Protein AF-A0A9P1DKE8-F1 (afdb_monomer)

Structure (mmCIF, N/CA/C/O backbone):
data_AF-A0A9P1DKE8-F1
#
_entry.id   AF-A0A9P1DKE8-F1
#
loop_
_atom_site.group_PDB
_atom_site.id
_atom_site.type_symbol
_atom_site.label_atom_id
_atom_site.label_alt_id
_atom_site.label_comp_id
_atom_site.label_asym_id
_atom_site.label_entity_id
_atom_site.label_seq_id
_atom_site.pdbx_PDB_ins_code
_atom_site.Cartn_x
_atom_site.Cartn_y
_atom_site.Cartn_z
_atom_site.occupancy
_atom_site.B_iso_or_equiv
_atom_site.auth_seq_id
_atom_site.auth_comp_id
_atom_site.auth_asym_id
_atom_site.auth_atom_id
_atom_site.pdbx_PDB_model_num
ATOM 1 N N . MET A 1 1 ? -17.307 -28.804 27.314 1.00 43.31 1 MET A N 1
ATOM 2 C CA . MET A 1 1 ? -15.948 -28.536 27.831 1.00 43.31 1 MET A CA 1
ATOM 3 C C . MET A 1 1 ? -15.694 -27.057 27.609 1.00 43.31 1 MET A C 1
ATOM 5 O O . MET A 1 1 ? -15.789 -26.634 26.463 1.00 43.31 1 MET A O 1
ATOM 9 N N . ALA A 1 2 ? -15.519 -26.262 28.668 1.00 58.59 2 ALA A N 1
ATOM 10 C CA . ALA A 1 2 ? -15.190 -24.846 28.507 1.00 58.59 2 ALA A CA 1
ATOM 11 C C . ALA A 1 2 ? -13.890 -24.739 27.695 1.00 58.59 2 ALA A C 1
ATOM 13 O O . ALA A 1 2 ? -12.946 -25.483 27.962 1.00 58.59 2 ALA A O 1
ATOM 14 N N . LEU A 1 3 ? -13.876 -23.896 26.659 1.00 74.69 3 LEU A N 1
ATOM 15 C CA . LEU A 1 3 ? -12.659 -23.642 25.894 1.00 74.69 3 LEU A CA 1
ATOM 16 C C . LEU A 1 3 ? -11.620 -23.029 26.840 1.00 74.69 3 LEU A C 1
ATOM 18 O O . LEU A 1 3 ? -11.954 -22.084 27.553 1.00 74.69 3 LEU A O 1
ATOM 22 N N . ASP A 1 4 ? -10.397 -23.552 26.822 1.00 88.38 4 ASP A N 1
ATOM 23 C CA . ASP A 1 4 ? -9.282 -23.004 27.596 1.00 88.38 4 ASP A CA 1
ATOM 24 C C . ASP A 1 4 ? -9.020 -21.532 27.225 1.00 88.38 4 ASP A C 1
ATOM 26 O O . ASP A 1 4 ? -9.151 -21.137 26.060 1.00 88.38 4 ASP A O 1
ATOM 30 N N . ASP A 1 5 ? -8.631 -20.719 28.205 1.00 87.69 5 ASP A N 1
ATOM 31 C CA . ASP A 1 5 ? -8.409 -19.281 28.036 1.00 87.69 5 ASP A CA 1
ATOM 32 C C . ASP A 1 5 ? -7.282 -19.003 27.035 1.00 87.69 5 ASP A C 1
ATOM 34 O O . ASP A 1 5 ? -7.371 -18.060 26.242 1.00 87.69 5 ASP A O 1
ATOM 38 N N . ALA A 1 6 ? -6.258 -19.862 26.989 1.00 88.31 6 ALA A N 1
ATOM 39 C CA . ALA A 1 6 ? -5.206 -19.779 25.977 1.00 88.31 6 ALA A CA 1
ATOM 40 C C . ALA A 1 6 ? -5.772 -19.961 24.560 1.00 88.31 6 ALA A C 1
ATOM 42 O O . ALA A 1 6 ? -5.420 -19.224 23.635 1.00 88.31 6 ALA A O 1
ATOM 43 N N . ARG A 1 7 ? -6.719 -20.891 24.396 1.00 88.06 7 ARG A N 1
ATOM 44 C CA . ARG A 1 7 ? -7.363 -21.151 23.107 1.00 88.06 7 ARG A CA 1
ATOM 45 C C . ARG A 1 7 ? -8.296 -20.016 22.692 1.00 88.06 7 ARG A C 1
ATOM 47 O O . ARG A 1 7 ? -8.359 -19.695 21.506 1.00 88.06 7 ARG A O 1
ATOM 54 N N . LYS A 1 8 ? -8.990 -19.379 23.643 1.00 88.88 8 LYS A N 1
ATOM 55 C CA . LYS A 1 8 ? -9.798 -18.175 23.378 1.00 88.88 8 LYS A CA 1
ATOM 56 C C . LYS A 1 8 ? -8.925 -17.033 22.849 1.00 88.88 8 LYS A C 1
ATOM 58 O O . LYS A 1 8 ? -9.256 -16.463 21.811 1.00 88.88 8 LYS A O 1
ATOM 63 N N . ARG A 1 9 ? -7.778 -16.765 23.491 1.00 89.75 9 ARG A N 1
ATOM 64 C CA . ARG A 1 9 ? -6.812 -15.739 23.044 1.00 89.75 9 ARG A CA 1
ATOM 65 C C . ARG A 1 9 ? -6.297 -16.003 21.634 1.00 89.75 9 ARG A C 1
ATOM 67 O O . ARG A 1 9 ? -6.273 -15.091 20.818 1.00 89.75 9 ARG A O 1
ATOM 74 N N . GLU A 1 10 ? -5.942 -17.248 21.324 1.00 88.62 10 GLU A N 1
ATOM 75 C CA . GLU A 1 10 ? -5.461 -17.627 19.989 1.00 88.62 10 GLU A CA 1
ATOM 76 C C . GLU A 1 10 ? -6.518 -17.369 18.901 1.00 88.62 10 GLU A C 1
ATOM 78 O O . GLU A 1 10 ? -6.208 -16.861 17.821 1.00 88.62 10 GLU A O 1
ATOM 83 N N . ILE A 1 11 ? -7.786 -17.684 19.190 1.00 87.62 11 ILE A N 1
ATOM 84 C CA . ILE A 1 11 ? -8.896 -17.462 18.256 1.00 87.62 11 ILE A CA 1
ATOM 85 C C . ILE A 1 11 ? -9.128 -15.965 18.034 1.00 87.62 11 ILE A C 1
ATOM 87 O O . ILE A 1 11 ? -9.255 -15.547 16.881 1.00 87.62 11 ILE A O 1
ATOM 91 N N . ILE A 1 12 ? -9.136 -15.167 19.106 1.00 88.75 12 ILE A N 1
ATOM 92 C CA . ILE A 1 12 ? -9.270 -13.705 19.028 1.00 88.75 12 ILE A CA 1
ATOM 93 C C . ILE A 1 12 ? -8.125 -13.132 18.184 1.00 88.75 12 ILE A C 1
ATOM 95 O O . ILE A 1 12 ? -8.372 -12.481 17.171 1.00 88.75 12 ILE A O 1
ATOM 99 N N . GLN A 1 13 ? -6.877 -13.480 18.507 1.00 86.19 13 GLN A N 1
ATOM 100 C CA . GLN A 1 13 ? -5.688 -12.977 17.817 1.00 86.19 13 GLN A CA 1
ATOM 101 C C . GLN A 1 13 ? -5.663 -13.315 16.314 1.00 86.19 13 GLN A C 1
ATOM 103 O O . GLN A 1 13 ? -5.088 -12.581 15.503 1.00 86.19 13 GLN A O 1
ATOM 108 N N . ARG A 1 14 ? -6.241 -14.456 15.923 1.00 83.88 14 ARG A N 1
ATOM 109 C CA . ARG A 1 14 ? -6.257 -14.918 14.531 1.00 83.88 14 ARG A CA 1
ATOM 110 C C . ARG A 1 14 ? -7.406 -14.331 13.713 1.00 83.88 14 ARG A C 1
ATOM 112 O O . ARG A 1 14 ? -7.205 -14.075 12.527 1.00 83.88 14 ARG A O 1
ATOM 119 N N . ASN A 1 15 ? -8.585 -14.180 14.312 1.00 84.94 15 ASN A N 1
ATOM 120 C CA . ASN A 1 15 ? -9.814 -13.876 13.577 1.00 84.94 15 ASN A CA 1
ATOM 121 C C . ASN A 1 15 ? -10.253 -12.415 13.684 1.00 84.94 15 ASN A C 1
ATOM 123 O O . ASN A 1 15 ? -10.983 -11.960 12.805 1.00 84.94 15 ASN A O 1
ATOM 127 N N . VAL A 1 16 ? -9.831 -11.707 14.730 1.00 88.56 16 VAL A N 1
ATOM 128 C CA . VAL A 1 16 ? -10.240 -10.327 15.006 1.00 88.56 16 VAL A CA 1
ATOM 129 C C . VAL A 1 16 ? -9.175 -9.353 14.513 1.00 88.56 16 VAL A C 1
ATOM 131 O O . VAL A 1 16 ? -7.980 -9.634 14.619 1.00 88.56 16 VAL A O 1
ATOM 134 N N . THR A 1 17 ? -9.580 -8.208 13.966 1.00 86.44 17 THR A N 1
ATOM 135 C CA . THR A 1 17 ? -8.638 -7.166 13.530 1.00 86.44 17 THR A CA 1
ATOM 136 C C . THR A 1 17 ? -7.950 -6.492 14.727 1.00 86.44 17 THR A C 1
ATOM 138 O O . THR A 1 17 ? -8.507 -6.408 15.818 1.00 86.44 17 THR A O 1
ATOM 141 N N . SER A 1 18 ? -6.698 -6.047 14.564 1.00 86.06 18 SER A N 1
ATOM 142 C CA . SER A 1 18 ? -5.882 -5.559 15.693 1.00 86.06 18 SER A CA 1
ATOM 143 C C . SER A 1 18 ? -6.404 -4.265 16.327 1.00 86.06 18 SER A C 1
ATOM 145 O O . SER A 1 18 ? -6.173 -4.020 17.502 1.00 86.06 18 SER A O 1
ATOM 147 N N . ASP A 1 19 ? -7.086 -3.434 15.545 1.00 87.12 19 ASP A N 1
ATOM 148 C CA . ASP A 1 19 ? -7.797 -2.238 16.004 1.00 87.12 19 ASP A CA 1
ATOM 149 C C . ASP A 1 19 ? -8.973 -2.592 16.928 1.00 87.12 19 ASP A C 1
ATOM 151 O O . ASP A 1 19 ? -9.104 -2.005 17.997 1.00 87.12 19 ASP A O 1
ATOM 155 N N . LEU A 1 20 ? -9.772 -3.603 16.575 1.00 90.38 20 LEU A N 1
ATOM 156 C CA . LEU A 1 20 ? -10.866 -4.084 17.419 1.00 90.38 20 LEU A CA 1
ATOM 157 C C . LEU A 1 20 ? -10.335 -4.715 18.716 1.00 90.38 20 LEU A C 1
ATOM 159 O O . LEU A 1 20 ? -10.843 -4.403 19.793 1.00 90.38 20 LEU A O 1
ATOM 163 N N . GLN A 1 21 ? -9.266 -5.518 18.629 1.00 91.19 21 GLN A N 1
ATOM 164 C CA . GLN A 1 21 ? -8.573 -6.051 19.814 1.00 91.19 21 GLN A CA 1
ATOM 165 C C . GLN A 1 21 ? -8.123 -4.919 20.749 1.00 91.19 21 GLN A C 1
ATOM 167 O O . GLN A 1 21 ? -8.426 -4.957 21.936 1.00 91.19 21 GLN A O 1
ATOM 172 N N . TYR A 1 22 ? -7.497 -3.869 20.203 1.00 90.69 22 TYR A N 1
ATOM 173 C CA . TYR A 1 22 ? -7.085 -2.703 20.986 1.00 90.69 22 TYR A CA 1
ATOM 174 C C . TYR A 1 22 ? -8.270 -2.016 21.680 1.00 90.69 22 TYR A C 1
ATOM 176 O O . TYR A 1 22 ? -8.195 -1.753 22.875 1.00 90.69 22 TYR A O 1
ATOM 184 N N . THR A 1 23 ? -9.382 -1.775 20.974 1.00 91.81 23 THR A N 1
ATOM 185 C CA . THR A 1 23 ? -10.560 -1.129 21.587 1.00 91.81 23 THR A CA 1
ATOM 186 C C . THR A 1 23 ? -11.192 -1.957 22.706 1.00 91.81 23 THR A C 1
ATOM 188 O O . THR A 1 23 ? -11.704 -1.393 23.673 1.00 91.81 23 THR A O 1
ATOM 191 N N . TRP A 1 24 ? -11.158 -3.289 22.602 1.00 93.75 24 TRP A N 1
ATOM 192 C CA . TRP A 1 24 ? -11.655 -4.173 23.656 1.00 93.75 24 TRP A CA 1
ATOM 193 C C . TRP A 1 24 ? -10.724 -4.223 24.863 1.00 93.75 24 TRP A C 1
ATOM 195 O O . TRP A 1 24 ? -11.217 -4.207 25.991 1.00 93.75 24 TRP A O 1
ATOM 205 N N . ASP A 1 25 ? -9.413 -4.258 24.634 1.00 92.56 25 ASP A N 1
ATOM 206 C CA . ASP A 1 25 ? -8.412 -4.303 25.699 1.00 92.56 25 ASP A CA 1
ATOM 207 C C . ASP A 1 25 ? -8.343 -2.974 26.467 1.00 92.56 25 ASP A C 1
ATOM 209 O O . ASP A 1 25 ? -8.315 -2.988 27.695 1.00 92.56 25 ASP A O 1
ATOM 213 N N . ASP A 1 26 ? -8.406 -1.833 25.771 1.00 92.69 26 ASP A N 1
ATOM 214 C CA . ASP A 1 26 ? -8.405 -0.489 26.376 1.00 92.69 26 ASP A CA 1
ATOM 215 C C . ASP A 1 26 ? -9.642 -0.241 27.258 1.00 92.69 26 ASP A C 1
ATOM 217 O O . ASP A 1 26 ? -9.563 0.403 28.299 1.00 92.69 26 ASP A O 1
ATOM 221 N N . SER A 1 27 ? -10.790 -0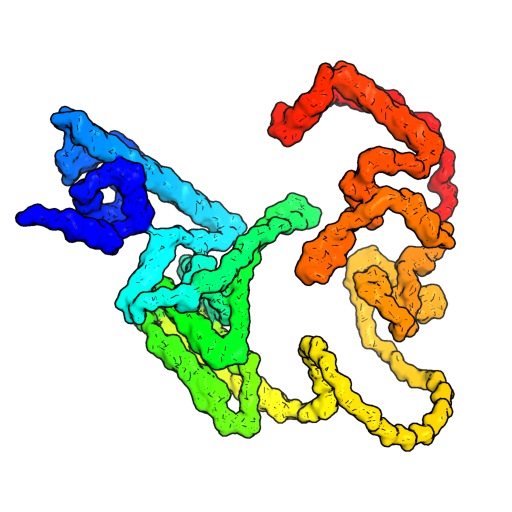.816 26.881 1.00 93.44 27 SER A N 1
ATOM 222 C CA . SER A 1 27 ? -12.026 -0.768 27.679 1.00 93.44 27 SER A CA 1
ATOM 223 C C . SER A 1 27 ? -12.182 -1.944 28.654 1.00 93.44 27 SER A C 1
ATOM 225 O O . SER A 1 27 ? -13.243 -2.091 29.262 1.00 93.44 27 SER A O 1
ATOM 227 N N . GLU A 1 28 ? -11.161 -2.794 28.797 1.00 92.94 28 GLU A N 1
ATOM 228 C CA . GLU A 1 28 ? -11.123 -3.944 29.712 1.00 92.94 28 GLU A CA 1
ATOM 229 C C . GLU A 1 28 ? -12.298 -4.934 29.559 1.00 92.94 28 GLU A C 1
ATOM 231 O O . GLU A 1 28 ? -12.795 -5.503 30.544 1.00 92.94 28 GLU A O 1
ATOM 236 N N . VAL A 1 29 ? -12.765 -5.148 28.324 1.00 92.25 29 VAL A N 1
ATOM 237 C CA . VAL A 1 29 ? -13.844 -6.102 28.020 1.00 92.25 29 VAL A CA 1
ATOM 238 C C . VAL A 1 29 ? -13.392 -7.518 28.376 1.00 92.25 29 VAL A C 1
ATOM 240 O O . VAL A 1 29 ? -12.309 -7.948 27.977 1.00 92.25 29 VAL A O 1
ATOM 243 N N . SER A 1 30 ? -14.227 -8.271 29.098 1.00 92.00 30 SER A N 1
ATOM 244 C CA . SER A 1 30 ? -13.878 -9.628 29.529 1.00 92.00 30 SER A CA 1
ATOM 245 C C . SER A 1 30 ? -13.562 -10.571 28.359 1.00 92.00 30 SER A C 1
ATOM 247 O O . SER A 1 30 ? -14.225 -10.568 27.321 1.00 92.00 30 SER A O 1
ATOM 249 N N . LEU A 1 31 ? -12.567 -11.445 28.554 1.00 91.31 31 LEU A N 1
ATOM 250 C CA . LEU A 1 31 ? -12.086 -12.402 27.546 1.00 91.31 31 LEU A CA 1
ATOM 251 C C . LEU A 1 31 ? -13.206 -13.286 26.971 1.00 91.31 31 LEU A C 1
ATOM 253 O O . LEU A 1 31 ? -13.202 -13.639 25.792 1.00 91.31 31 LEU A O 1
ATOM 257 N N . ASP A 1 32 ? -14.169 -13.661 27.812 1.00 89.06 32 ASP A N 1
ATOM 258 C CA . ASP A 1 32 ? -15.302 -14.478 27.392 1.00 89.06 32 ASP A CA 1
ATOM 259 C C . ASP A 1 32 ? -16.239 -13.725 26.437 1.00 89.06 32 ASP A C 1
ATOM 261 O O . ASP A 1 32 ? -16.684 -14.294 25.439 1.00 89.06 32 ASP A O 1
ATOM 265 N N . LEU A 1 33 ? -16.479 -12.434 26.693 1.00 88.81 33 LEU A N 1
ATOM 266 C CA . LEU A 1 33 ? -17.234 -11.577 25.783 1.00 88.81 33 LEU A CA 1
ATOM 267 C C . LEU A 1 33 ? -16.463 -11.312 24.494 1.00 88.81 33 LEU A C 1
ATOM 269 O O . LEU A 1 33 ? -17.038 -11.477 23.421 1.00 88.81 33 LEU A O 1
ATOM 273 N N . GLN A 1 34 ? -15.166 -10.995 24.575 1.00 91.06 34 GLN A N 1
ATOM 274 C CA . GLN A 1 34 ? -14.324 -10.833 23.385 1.00 91.06 34 GLN A CA 1
ATOM 275 C C . GLN A 1 34 ? -14.377 -12.081 22.489 1.00 91.06 34 GLN A C 1
ATOM 277 O O . GLN A 1 34 ? -14.519 -11.978 21.273 1.00 91.06 34 GLN A O 1
ATOM 282 N N . TYR A 1 35 ? -14.324 -13.280 23.080 1.00 90.94 35 TYR A N 1
ATOM 283 C CA . TYR A 1 35 ? -14.431 -14.537 22.340 1.00 90.94 35 TYR A CA 1
ATOM 284 C C . TYR A 1 35 ? -15.800 -14.722 21.673 1.00 90.94 35 TYR A C 1
ATOM 286 O O . TYR A 1 35 ? -15.865 -15.193 20.536 1.00 90.94 35 TYR A O 1
ATOM 294 N N . ARG A 1 36 ? -16.890 -14.359 22.361 1.00 88.25 36 ARG A N 1
ATOM 295 C CA . ARG A 1 36 ? -18.247 -14.431 21.801 1.00 88.25 36 ARG A CA 1
ATOM 296 C C . ARG A 1 36 ? -18.421 -13.460 20.635 1.00 88.25 36 ARG A C 1
ATOM 298 O O . ARG A 1 36 ? -18.893 -13.879 19.581 1.00 88.25 36 ARG A O 1
ATOM 305 N N . PHE A 1 37 ? -17.957 -12.218 20.778 1.00 88.44 37 PHE A N 1
ATOM 306 C CA . PHE A 1 37 ? -17.937 -11.248 19.682 1.00 88.44 37 PHE A CA 1
ATOM 307 C C . PHE A 1 37 ? -17.065 -11.726 18.515 1.00 88.44 37 PHE A C 1
ATOM 309 O O . PHE A 1 37 ? -17.495 -11.665 17.369 1.00 88.44 37 PHE A O 1
ATOM 316 N N . ALA A 1 38 ? -15.896 -12.318 18.778 1.00 88.31 38 ALA A N 1
ATOM 317 C CA . ALA A 1 38 ? -14.978 -12.808 17.743 1.00 88.31 38 ALA A CA 1
ATOM 318 C C . ALA A 1 38 ? -15.570 -13.874 16.792 1.00 88.31 38 ALA A C 1
ATOM 320 O O . ALA A 1 38 ? -15.003 -14.127 15.722 1.00 88.31 38 ALA A O 1
ATOM 321 N N . GLN A 1 39 ? -16.688 -14.518 17.154 1.00 85.56 39 GLN A N 1
ATOM 322 C CA . GLN A 1 39 ? -17.391 -15.457 16.271 1.00 85.56 39 GLN A CA 1
ATOM 323 C C . GLN A 1 39 ? -18.122 -14.751 15.123 1.00 85.56 39 GLN A C 1
ATOM 325 O O . GLN A 1 39 ? -18.169 -15.279 14.008 1.00 85.56 39 GLN A O 1
ATOM 330 N N . HIS A 1 40 ? -18.646 -13.553 15.382 1.00 82.56 40 HIS A N 1
ATOM 331 C CA . HIS A 1 40 ? -19.521 -12.815 14.471 1.00 82.56 40 HIS A CA 1
ATOM 332 C C . HIS A 1 40 ? -18.846 -11.536 13.959 1.00 82.56 40 HIS A C 1
ATOM 334 O O . HIS A 1 40 ? -18.738 -11.320 12.749 1.00 82.56 40 HIS A O 1
ATOM 340 N N . ASP A 1 41 ? -18.274 -10.758 14.871 1.00 78.19 41 ASP A N 1
ATOM 341 C CA . ASP A 1 41 ? -17.825 -9.388 14.653 1.00 78.19 41 ASP A CA 1
ATOM 342 C C . ASP A 1 41 ? -16.304 -9.341 14.537 1.00 78.19 41 ASP A C 1
ATOM 344 O O . ASP A 1 41 ? -15.570 -9.014 15.466 1.00 78.19 41 ASP A O 1
ATOM 348 N N . LYS A 1 42 ? -15.817 -9.754 13.365 1.00 83.00 42 LYS A N 1
ATOM 349 C CA . LYS A 1 42 ? -14.378 -9.915 13.105 1.00 83.00 42 LYS A CA 1
ATOM 350 C C . LYS A 1 42 ? -13.654 -8.583 12.849 1.00 83.00 42 LYS A C 1
ATOM 352 O O . LYS A 1 42 ? -12.620 -8.356 13.474 1.00 83.00 42 LYS A O 1
ATOM 357 N N . PRO A 1 43 ? -14.127 -7.710 11.937 1.00 86.75 43 PRO A N 1
ATOM 358 C CA . PRO A 1 43 ? -13.545 -6.382 11.758 1.00 86.75 43 PRO A CA 1
ATOM 359 C C . PRO A 1 43 ? -14.248 -5.316 12.611 1.00 86.75 43 PRO A C 1
ATOM 361 O O . PRO A 1 43 ? -15.468 -5.369 12.790 1.00 86.75 43 PRO A O 1
ATOM 364 N N . LEU A 1 44 ? -13.505 -4.276 13.013 1.00 88.50 44 LEU A N 1
ATOM 365 C CA . LEU A 1 44 ? -14.030 -3.113 13.749 1.00 88.50 44 LEU A CA 1
ATOM 366 C C . LEU A 1 44 ? -15.285 -2.514 13.093 1.00 88.50 44 LEU A C 1
ATOM 368 O O . LEU A 1 44 ? -16.266 -2.228 13.772 1.00 88.50 44 LEU A O 1
ATOM 372 N N . ARG A 1 45 ? -15.295 -2.409 11.757 1.00 88.88 45 ARG A N 1
ATOM 373 C CA . ARG A 1 45 ? -16.443 -1.914 10.978 1.00 88.88 45 ARG A CA 1
ATOM 374 C C . ARG A 1 45 ? -17.739 -2.692 11.235 1.00 88.88 45 ARG A C 1
ATOM 376 O O . ARG A 1 45 ? -18.810 -2.097 11.212 1.00 88.88 45 ARG A O 1
ATOM 383 N N . VAL A 1 46 ? -17.663 -4.013 11.400 1.00 89.94 46 VAL A N 1
ATOM 384 C CA . VAL A 1 46 ? -18.857 -4.834 11.653 1.00 89.94 46 VAL A CA 1
ATOM 385 C C . VAL A 1 46 ? -19.306 -4.636 13.096 1.00 89.94 46 VAL A C 1
ATOM 387 O O . VAL A 1 46 ? -20.485 -4.390 13.313 1.00 89.94 46 VAL A O 1
ATOM 390 N N . PHE A 1 47 ? -18.366 -4.606 14.047 1.00 91.25 47 PHE A N 1
ATOM 391 C CA . PHE A 1 47 ? -18.661 -4.362 15.460 1.00 91.25 47 PHE A CA 1
ATOM 392 C C . PHE A 1 47 ? -19.379 -3.027 15.708 1.00 91.25 47 PHE A C 1
ATOM 394 O O . PHE A 1 47 ? -20.378 -2.976 16.423 1.00 91.25 47 PHE A O 1
ATOM 401 N N . ILE A 1 48 ? -18.924 -1.940 15.080 1.00 92.12 48 ILE A N 1
ATOM 402 C CA . ILE A 1 48 ? -19.580 -0.633 15.238 1.00 92.12 48 ILE A CA 1
ATOM 403 C C . ILE A 1 48 ? -20.963 -0.579 14.574 1.00 92.12 48 ILE A C 1
ATOM 405 O O . ILE A 1 48 ? -21.800 0.209 14.999 1.00 92.12 48 ILE A O 1
ATOM 409 N N . ALA A 1 49 ? -21.214 -1.417 13.562 1.00 90.12 49 ALA A N 1
ATOM 410 C CA . ALA A 1 49 ? -22.461 -1.444 12.799 1.00 90.12 49 ALA A CA 1
ATOM 411 C C . ALA A 1 49 ? -23.573 -2.280 13.457 1.00 90.12 49 ALA A C 1
ATOM 413 O O . ALA A 1 49 ? -24.690 -2.294 12.949 1.00 90.12 49 ALA A O 1
ATOM 414 N N . ILE A 1 50 ? -23.289 -2.960 14.575 1.00 87.88 50 ILE A N 1
ATOM 415 C CA . ILE A 1 50 ? -24.278 -3.748 15.336 1.00 87.88 50 ILE A CA 1
ATOM 416 C C . ILE A 1 50 ? -25.419 -2.864 15.867 1.00 87.88 50 ILE A C 1
ATOM 418 O O . ILE A 1 50 ? -26.536 -3.335 16.062 1.00 87.88 50 ILE A O 1
ATOM 422 N N . ALA A 1 51 ? -25.139 -1.587 16.119 1.00 88.31 51 ALA A N 1
ATOM 423 C CA . ALA A 1 51 ? -26.032 -0.671 16.810 1.00 88.31 51 ALA A CA 1
ATOM 424 C C . ALA A 1 51 ? -25.889 0.752 16.265 1.00 88.31 51 ALA A C 1
ATOM 426 O O . ALA A 1 51 ? -24.827 1.129 15.772 1.00 88.31 51 ALA A O 1
ATOM 427 N N . GLU A 1 52 ? -26.928 1.577 16.409 1.00 87.69 52 GLU A N 1
ATOM 428 C CA . GLU A 1 52 ? -26.846 3.002 16.067 1.00 87.69 52 GLU A CA 1
ATOM 429 C C . GLU A 1 52 ? -26.441 3.846 17.279 1.00 87.69 52 GLU A C 1
ATOM 431 O O . GLU A 1 52 ? -25.679 4.815 17.147 1.00 87.69 52 GLU A O 1
ATOM 436 N N . ASN A 1 53 ? -26.921 3.457 18.466 1.00 90.38 53 ASN A N 1
ATOM 437 C CA . ASN A 1 53 ? -26.703 4.152 19.730 1.00 90.38 53 ASN A CA 1
ATOM 438 C C . ASN A 1 53 ? -26.347 3.190 20.893 1.00 90.38 53 ASN A C 1
ATOM 440 O O . ASN A 1 53 ? -26.449 1.968 20.797 1.00 90.38 53 ASN A O 1
ATOM 444 N N . THR A 1 54 ? -25.942 3.748 22.042 1.00 88.25 54 THR A N 1
ATOM 445 C CA . THR A 1 54 ? -25.541 2.945 23.217 1.00 88.25 54 THR A CA 1
ATOM 446 C C . THR A 1 54 ? -26.699 2.200 23.893 1.00 88.25 54 THR A C 1
ATOM 448 O O . THR A 1 54 ? -26.453 1.242 24.625 1.00 88.25 54 THR A O 1
ATOM 451 N N . ALA A 1 55 ? -27.956 2.606 23.688 1.00 88.75 55 ALA A N 1
ATOM 452 C CA . ALA A 1 55 ? -29.122 1.868 24.177 1.00 88.75 55 ALA A CA 1
ATOM 453 C C . ALA A 1 55 ? -29.361 0.593 23.353 1.00 88.75 55 ALA A C 1
ATOM 455 O O . ALA A 1 55 ? -29.662 -0.455 23.930 1.00 88.75 55 ALA A O 1
ATOM 456 N N . ASP A 1 56 ? -29.128 0.649 22.043 1.00 89.62 56 ASP A N 1
ATOM 457 C CA . ASP A 1 56 ? -29.208 -0.517 21.163 1.00 89.62 56 ASP A CA 1
ATOM 458 C C . ASP A 1 56 ? -28.115 -1.535 21.517 1.00 89.62 56 ASP A C 1
ATOM 460 O O . ASP A 1 56 ? -28.409 -2.721 21.624 1.00 89.62 56 ASP A O 1
ATOM 464 N N . ILE A 1 57 ? -26.890 -1.081 21.834 1.00 90.31 57 ILE A N 1
ATOM 465 C CA . ILE A 1 57 ? -25.810 -1.956 22.342 1.00 90.31 57 ILE A CA 1
ATOM 466 C C . ILE A 1 57 ? -26.242 -2.694 23.610 1.00 90.31 57 ILE A C 1
ATOM 468 O O . ILE A 1 57 ? -26.046 -3.901 23.726 1.00 90.31 57 ILE A O 1
ATOM 472 N N . ARG A 1 58 ? -26.846 -1.988 24.576 1.00 89.19 58 ARG A N 1
ATOM 473 C CA . ARG A 1 58 ? -27.340 -2.625 25.810 1.00 89.19 58 ARG A CA 1
ATOM 474 C C . ARG A 1 58 ? -28.437 -3.648 25.517 1.00 89.19 58 ARG A C 1
ATOM 476 O O . ARG A 1 58 ? -28.515 -4.661 26.206 1.00 89.19 58 ARG A O 1
ATOM 483 N N . THR A 1 59 ? -29.261 -3.391 24.504 1.00 89.44 59 THR A N 1
ATOM 484 C CA . THR A 1 59 ? -30.312 -4.315 24.067 1.00 89.44 59 THR A CA 1
ATOM 485 C C . THR A 1 59 ? -29.708 -5.557 23.415 1.00 89.44 59 THR A C 1
ATOM 487 O O . THR A 1 59 ? -30.022 -6.659 23.855 1.00 89.44 59 THR A O 1
ATOM 490 N N . ALA A 1 60 ? -28.775 -5.390 22.473 1.00 87.50 60 ALA A N 1
ATOM 491 C CA . ALA A 1 60 ? -28.061 -6.484 21.810 1.00 87.50 60 ALA A CA 1
ATOM 492 C C . ALA A 1 60 ? -27.275 -7.355 22.806 1.00 87.50 60 ALA A C 1
ATOM 494 O O . ALA A 1 60 ? -27.323 -8.582 22.761 1.00 87.50 60 ALA A O 1
ATOM 495 N N . LEU A 1 61 ? -26.606 -6.737 23.787 1.00 89.00 61 LEU A N 1
ATOM 496 C CA . LEU A 1 61 ? -25.912 -7.461 24.859 1.00 89.00 61 LEU A CA 1
ATOM 497 C C . LEU A 1 61 ? -26.855 -8.332 25.691 1.00 89.00 61 LEU A C 1
ATOM 499 O O . LEU A 1 61 ? -26.489 -9.442 26.085 1.00 89.00 61 LEU A O 1
ATOM 503 N N . ARG A 1 62 ? -28.074 -7.848 25.931 1.00 88.44 62 ARG A N 1
ATOM 504 C CA . ARG A 1 62 ? -29.087 -8.584 26.681 1.00 88.44 62 ARG A CA 1
ATOM 505 C C . ARG A 1 62 ? -29.671 -9.738 25.870 1.00 88.44 62 ARG A C 1
ATOM 507 O O . ARG A 1 62 ? -29.823 -10.826 26.419 1.00 88.44 62 ARG A O 1
ATOM 514 N N . THR A 1 63 ? -30.011 -9.510 24.602 1.00 87.44 63 THR A N 1
ATOM 515 C CA . THR A 1 63 ? -30.679 -10.509 23.753 1.00 87.44 63 THR A CA 1
ATOM 516 C C . THR A 1 63 ? -29.720 -11.581 23.256 1.00 87.44 63 THR A C 1
ATOM 518 O O . THR A 1 63 ? -30.037 -12.766 23.339 1.00 87.44 63 THR A O 1
ATOM 521 N N . ASP A 1 64 ? -28.536 -11.177 22.800 1.00 85.00 64 ASP A N 1
ATOM 522 C CA . ASP A 1 64 ? -27.662 -12.045 22.008 1.00 85.00 64 ASP A CA 1
ATOM 523 C C . ASP A 1 64 ? -26.537 -12.627 22.870 1.00 85.00 64 ASP A C 1
ATOM 525 O O . ASP A 1 64 ? -26.136 -13.780 22.705 1.00 85.00 64 ASP A O 1
ATOM 529 N N . PHE A 1 65 ? -26.062 -11.851 23.850 1.00 84.81 65 PHE A N 1
ATOM 530 C CA . PHE A 1 65 ? -24.933 -12.216 24.710 1.00 84.81 65 PHE A CA 1
ATOM 531 C C . PHE A 1 65 ? -25.339 -12.546 26.153 1.00 84.81 65 PHE A C 1
ATOM 533 O O . PHE A 1 65 ? -24.469 -12.875 26.961 1.00 84.81 65 PHE A O 1
ATOM 540 N N . GLN A 1 66 ? -26.636 -12.503 26.478 1.00 85.25 66 GLN A N 1
ATOM 541 C CA . GLN A 1 66 ? -27.183 -12.826 27.804 1.00 85.25 66 GLN A CA 1
ATOM 542 C C . GLN A 1 66 ? -26.539 -12.021 28.953 1.00 85.25 66 GLN A C 1
ATOM 544 O O . GLN A 1 66 ? -26.418 -12.513 30.075 1.00 85.25 66 GLN A O 1
ATOM 549 N N . VAL A 1 67 ? -26.115 -10.782 28.681 1.00 85.94 67 VAL A N 1
ATOM 550 C CA . VAL A 1 67 ? -25.613 -9.845 29.696 1.00 85.94 67 VAL A CA 1
ATOM 551 C C . VAL A 1 67 ? -26.715 -8.831 29.997 1.00 85.94 67 VAL A C 1
ATOM 553 O O . VAL A 1 67 ? -26.964 -7.924 29.205 1.00 85.94 67 VAL A O 1
ATOM 556 N N . ASP A 1 68 ? -27.401 -8.987 31.131 1.00 84.94 68 ASP A N 1
ATOM 557 C CA . ASP A 1 68 ? -28.487 -8.099 31.551 1.00 84.94 68 ASP A CA 1
ATOM 558 C C . ASP A 1 68 ? -27.962 -7.006 32.508 1.00 84.94 68 ASP A C 1
ATOM 560 O O . ASP A 1 68 ? -27.593 -7.296 33.651 1.00 84.94 68 ASP A O 1
ATOM 564 N N . PRO A 1 69 ? -27.979 -5.720 32.108 1.00 80.25 69 PRO A N 1
ATOM 565 C CA . PRO A 1 69 ? -27.535 -4.615 32.965 1.00 80.25 69 PRO A CA 1
ATOM 566 C C . PRO A 1 69 ? -28.370 -4.444 34.251 1.00 80.25 69 PRO A C 1
ATOM 568 O O . PRO A 1 69 ? -27.958 -3.725 35.173 1.00 80.25 69 PRO A O 1
ATOM 571 N N . ASN A 1 70 ? -29.543 -5.084 34.327 1.00 86.06 70 ASN A N 1
ATOM 572 C CA . ASN A 1 70 ? -30.419 -5.077 35.497 1.00 86.06 70 ASN A CA 1
ATOM 573 C C . ASN A 1 70 ? -30.187 -6.264 36.442 1.00 86.06 70 ASN A C 1
ATOM 575 O O . ASN A 1 70 ? -30.669 -6.219 37.572 1.00 86.06 70 ASN A O 1
ATOM 579 N N . ALA A 1 71 ? -29.449 -7.299 36.027 1.00 83.81 71 ALA A N 1
ATOM 580 C CA . ALA A 1 71 ? -29.244 -8.499 36.840 1.00 83.81 71 ALA A CA 1
ATOM 581 C C . ALA A 1 71 ? -28.242 -8.302 37.993 1.00 83.81 71 ALA A C 1
ATOM 583 O O . ALA A 1 71 ? -28.276 -9.054 38.965 1.00 83.81 71 ALA A O 1
ATOM 584 N N . GLY A 1 72 ? -27.364 -7.296 37.923 1.00 88.25 72 GLY A N 1
ATOM 585 C CA . GLY A 1 72 ? -26.405 -7.003 38.991 1.00 88.25 72 GLY A CA 1
ATOM 586 C C . GLY A 1 72 ? -25.397 -5.911 38.635 1.00 88.25 72 GLY A C 1
ATOM 587 O O . GLY A 1 72 ? -25.306 -5.485 37.483 1.00 88.25 72 GLY A O 1
ATOM 588 N N . ALA A 1 73 ? -24.631 -5.457 39.633 1.00 86.38 73 ALA A N 1
ATOM 589 C CA . ALA A 1 73 ? -23.590 -4.441 39.449 1.00 86.38 73 ALA A CA 1
ATOM 590 C C . ALA A 1 73 ? -22.478 -4.917 38.499 1.00 86.38 73 ALA A C 1
ATOM 592 O O . ALA A 1 73 ? -22.056 -4.151 37.636 1.00 86.38 73 ALA A O 1
ATOM 593 N N . ASP A 1 74 ? -22.083 -6.190 38.590 1.00 86.69 74 ASP A N 1
ATOM 594 C CA . ASP A 1 74 ? -21.033 -6.773 37.746 1.00 86.69 74 ASP A CA 1
ATOM 595 C C . ASP A 1 74 ? -21.453 -6.839 36.272 1.00 86.69 74 ASP A C 1
ATOM 597 O O . ASP A 1 74 ? -20.711 -6.411 35.389 1.00 86.69 74 ASP A O 1
ATOM 601 N N . GLN A 1 75 ? -22.683 -7.287 35.987 1.00 87.12 75 GL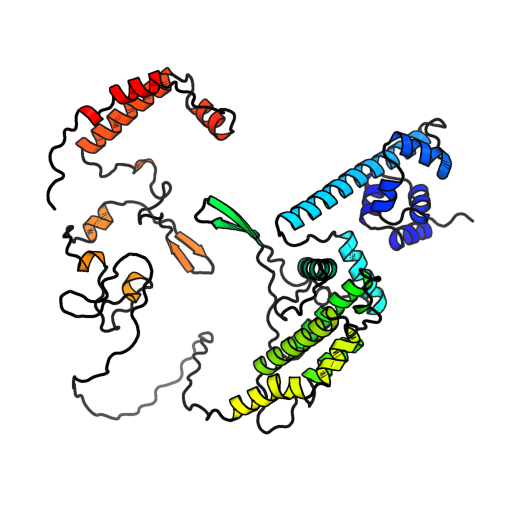N A N 1
ATOM 602 C CA . GLN A 1 75 ? -23.202 -7.292 34.614 1.00 87.12 75 GLN A CA 1
ATOM 603 C C . GLN A 1 75 ? -23.372 -5.870 34.072 1.00 87.12 75 GLN A C 1
ATOM 605 O O . GLN A 1 75 ? -23.085 -5.613 32.904 1.00 87.12 75 GLN A O 1
ATOM 610 N N . ARG A 1 76 ? -23.761 -4.914 34.923 1.00 89.00 76 ARG A N 1
ATOM 611 C CA . ARG A 1 76 ? -23.814 -3.500 34.542 1.00 89.00 76 ARG A CA 1
ATOM 612 C C . ARG A 1 76 ? -22.427 -2.950 34.202 1.00 89.00 76 ARG A C 1
ATOM 614 O O . ARG A 1 76 ? -22.301 -2.243 33.204 1.00 89.00 76 ARG A O 1
ATOM 621 N N . ALA A 1 77 ? -21.397 -3.301 34.970 1.00 89.44 77 ALA A N 1
ATOM 622 C CA . ALA A 1 77 ? -20.017 -2.926 34.677 1.00 89.44 77 ALA A CA 1
ATOM 623 C C . ALA A 1 77 ? -19.545 -3.514 33.336 1.00 89.44 77 ALA A C 1
ATOM 625 O O . ALA A 1 77 ? -19.020 -2.777 32.505 1.00 89.44 77 ALA A O 1
ATOM 626 N N . GLU A 1 78 ? -19.819 -4.793 33.062 1.00 88.06 78 GLU A N 1
ATOM 627 C CA . GLU A 1 78 ? -19.496 -5.418 31.769 1.00 88.06 78 GLU A CA 1
ATOM 628 C C . GLU A 1 78 ? -20.233 -4.752 30.595 1.00 88.06 78 GLU A C 1
ATOM 630 O O . GLU A 1 78 ? -19.614 -4.440 29.577 1.00 88.06 78 GLU A O 1
ATOM 635 N N . THR A 1 79 ? -21.525 -4.425 30.738 1.00 90.62 79 THR A N 1
ATOM 636 C CA . THR A 1 79 ? -22.233 -3.666 29.688 1.00 90.62 79 THR A CA 1
ATOM 637 C C . THR A 1 79 ? -21.649 -2.272 29.460 1.00 90.62 79 THR A C 1
ATOM 639 O O . THR A 1 79 ? -21.622 -1.800 28.324 1.00 90.62 79 THR A O 1
ATOM 642 N N . ALA A 1 80 ? -21.160 -1.606 30.512 1.00 91.19 80 ALA A N 1
ATOM 643 C CA . ALA A 1 80 ? -20.543 -0.289 30.401 1.00 91.19 80 ALA A CA 1
ATOM 644 C C . ALA A 1 80 ? -19.201 -0.350 29.658 1.00 91.19 80 ALA A C 1
ATOM 646 O O . ALA A 1 80 ? -18.957 0.486 28.790 1.00 91.19 80 ALA A O 1
ATOM 647 N N . LYS A 1 81 ? -18.377 -1.368 29.933 1.00 93.88 81 LYS A N 1
ATOM 648 C CA . LYS A 1 81 ? -17.112 -1.618 29.227 1.00 93.88 81 LYS A CA 1
ATOM 649 C C . LYS A 1 81 ? -17.323 -1.828 27.728 1.00 93.88 81 LYS A C 1
ATOM 651 O O . LYS A 1 81 ? -16.672 -1.176 26.918 1.00 93.88 81 LYS A O 1
ATOM 656 N N . VAL A 1 82 ? -18.288 -2.667 27.342 1.00 92.88 82 VAL A N 1
ATOM 657 C CA . VAL A 1 82 ? -18.600 -2.894 25.918 1.00 92.88 82 VAL A CA 1
ATOM 658 C C . VAL A 1 82 ? -19.156 -1.631 25.256 1.00 92.88 82 VAL A C 1
ATOM 660 O O . VAL A 1 82 ? -18.760 -1.301 24.140 1.00 92.88 82 VAL A O 1
ATOM 663 N N . ALA A 1 83 ? -20.035 -0.887 25.936 1.00 92.81 83 ALA A N 1
ATOM 664 C CA . ALA A 1 83 ? -20.545 0.380 25.413 1.00 92.81 83 ALA A CA 1
ATOM 665 C C . ALA A 1 83 ? -19.429 1.428 25.232 1.00 92.81 83 ALA A C 1
ATOM 667 O O . ALA A 1 83 ? -19.459 2.189 24.260 1.00 92.81 83 ALA A O 1
ATOM 668 N N . SER A 1 84 ? -18.435 1.446 26.127 1.00 93.56 84 SER A N 1
ATOM 669 C CA . SER A 1 84 ? -17.226 2.269 26.004 1.00 93.56 84 SER A CA 1
ATOM 670 C C . SER A 1 84 ? -16.403 1.863 24.781 1.00 93.56 84 SER A C 1
ATOM 672 O O . SER A 1 84 ? -16.147 2.705 23.920 1.00 93.56 84 SER A O 1
ATOM 674 N N . ALA A 1 85 ? -16.099 0.568 24.637 1.00 94.56 85 ALA A N 1
ATOM 675 C CA . ALA A 1 85 ? -15.345 0.034 23.501 1.00 94.56 85 ALA A CA 1
ATOM 676 C C . ALA A 1 85 ? -16.024 0.345 22.159 1.00 94.56 85 ALA A C 1
ATOM 678 O O . ALA A 1 85 ? -15.372 0.765 21.206 1.00 94.56 85 ALA A O 1
ATOM 679 N N . TRP A 1 86 ? -17.349 0.184 22.088 1.00 94.81 86 TRP A N 1
ATOM 680 C CA . TRP A 1 86 ? -18.136 0.502 20.896 1.00 94.81 86 TRP A CA 1
ATOM 681 C C . TRP A 1 86 ? -18.112 1.996 20.566 1.00 94.81 86 TRP A C 1
ATOM 683 O O . TRP A 1 86 ? -17.911 2.365 19.411 1.00 94.81 86 TRP A O 1
ATOM 693 N N . THR A 1 87 ? -18.254 2.865 21.571 1.00 93.81 87 THR A N 1
ATOM 694 C CA . THR A 1 87 ? -18.221 4.321 21.365 1.00 93.81 87 THR A CA 1
ATOM 695 C C . THR A 1 87 ? -16.842 4.778 20.886 1.00 93.81 87 THR A C 1
ATOM 697 O O . THR A 1 87 ? -16.753 5.533 19.917 1.00 93.81 87 THR A O 1
ATOM 700 N N . ALA A 1 88 ? -15.769 4.281 21.510 1.00 92.75 88 ALA A N 1
ATOM 701 C CA . ALA A 1 88 ? -14.395 4.558 21.099 1.00 92.75 88 ALA A CA 1
ATOM 702 C C . ALA A 1 88 ? -14.121 4.045 19.676 1.00 92.75 88 ALA A C 1
ATOM 704 O O . ALA A 1 88 ? -13.617 4.784 18.832 1.00 92.75 88 ALA A O 1
ATOM 705 N N . GLY A 1 89 ? -14.533 2.810 19.375 1.00 92.00 89 GLY A N 1
ATOM 706 C CA . GLY A 1 89 ? -14.413 2.217 18.046 1.00 92.00 89 GLY A CA 1
ATOM 707 C C . GLY A 1 89 ? -15.158 3.001 16.964 1.00 92.00 89 GLY A C 1
ATOM 708 O O . GLY A 1 89 ? -14.612 3.224 15.884 1.00 92.00 89 GLY A O 1
ATOM 709 N N . LYS A 1 90 ? -16.377 3.473 17.257 1.00 92.56 90 LYS A N 1
ATOM 710 C CA . LYS A 1 90 ? -17.174 4.300 16.340 1.00 92.56 90 LYS A CA 1
ATOM 711 C C . LYS A 1 90 ? -16.479 5.629 16.039 1.00 92.56 90 LYS A C 1
ATOM 713 O O . LYS A 1 90 ? -16.335 5.976 14.872 1.00 92.56 90 LYS A O 1
ATOM 718 N N . GLN A 1 91 ? -15.984 6.323 17.067 1.00 91.62 91 GLN A N 1
ATOM 719 C CA . GLN A 1 91 ? -15.245 7.580 16.899 1.00 91.62 91 GLN A CA 1
ATOM 720 C C . GLN A 1 91 ? -13.959 7.394 16.087 1.00 91.62 91 GLN A C 1
ATOM 722 O O . GLN A 1 91 ? -13.674 8.200 15.201 1.00 91.62 91 GLN A O 1
ATOM 727 N N . LEU A 1 92 ? -13.198 6.329 16.364 1.00 88.06 92 LEU A N 1
ATOM 728 C CA . LEU A 1 92 ? -11.989 5.998 15.611 1.00 88.06 92 LEU A CA 1
ATOM 729 C C . LEU A 1 92 ? -12.311 5.748 14.137 1.00 88.06 92 LEU A C 1
ATOM 731 O O . LEU A 1 92 ? -11.701 6.366 13.270 1.00 88.06 92 LEU A O 1
ATOM 735 N N . TYR A 1 93 ? -13.307 4.907 13.854 1.00 88.38 93 TYR A N 1
ATOM 736 C CA . TYR A 1 93 ? -13.691 4.586 12.483 1.00 88.38 93 TYR A CA 1
ATOM 737 C C . TYR A 1 93 ? -14.202 5.812 11.715 1.00 88.38 93 TYR A C 1
ATOM 739 O O . TYR A 1 93 ? -13.784 6.044 10.583 1.00 88.38 93 TYR A O 1
ATOM 747 N N . GLU A 1 94 ? -15.067 6.630 12.322 1.00 89.62 94 GLU A N 1
ATOM 748 C CA . GLU A 1 94 ? -15.573 7.860 11.698 1.00 89.62 94 GLU A CA 1
ATOM 749 C C . GLU A 1 94 ? -14.422 8.814 11.353 1.00 89.62 94 GLU A C 1
ATOM 751 O O . GLU A 1 94 ? -14.308 9.248 10.203 1.00 89.62 94 GLU A O 1
ATOM 756 N N . LYS A 1 95 ? -13.507 9.062 12.299 1.00 88.81 95 LYS A N 1
ATOM 757 C CA . LYS A 1 95 ? -12.339 9.924 12.070 1.00 88.81 95 LYS A CA 1
ATOM 758 C C . LYS A 1 95 ? -11.390 9.364 11.016 1.00 88.81 95 LYS A C 1
ATOM 760 O O . LYS A 1 95 ? -10.868 10.122 10.206 1.00 88.81 95 LYS A O 1
ATOM 765 N N . GLU A 1 96 ? -11.186 8.052 10.975 1.00 83.69 96 GLU A N 1
ATOM 766 C CA . GLU A 1 96 ? -10.377 7.412 9.935 1.00 83.69 96 GLU A CA 1
ATOM 767 C C . GLU A 1 96 ? -11.007 7.555 8.545 1.00 83.69 96 GLU A C 1
ATOM 769 O O . GLU A 1 96 ? -10.305 7.863 7.579 1.00 83.69 96 GLU A O 1
ATOM 774 N N . THR A 1 97 ? -12.326 7.374 8.432 1.00 84.50 97 THR A N 1
ATOM 775 C CA . THR A 1 97 ? -13.033 7.553 7.156 1.00 84.50 97 THR A CA 1
ATOM 776 C C . THR A 1 97 ? -13.025 9.004 6.683 1.00 84.50 97 THR A C 1
ATOM 778 O O . THR A 1 97 ? -12.843 9.249 5.490 1.00 84.50 97 THR A O 1
ATOM 781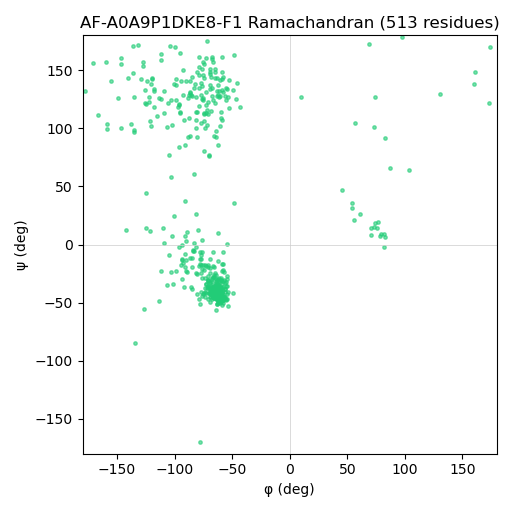 N N . GLU A 1 98 ? -13.150 9.960 7.604 1.00 86.69 98 GLU A N 1
ATOM 782 C CA . GLU A 1 98 ? -13.036 11.393 7.325 1.00 86.69 98 GLU A CA 1
ATOM 783 C C . GLU A 1 98 ? -11.628 11.732 6.820 1.00 86.69 98 GLU A C 1
ATOM 785 O O . GLU A 1 98 ? -11.488 12.258 5.719 1.00 86.69 98 GLU A O 1
ATOM 790 N N . LEU A 1 99 ? -10.578 11.315 7.537 1.00 81.31 99 LEU A N 1
ATOM 791 C CA . LEU A 1 99 ? -9.184 11.531 7.131 1.00 81.31 99 LEU A CA 1
ATOM 792 C C . LEU A 1 99 ? -8.858 10.902 5.771 1.00 81.31 99 LEU A C 1
ATOM 794 O O . LEU A 1 99 ? -8.087 11.465 4.986 1.00 81.31 99 LEU A O 1
ATOM 798 N N . HIS A 1 100 ? -9.417 9.727 5.476 1.00 79.69 100 HIS A N 1
ATOM 799 C CA . HIS A 1 100 ? -9.262 9.079 4.173 1.00 79.69 100 HIS A CA 1
ATOM 800 C C . HIS A 1 100 ? -9.934 9.886 3.057 1.00 79.69 100 HIS A C 1
ATOM 802 O O . HIS A 1 100 ? -9.311 10.132 2.019 1.00 79.69 100 HIS A O 1
ATOM 808 N N . ALA A 1 101 ? -11.166 10.34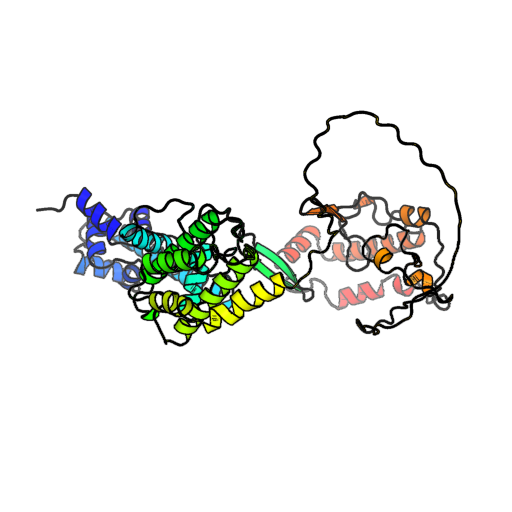6 3.286 1.00 80.44 101 ALA A N 1
ATOM 809 C CA . ALA A 1 101 ? -11.901 11.176 2.340 1.00 80.44 101 ALA A CA 1
ATOM 810 C C . ALA A 1 101 ? -11.199 12.523 2.105 1.00 80.44 101 ALA A C 1
ATOM 812 O O . ALA A 1 101 ? -10.987 12.909 0.955 1.00 80.44 101 ALA A O 1
ATOM 813 N N . GLU A 1 102 ? -10.761 13.195 3.170 1.00 78.56 102 GLU A N 1
ATOM 814 C CA . GLU A 1 102 ? -9.992 14.439 3.106 1.00 78.56 102 GLU A CA 1
ATOM 815 C C . GLU A 1 102 ? -8.687 14.256 2.332 1.00 78.56 102 GLU A C 1
ATOM 817 O O . GLU A 1 102 ? -8.382 15.046 1.438 1.00 78.56 102 GLU A O 1
ATOM 822 N N . SER A 1 103 ? -7.940 13.182 2.611 1.00 72.56 103 SER A N 1
ATOM 823 C CA . SER A 1 103 ? -6.692 12.885 1.900 1.00 72.56 103 SER A CA 1
ATOM 824 C C . SER A 1 103 ? -6.934 12.730 0.400 1.00 72.56 103 SER A C 1
ATOM 826 O O . SER A 1 103 ? -6.185 13.281 -0.406 1.00 72.56 103 SER A O 1
ATOM 828 N N . LYS A 1 104 ? -8.020 12.048 0.015 1.00 75.19 104 LYS A N 1
ATOM 829 C CA . LYS A 1 104 ? -8.397 11.866 -1.389 1.00 75.19 104 LYS A CA 1
ATOM 830 C C . LYS A 1 104 ? -8.783 13.185 -2.063 1.00 75.19 104 LYS A C 1
ATOM 832 O O . LYS A 1 104 ? -8.351 13.436 -3.184 1.00 75.19 104 LYS A O 1
ATOM 837 N N . VAL A 1 105 ? -9.560 14.034 -1.387 1.00 73.94 105 VAL A N 1
ATOM 838 C CA . VAL A 1 105 ? -9.978 15.351 -1.906 1.00 73.94 105 VAL A CA 1
ATOM 839 C C . VAL A 1 105 ? -8.780 16.288 -2.069 1.00 73.94 105 VAL A C 1
ATOM 841 O O . VAL A 1 105 ? -8.670 16.986 -3.074 1.00 73.94 105 VAL A O 1
ATOM 844 N N . MET A 1 106 ? -7.853 16.268 -1.113 1.00 70.88 106 MET A N 1
ATOM 845 C CA . MET A 1 106 ? -6.661 17.118 -1.107 1.00 70.88 106 MET A CA 1
ATOM 846 C C . MET A 1 106 ? -5.521 16.584 -1.988 1.00 70.88 106 MET A C 1
ATOM 848 O O . MET A 1 106 ? -4.470 17.220 -2.082 1.00 70.88 106 MET A O 1
ATOM 852 N N . GLY A 1 107 ? -5.692 15.413 -2.615 1.00 68.88 107 GLY A N 1
ATOM 853 C CA . GLY A 1 107 ? -4.635 14.741 -3.377 1.00 68.88 107 GLY A CA 1
ATOM 854 C C . GLY A 1 107 ? -3.417 14.378 -2.520 1.00 68.88 107 GLY A C 1
ATOM 855 O O . GLY A 1 107 ? -2.290 14.328 -3.020 1.00 68.88 107 GLY A O 1
ATOM 856 N N . LEU A 1 108 ? -3.623 14.185 -1.215 1.00 71.12 108 LEU A N 1
ATOM 857 C CA . LEU A 1 108 ? -2.586 13.747 -0.294 1.00 71.12 108 LEU A CA 1
ATOM 858 C C . LEU A 1 108 ? -2.377 12.235 -0.436 1.00 71.12 108 LEU A C 1
ATOM 860 O O . LEU A 1 108 ? -3.341 11.502 -0.666 1.00 71.12 108 LEU A O 1
ATOM 864 N N . PRO A 1 109 ? -1.135 11.744 -0.262 1.00 67.00 109 PRO A N 1
ATOM 865 C CA . PRO A 1 109 ? -0.859 10.318 -0.317 1.00 67.00 109 PRO A CA 1
ATOM 866 C C . PRO A 1 109 ? -1.744 9.558 0.660 1.00 67.00 109 PRO A C 1
ATOM 868 O O . PRO A 1 109 ? -1.847 9.941 1.830 1.00 67.00 109 PRO A O 1
ATOM 871 N N . ARG A 1 110 ? -2.327 8.456 0.185 1.00 77.19 110 ARG A N 1
ATOM 872 C CA . ARG A 1 110 ? -3.133 7.574 1.020 1.00 77.19 110 ARG A CA 1
ATOM 873 C C . ARG A 1 110 ? -2.382 7.223 2.308 1.00 77.19 110 ARG A C 1
ATOM 875 O O . ARG A 1 110 ? -1.220 6.818 2.273 1.00 77.19 110 ARG A O 1
ATOM 882 N N . ASN A 1 111 ? -3.061 7.324 3.446 1.00 77.00 111 ASN A N 1
ATOM 883 C CA . ASN A 1 111 ? -2.576 6.737 4.687 1.00 77.00 111 ASN A CA 1
ATOM 884 C C . ASN A 1 111 ? -3.154 5.325 4.844 1.00 77.00 111 ASN A C 1
ATOM 886 O O . ASN A 1 111 ? -4.362 5.129 4.720 1.00 77.00 111 ASN A O 1
ATOM 890 N N . LEU A 1 112 ? -2.291 4.342 5.095 1.00 81.31 112 LEU A N 1
ATOM 891 C CA . LEU A 1 112 ? -2.696 2.963 5.356 1.00 81.31 112 LEU A CA 1
ATOM 892 C C . LEU A 1 112 ? -2.704 2.688 6.857 1.00 81.31 112 LEU A C 1
ATOM 894 O O . LEU A 1 112 ? -1.669 2.811 7.526 1.00 81.31 112 LEU A O 1
ATOM 898 N N . GLN A 1 113 ? -3.847 2.228 7.364 1.00 81.44 113 GLN A N 1
ATOM 899 C CA . GLN A 1 113 ? -4.007 1.874 8.771 1.00 81.44 113 GLN A CA 1
ATOM 900 C C . GLN A 1 113 ? -3.011 0.778 9.179 1.00 81.44 113 GLN A C 1
ATOM 902 O O . GLN A 1 113 ? -2.609 -0.076 8.381 1.00 81.44 113 GLN A O 1
ATOM 907 N N . HIS A 1 114 ? -2.567 0.797 10.437 1.00 80.81 114 HIS A N 1
ATOM 908 C CA . HIS A 1 114 ? -1.602 -0.187 10.930 1.00 80.81 114 HIS A CA 1
ATOM 909 C C . HIS A 1 114 ? -2.143 -1.624 10.875 1.00 80.81 114 HIS A C 1
ATOM 911 O O . HIS A 1 114 ? -1.437 -2.517 10.405 1.00 80.81 114 HIS A O 1
ATOM 917 N N . SER A 1 115 ? -3.402 -1.823 11.276 1.00 81.69 115 SER A N 1
ATOM 918 C CA . SER A 1 115 ? -4.114 -3.108 11.234 1.00 81.69 115 SER A CA 1
ATOM 919 C C . SER A 1 115 ? -4.160 -3.691 9.819 1.00 81.69 115 SER A C 1
ATOM 921 O O . SER A 1 115 ? -3.820 -4.855 9.603 1.00 81.69 115 SER A O 1
ATOM 923 N N . GLU A 1 116 ? -4.496 -2.859 8.835 1.00 85.19 116 GLU A N 1
ATOM 924 C CA . GLU A 1 116 ? -4.558 -3.237 7.427 1.00 85.19 116 GLU A CA 1
ATOM 925 C C . GLU A 1 116 ? -3.186 -3.671 6.891 1.00 85.19 116 GLU A C 1
ATOM 927 O O . GLU A 1 116 ? -3.063 -4.709 6.236 1.00 85.19 116 GLU A O 1
ATOM 932 N N . ARG A 1 117 ? -2.128 -2.915 7.217 1.00 88.06 117 ARG A N 1
ATOM 933 C CA . ARG A 1 117 ? -0.750 -3.260 6.832 1.00 88.06 117 ARG A CA 1
ATOM 934 C C . ARG A 1 117 ? -0.310 -4.591 7.429 1.00 88.06 117 ARG A C 1
ATOM 936 O O . ARG A 1 117 ? 0.273 -5.408 6.719 1.00 88.06 117 ARG A O 1
ATOM 943 N N . LEU A 1 118 ? -0.592 -4.821 8.710 1.00 87.25 118 LEU A N 1
ATOM 944 C CA . LEU A 1 118 ? -0.272 -6.084 9.373 1.00 87.25 118 LEU A CA 1
ATOM 945 C C . LEU A 1 118 ? -1.021 -7.262 8.743 1.00 87.25 118 LEU A C 1
ATOM 947 O O . LEU A 1 118 ? -0.414 -8.306 8.520 1.00 87.25 118 LEU A O 1
ATOM 951 N N . ALA A 1 119 ? -2.303 -7.096 8.409 1.00 87.50 119 ALA A N 1
ATOM 952 C CA . ALA A 1 119 ? -3.095 -8.143 7.768 1.00 87.50 119 ALA A CA 1
ATOM 953 C C . ALA A 1 119 ? -2.522 -8.549 6.399 1.00 87.50 119 ALA A C 1
ATOM 955 O O . ALA A 1 119 ? -2.397 -9.742 6.118 1.00 87.50 119 ALA A O 1
ATOM 956 N N . MET A 1 120 ? -2.118 -7.571 5.578 1.00 91.06 120 MET A N 1
ATOM 957 C CA . MET A 1 120 ? -1.482 -7.824 4.280 1.00 91.06 120 MET A CA 1
ATOM 958 C C . MET A 1 120 ? -0.150 -8.570 4.425 1.00 91.06 120 MET A C 1
ATOM 960 O O . MET A 1 120 ? 0.078 -9.569 3.745 1.00 91.06 120 MET A O 1
ATOM 964 N N . LEU A 1 121 ? 0.713 -8.121 5.339 1.00 91.38 121 LEU A N 1
ATOM 965 C CA . LEU A 1 121 ? 2.017 -8.749 5.562 1.00 91.38 121 LEU A CA 1
ATOM 966 C C . LEU A 1 121 ? 1.876 -10.172 6.104 1.00 91.38 121 LEU A C 1
ATOM 968 O O . LEU A 1 121 ? 2.491 -11.087 5.567 1.00 91.38 121 LEU A O 1
ATOM 972 N N . LYS A 1 122 ? 0.999 -10.382 7.091 1.00 89.62 122 LYS A N 1
ATOM 973 C CA . LYS A 1 122 ? 0.734 -11.704 7.676 1.00 89.62 122 LYS A CA 1
ATOM 974 C C . LYS A 1 122 ? 0.202 -12.695 6.635 1.00 89.62 122 LYS A C 1
ATOM 976 O O . LYS A 1 122 ? 0.530 -13.883 6.675 1.00 89.62 122 LYS A O 1
ATOM 981 N N . ALA A 1 123 ? -0.601 -12.222 5.680 1.00 89.44 123 ALA A N 1
ATOM 982 C CA . ALA A 1 123 ? -1.075 -13.051 4.577 1.00 89.44 123 ALA A CA 1
ATOM 983 C C . ALA A 1 123 ? 0.076 -13.505 3.662 1.00 89.44 123 ALA A C 1
ATOM 985 O O . ALA A 1 123 ? 0.135 -14.679 3.299 1.00 89.44 123 ALA A O 1
ATOM 986 N N . VAL A 1 124 ? 1.022 -12.615 3.343 1.00 90.56 124 VAL A N 1
ATOM 987 C CA . VAL A 1 124 ? 2.216 -12.976 2.559 1.00 90.56 124 VAL A CA 1
ATOM 988 C C . VAL A 1 124 ? 3.139 -13.900 3.350 1.00 90.56 124 VAL A C 1
ATOM 990 O O . VAL A 1 124 ? 3.577 -14.917 2.811 1.00 90.56 124 VAL A O 1
ATOM 993 N N . GLU A 1 125 ? 3.358 -13.623 4.636 1.00 92.06 125 GLU A N 1
ATOM 994 C CA . GLU A 1 125 ? 4.178 -14.451 5.528 1.00 92.06 125 GLU A CA 1
ATOM 995 C C . GLU A 1 125 ? 3.649 -15.881 5.657 1.00 92.06 125 GLU A C 1
ATOM 997 O O . GLU A 1 125 ? 4.426 -16.823 5.776 1.00 92.06 125 GLU A O 1
ATOM 1002 N N . THR A 1 126 ? 2.332 -16.074 5.549 1.00 88.62 126 THR A N 1
ATOM 1003 C CA . THR A 1 126 ? 1.727 -17.416 5.528 1.00 88.62 126 THR A CA 1
ATOM 1004 C C . THR A 1 126 ? 2.163 -18.223 4.298 1.00 88.62 126 THR A C 1
ATOM 1006 O O . THR A 1 126 ? 2.267 -19.444 4.368 1.00 88.62 126 THR A O 1
ATOM 1009 N N . SER A 1 127 ? 2.422 -17.556 3.169 1.00 83.69 127 SER A N 1
ATOM 1010 C CA . SER A 1 127 ? 2.806 -18.205 1.907 1.00 83.69 127 SER A CA 1
ATOM 1011 C C . SER A 1 127 ? 4.319 -18.314 1.688 1.00 83.69 127 SER A C 1
ATOM 1013 O O . SER A 1 127 ? 4.769 -19.244 1.025 1.00 83.69 127 SER A O 1
ATOM 1015 N N . VAL A 1 128 ? 5.102 -17.379 2.232 1.00 83.88 128 VAL A N 1
ATOM 1016 C CA . VAL A 1 128 ? 6.549 -17.252 1.969 1.00 83.88 128 VAL A CA 1
ATOM 1017 C C . VAL A 1 128 ? 7.395 -17.585 3.204 1.00 83.88 128 VAL A C 1
ATOM 1019 O O . VAL A 1 128 ? 8.557 -17.965 3.072 1.00 83.88 128 VAL A O 1
ATOM 1022 N N . GLY A 1 129 ? 6.826 -17.478 4.403 1.00 86.81 129 GLY A N 1
ATOM 1023 C CA . GLY A 1 129 ? 7.560 -17.461 5.666 1.00 86.81 129 GLY A CA 1
ATOM 1024 C C . GLY A 1 129 ? 7.802 -16.038 6.178 1.00 86.81 129 GLY A C 1
ATOM 1025 O O . GLY A 1 129 ? 7.400 -15.055 5.558 1.00 86.81 129 GLY A O 1
ATOM 1026 N N . VAL A 1 130 ? 8.449 -15.934 7.340 1.00 87.31 130 VAL A N 1
ATOM 1027 C CA . VAL A 1 130 ? 8.675 -14.660 8.043 1.00 87.31 130 VAL A CA 1
ATOM 1028 C C . VAL A 1 130 ? 9.509 -13.704 7.185 1.00 87.31 130 VAL A C 1
ATOM 1030 O O . VAL A 1 130 ? 10.601 -14.057 6.737 1.00 87.31 130 VAL A O 1
ATOM 1033 N N . LEU A 1 131 ? 9.003 -12.485 6.980 1.00 87.44 131 LEU A N 1
ATOM 1034 C CA . LEU A 1 131 ? 9.676 -11.455 6.192 1.00 87.44 131 LEU A CA 1
ATOM 1035 C C . LEU A 1 131 ? 10.654 -10.662 7.066 1.00 87.44 131 LEU A C 1
ATOM 1037 O O . LEU A 1 131 ? 10.296 -10.148 8.125 1.00 87.44 131 LEU A O 1
ATOM 1041 N N . ALA A 1 132 ? 11.891 -10.509 6.597 1.00 88.62 132 ALA A N 1
ATOM 1042 C CA . ALA A 1 132 ? 12.850 -9.594 7.207 1.00 88.62 132 ALA A CA 1
ATOM 1043 C C . ALA A 1 132 ? 12.492 -8.126 6.897 1.00 88.62 132 ALA A C 1
ATOM 1045 O O . ALA A 1 132 ? 11.816 -7.835 5.913 1.00 88.62 132 ALA A O 1
ATOM 1046 N N . GLU A 1 133 ? 12.995 -7.167 7.679 1.00 85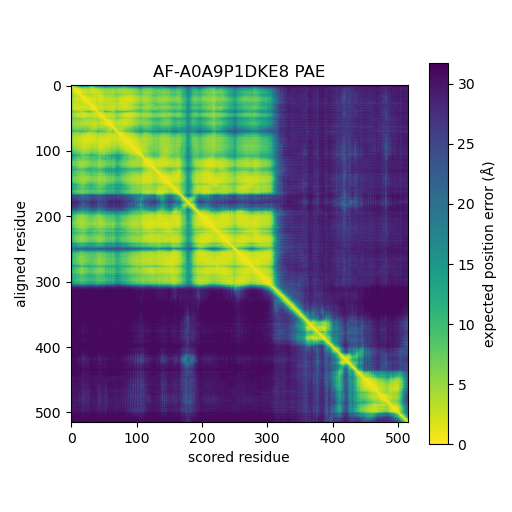.31 133 GLU A N 1
ATOM 1047 C CA . GLU A 1 133 ? 12.672 -5.738 7.488 1.00 85.31 133 GLU A CA 1
ATOM 1048 C C . GLU A 1 133 ? 13.057 -5.180 6.108 1.00 85.31 133 GLU A C 1
ATOM 1050 O O . GLU A 1 133 ? 12.395 -4.277 5.595 1.00 85.31 133 GLU A O 1
ATOM 1055 N N . HIS A 1 134 ? 14.118 -5.711 5.494 1.00 85.81 134 HIS A N 1
ATOM 1056 C CA . HIS A 1 134 ? 14.553 -5.315 4.153 1.00 85.81 134 HIS A CA 1
ATOM 1057 C C . HIS A 1 134 ? 13.689 -5.925 3.039 1.00 85.81 134 HIS A C 1
ATOM 1059 O O . HIS A 1 134 ? 13.607 -5.345 1.960 1.00 85.81 134 HIS A O 1
ATOM 1065 N N . ASP A 1 135 ? 13.035 -7.055 3.317 1.00 87.56 135 ASP A N 1
ATOM 1066 C CA . ASP A 1 135 ? 12.112 -7.756 2.421 1.00 87.56 135 ASP A CA 1
ATOM 1067 C C . ASP A 1 135 ? 10.657 -7.286 2.609 1.00 87.56 135 ASP A C 1
ATOM 1069 O O . ASP A 1 135 ? 9.812 -7.491 1.741 1.00 87.56 135 ASP A O 1
ATOM 1073 N N . ALA A 1 136 ? 10.338 -6.651 3.739 1.00 90.81 136 ALA A N 1
ATOM 1074 C CA . ALA A 1 136 ? 9.009 -6.126 4.007 1.00 90.81 136 ALA A CA 1
ATOM 1075 C C . ALA A 1 136 ? 8.816 -4.759 3.319 1.00 90.81 136 ALA A C 1
ATOM 1077 O O . ALA A 1 136 ? 9.614 -3.846 3.556 1.00 90.81 136 ALA A O 1
ATOM 1078 N N . PRO A 1 137 ? 7.754 -4.561 2.517 1.00 92.12 137 PRO A N 1
ATOM 1079 C CA . PRO A 1 137 ? 7.487 -3.280 1.866 1.00 92.12 137 PRO A CA 1
ATOM 1080 C C . PRO A 1 137 ? 7.181 -2.164 2.871 1.00 92.12 137 PRO A C 1
ATOM 1082 O O . PRO A 1 137 ? 6.622 -2.401 3.949 1.00 92.12 137 PRO A O 1
ATOM 1085 N N . SER A 1 138 ? 7.563 -0.935 2.515 1.00 89.94 138 SER A N 1
ATOM 1086 C CA . SER A 1 138 ? 7.303 0.259 3.324 1.00 89.94 138 SER A CA 1
ATOM 1087 C C . SER A 1 138 ? 5.804 0.577 3.391 1.00 89.94 138 SER A C 1
ATOM 1089 O O . SER A 1 138 ? 5.017 0.191 2.521 1.00 89.94 138 SER A O 1
ATOM 1091 N N . SER A 1 139 ? 5.390 1.304 4.434 1.00 87.50 139 SER A N 1
ATOM 1092 C CA . SER A 1 139 ? 4.006 1.782 4.583 1.00 87.50 139 SER A CA 1
ATOM 1093 C C . SER A 1 139 ? 3.556 2.626 3.400 1.00 87.50 139 SER A C 1
ATOM 1095 O O . SER A 1 139 ? 2.452 2.454 2.893 1.00 87.50 139 SER A O 1
ATOM 1097 N N . GLU A 1 140 ? 4.425 3.538 2.985 1.00 85.19 140 GLU A N 1
ATOM 1098 C CA . GLU A 1 140 ? 4.205 4.507 1.928 1.00 85.19 140 GLU A CA 1
ATOM 1099 C C . GLU A 1 140 ? 4.040 3.800 0.588 1.00 85.19 140 GLU A C 1
ATOM 1101 O O . GLU A 1 140 ? 3.118 4.115 -0.161 1.00 85.19 140 GLU A O 1
ATOM 1106 N N . TYR A 1 141 ? 4.894 2.814 0.301 1.00 89.56 141 TYR A N 1
ATOM 1107 C CA . TYR A 1 141 ? 4.838 2.096 -0.965 1.00 89.56 141 TYR A CA 1
ATOM 1108 C C . TYR A 1 141 ? 3.590 1.220 -1.074 1.00 89.56 141 TYR A C 1
ATOM 1110 O O . TYR A 1 141 ? 2.903 1.250 -2.096 1.00 89.56 141 TYR A O 1
ATOM 1118 N N . LEU A 1 142 ? 3.228 0.518 0.008 1.00 91.81 142 LEU A N 1
ATOM 1119 C CA . LEU A 1 142 ? 1.950 -0.193 0.074 1.00 91.81 142 LEU A CA 1
ATOM 1120 C C . LEU A 1 142 ? 0.776 0.759 -0.172 1.00 91.81 142 LEU A C 1
ATOM 1122 O O . LEU A 1 142 ? -0.155 0.396 -0.883 1.00 91.81 142 LEU A O 1
ATOM 1126 N N . ALA A 1 143 ? 0.813 1.974 0.379 1.00 89.06 143 ALA A N 1
ATOM 1127 C CA . ALA A 1 143 ? -0.300 2.909 0.267 1.00 89.06 143 ALA A CA 1
ATOM 1128 C C . ALA A 1 143 ? -0.499 3.403 -1.167 1.00 89.06 143 ALA A C 1
ATOM 1130 O O . ALA A 1 143 ? -1.635 3.437 -1.640 1.00 89.06 143 ALA A O 1
ATOM 1131 N N . VAL A 1 144 ? 0.602 3.681 -1.873 1.00 88.94 144 VAL A N 1
ATOM 1132 C CA . VAL A 1 144 ? 0.588 4.007 -3.305 1.00 88.94 144 VAL A CA 1
ATOM 1133 C C . VAL A 1 144 ? -0.020 2.860 -4.114 1.00 88.94 144 VAL A C 1
ATOM 1135 O O . VAL A 1 144 ? -0.915 3.086 -4.922 1.00 88.94 144 VAL A O 1
ATOM 1138 N N . LYS A 1 145 ? 0.399 1.611 -3.873 1.00 92.75 145 LYS A N 1
ATOM 1139 C CA . LYS A 1 145 ? -0.136 0.456 -4.617 1.00 92.75 145 LYS A CA 1
ATOM 1140 C C . LYS A 1 145 ? -1.591 0.143 -4.297 1.00 92.75 145 LYS A C 1
ATOM 1142 O O . LYS A 1 145 ? -2.330 -0.268 -5.191 1.00 92.75 145 LYS A O 1
ATOM 1147 N N . VAL A 1 146 ? -2.034 0.391 -3.067 1.00 91.94 146 VAL A N 1
ATOM 1148 C CA . VAL A 1 146 ? -3.453 0.301 -2.707 1.00 91.94 146 VAL A CA 1
ATOM 1149 C C . VAL A 1 146 ? -4.271 1.356 -3.449 1.00 91.94 146 VAL A C 1
ATOM 1151 O O . VAL A 1 146 ? -5.339 1.030 -3.960 1.00 91.94 146 VAL A O 1
ATOM 1154 N N . GLU A 1 147 ? -3.774 2.587 -3.551 1.00 89.00 147 GLU A N 1
ATOM 1155 C CA . GLU A 1 147 ? -4.430 3.663 -4.298 1.00 89.00 147 GLU A CA 1
ATOM 1156 C C . GLU A 1 147 ? -4.530 3.351 -5.801 1.00 89.00 147 GLU A C 1
ATOM 1158 O O . GLU A 1 147 ? -5.618 3.435 -6.367 1.00 89.00 147 GLU A O 1
ATOM 1163 N N . GLU A 1 148 ? -3.441 2.897 -6.429 1.00 91.19 148 GLU A N 1
ATOM 1164 C CA . GLU A 1 148 ? -3.440 2.428 -7.826 1.00 91.19 148 GLU A CA 1
ATOM 1165 C C . GLU A 1 148 ? -4.468 1.305 -8.044 1.00 91.19 148 GLU A C 1
ATOM 1167 O O . GLU A 1 148 ? -5.261 1.327 -8.990 1.00 91.19 148 GLU A O 1
ATOM 1172 N N . CYS A 1 149 ? -4.514 0.336 -7.123 1.00 91.81 149 CYS A N 1
ATOM 1173 C CA . CYS A 1 149 ? -5.503 -0.731 -7.170 1.00 91.81 149 CYS A CA 1
ATOM 1174 C C . CYS A 1 149 ? -6.931 -0.180 -7.062 1.00 91.81 149 CYS A C 1
ATOM 1176 O O . CYS A 1 149 ? -7.793 -0.610 -7.821 1.00 91.81 149 CYS A O 1
ATOM 1178 N N . GLU A 1 150 ? -7.226 0.745 -6.155 1.00 88.94 150 GLU A N 1
ATOM 1179 C CA . GLU A 1 150 ? -8.575 1.307 -6.009 1.00 88.94 150 GLU A CA 1
ATOM 1180 C C . GLU A 1 150 ? -9.019 2.138 -7.212 1.00 88.94 150 GLU A C 1
ATOM 1182 O O . GLU A 1 150 ? -10.168 2.017 -7.632 1.00 88.94 150 GLU A O 1
ATOM 1187 N N . ASN A 1 151 ? -8.108 2.917 -7.796 1.00 88.25 151 ASN A N 1
ATOM 1188 C CA . ASN A 1 151 ? -8.386 3.725 -8.983 1.00 88.25 151 ASN A CA 1
ATOM 1189 C C . ASN A 1 151 ? -8.559 2.867 -10.247 1.00 88.25 151 ASN A C 1
ATOM 1191 O O . ASN A 1 151 ? -9.167 3.314 -11.215 1.00 88.25 151 ASN A O 1
ATOM 1195 N N . GLY A 1 152 ? -8.067 1.624 -10.232 1.00 86.56 152 GLY A N 1
ATOM 1196 C CA . GLY A 1 152 ? -8.195 0.692 -11.352 1.00 86.56 152 GLY A CA 1
ATOM 1197 C C . GLY A 1 152 ? -7.159 0.900 -12.455 1.00 86.56 152 GLY A C 1
ATOM 1198 O O . GLY A 1 152 ? -7.260 0.256 -13.493 1.00 86.56 152 GLY A O 1
ATOM 1199 N N . GLU A 1 153 ? -6.157 1.742 -12.215 1.00 89.44 153 GLU A N 1
ATOM 1200 C CA . GLU A 1 153 ? -5.030 1.968 -13.112 1.00 89.44 153 GLU A CA 1
ATOM 1201 C C . GLU A 1 153 ? -3.737 1.645 -12.364 1.00 89.44 153 GLU A C 1
ATOM 1203 O O . GLU A 1 153 ? -3.305 2.387 -11.480 1.00 89.44 153 GLU A O 1
ATOM 1208 N N . ILE A 1 154 ? -3.124 0.511 -12.707 1.00 91.31 154 ILE A N 1
ATOM 1209 C CA . ILE A 1 154 ? -1.861 0.088 -12.101 1.00 91.31 154 ILE A CA 1
ATOM 1210 C C . ILE A 1 154 ? -0.672 0.526 -12.942 1.00 91.31 154 ILE A C 1
ATOM 1212 O O . ILE A 1 154 ? -0.694 0.465 -14.175 1.00 91.31 154 ILE A O 1
ATOM 1216 N N . LEU A 1 155 ? 0.392 0.946 -12.260 1.00 91.56 155 LEU A N 1
ATOM 1217 C CA . LEU A 1 155 ? 1.598 1.454 -12.895 1.00 91.56 155 LEU A CA 1
ATOM 1218 C C . LEU A 1 155 ? 2.822 0.664 -12.433 1.00 91.56 155 LEU A C 1
ATOM 1220 O O . LEU A 1 155 ? 2.982 0.323 -11.259 1.00 91.56 155 LEU A O 1
ATOM 1224 N N . ALA A 1 156 ? 3.735 0.412 -13.370 1.00 92.06 156 ALA A N 1
ATOM 1225 C CA . ALA A 1 156 ? 5.043 -0.130 -13.033 1.00 92.06 156 ALA A CA 1
ATOM 1226 C C . ALA A 1 156 ? 5.861 0.953 -12.322 1.00 92.06 156 ALA A C 1
ATOM 1228 O O . ALA A 1 156 ? 6.261 1.932 -12.956 1.00 92.06 156 ALA A O 1
ATOM 1229 N N . SER A 1 157 ? 6.147 0.773 -11.033 1.00 91.12 157 SER A N 1
ATOM 1230 C CA . SER A 1 157 ? 7.020 1.698 -10.306 1.00 91.12 157 SER A CA 1
ATOM 1231 C C . SER A 1 157 ? 8.460 1.587 -10.782 1.00 91.12 157 SER A C 1
ATOM 1233 O O . SER A 1 157 ? 8.938 0.512 -11.161 1.00 91.12 157 SER A O 1
ATOM 1235 N N . SER A 1 158 ? 9.183 2.699 -10.772 1.00 89.94 158 SER A N 1
ATOM 1236 C CA . SER A 1 158 ? 10.627 2.628 -10.982 1.00 89.94 158 SER A CA 1
ATOM 1237 C C . SER A 1 158 ? 11.291 1.960 -9.770 1.00 89.94 158 SER A C 1
ATOM 1239 O O . SER A 1 158 ? 10.768 2.016 -8.661 1.00 89.94 158 SER A O 1
ATOM 1241 N N . LEU A 1 159 ? 12.430 1.287 -9.964 1.00 88.06 159 LEU A N 1
ATOM 1242 C CA . LEU A 1 159 ? 13.080 0.523 -8.884 1.00 88.06 159 LEU A CA 1
ATOM 1243 C C . LEU A 1 159 ? 13.598 1.412 -7.741 1.00 88.06 159 LEU A C 1
ATOM 1245 O O . LEU A 1 159 ? 13.798 0.918 -6.641 1.00 88.06 159 LEU A O 1
ATOM 1249 N N . ASP A 1 160 ? 13.789 2.711 -7.984 1.00 85.62 160 ASP A N 1
ATOM 1250 C CA . ASP A 1 160 ? 14.076 3.711 -6.948 1.00 85.62 160 ASP A CA 1
ATOM 1251 C C . ASP A 1 160 ? 12.833 4.121 -6.141 1.00 85.62 160 ASP A C 1
ATOM 1253 O O . ASP A 1 160 ? 12.969 4.758 -5.107 1.00 85.62 160 ASP A O 1
ATOM 1257 N N . GLU A 1 161 ? 11.621 3.770 -6.565 1.00 87.06 161 GLU A N 1
ATOM 1258 C CA . GLU A 1 161 ? 10.388 4.026 -5.807 1.00 87.06 161 GLU A CA 1
ATOM 1259 C C . GLU A 1 161 ? 9.972 2.821 -4.948 1.00 87.06 161 GLU A C 1
ATOM 1261 O O . GLU A 1 161 ? 9.203 2.971 -3.997 1.00 87.06 161 GLU A O 1
ATOM 1266 N N . VAL A 1 162 ? 10.510 1.632 -5.246 1.00 90.00 162 VAL A N 1
ATOM 1267 C CA . VAL A 1 162 ? 10.267 0.406 -4.478 1.00 90.00 162 VAL A CA 1
ATOM 1268 C C . VAL A 1 162 ? 11.056 0.483 -3.171 1.00 90.00 162 VAL A C 1
ATOM 1270 O O . VAL A 1 162 ? 12.280 0.353 -3.154 1.00 90.00 162 VAL A O 1
ATOM 1273 N N . THR A 1 163 ? 10.359 0.717 -2.060 1.00 88.69 163 THR A N 1
ATOM 1274 C CA . THR A 1 163 ? 10.982 0.935 -0.745 1.00 88.69 163 THR A CA 1
ATOM 1275 C C . THR A 1 163 ? 10.539 -0.107 0.276 1.00 88.69 163 THR A C 1
ATOM 1277 O O . THR A 1 163 ? 9.384 -0.533 0.303 1.00 88.69 163 THR A O 1
ATOM 1280 N N . SER A 1 164 ? 11.476 -0.523 1.128 1.00 89.62 164 SER A N 1
ATOM 1281 C CA . SER A 1 164 ? 11.248 -1.465 2.231 1.00 89.62 164 SER A CA 1
ATOM 1282 C C . SER A 1 164 ? 11.096 -0.744 3.568 1.00 89.62 164 SER A C 1
ATOM 1284 O O . SER A 1 164 ? 11.409 0.441 3.672 1.00 89.62 164 SER A O 1
ATOM 1286 N N . LYS A 1 165 ? 10.674 -1.453 4.621 1.00 85.69 165 LYS A N 1
ATOM 1287 C CA . LYS A 1 165 ? 10.638 -0.911 5.991 1.00 85.69 165 LYS A CA 1
ATOM 1288 C C . LYS A 1 165 ? 12.015 -0.473 6.495 1.00 85.69 165 LYS A C 1
ATOM 1290 O O . LYS A 1 165 ? 12.096 0.448 7.298 1.00 85.69 165 LYS A O 1
ATOM 1295 N N . ALA A 1 166 ? 13.085 -1.109 6.012 1.00 82.44 166 ALA A N 1
ATOM 1296 C CA . ALA A 1 166 ? 14.459 -0.746 6.356 1.00 82.44 166 ALA A CA 1
ATOM 1297 C C . ALA A 1 166 ? 14.916 0.594 5.743 1.00 82.44 166 ALA A C 1
ATOM 1299 O O . ALA A 1 166 ? 15.913 1.169 6.186 1.00 82.44 166 ALA A O 1
ATOM 1300 N N . HIS A 1 167 ? 14.223 1.110 4.719 1.00 79.12 167 HIS A N 1
ATOM 1301 C CA . HIS A 1 167 ? 14.534 2.435 4.192 1.00 79.12 167 HIS A CA 1
ATOM 1302 C C . HIS A 1 167 ? 14.151 3.504 5.216 1.00 79.12 167 HIS A C 1
ATOM 1304 O O . HIS A 1 167 ? 13.057 3.488 5.774 1.00 79.12 167 HIS A O 1
ATOM 1310 N N . LYS A 1 168 ? 15.055 4.466 5.454 1.00 61.38 168 LYS A N 1
ATOM 1311 C CA . LYS A 1 168 ? 14.774 5.592 6.352 1.00 61.38 168 LYS A CA 1
ATOM 1312 C C . LYS A 1 168 ? 13.505 6.301 5.875 1.00 61.38 168 LYS A C 1
ATOM 1314 O O . LYS A 1 168 ? 13.463 6.760 4.735 1.00 61.38 168 LYS A O 1
ATOM 1319 N N . ASN A 1 169 ? 12.516 6.422 6.761 1.00 55.75 169 ASN A N 1
ATOM 1320 C CA . ASN A 1 169 ? 11.311 7.221 6.543 1.00 55.75 169 ASN A CA 1
ATOM 1321 C C . ASN A 1 169 ? 11.698 8.697 6.370 1.00 55.75 169 ASN A C 1
ATOM 1323 O O . ASN A 1 169 ? 11.718 9.472 7.320 1.00 55.75 169 ASN A O 1
ATOM 1327 N N . THR A 1 170 ? 12.035 9.098 5.146 1.00 47.72 170 THR A N 1
ATOM 1328 C CA . THR A 1 170 ? 12.262 10.495 4.757 1.00 47.72 170 THR A CA 1
ATOM 1329 C C . THR A 1 170 ? 10.970 11.134 4.263 1.00 47.72 170 THR A C 1
ATOM 1331 O O . THR A 1 170 ? 10.966 11.933 3.330 1.00 47.72 170 THR A O 1
ATOM 1334 N N . SER A 1 171 ? 9.845 10.796 4.892 1.00 52.91 171 SER A N 1
ATOM 1335 C CA . SER A 1 171 ? 8.586 11.501 4.701 1.00 52.91 171 SER A CA 1
ATOM 1336 C C . SER A 1 171 ? 8.679 12.888 5.341 1.00 52.91 171 SER A C 1
ATOM 1338 O O . SER A 1 171 ? 8.158 13.113 6.430 1.00 52.91 171 SER A O 1
ATOM 1340 N N . SER A 1 172 ? 9.372 13.821 4.689 1.00 46.06 172 SER A N 1
ATOM 1341 C CA . SER A 1 172 ? 9.306 15.236 5.035 1.00 46.06 172 SER A CA 1
ATOM 1342 C C . SER A 1 172 ? 8.155 15.883 4.267 1.00 46.06 172 SER A C 1
ATOM 1344 O O . SER A 1 172 ? 8.033 15.760 3.044 1.00 46.06 172 SER A O 1
ATOM 1346 N N . LEU A 1 173 ? 7.267 16.543 5.009 1.00 55.53 173 LEU A N 1
ATOM 1347 C CA . LEU A 1 173 ? 6.291 17.463 4.441 1.00 55.53 173 LEU A CA 1
ATOM 1348 C C . LEU A 1 173 ? 7.062 18.715 4.015 1.00 55.53 173 LEU A C 1
ATOM 1350 O O . LEU A 1 173 ? 7.616 19.415 4.859 1.00 55.53 173 LEU A O 1
ATOM 1354 N N . GLN A 1 174 ? 7.142 18.977 2.713 1.00 45.59 174 GLN A N 1
ATOM 1355 C CA . GLN A 1 174 ? 7.670 20.231 2.198 1.00 45.59 174 GLN A CA 1
ATOM 1356 C C . GLN A 1 174 ? 6.498 21.193 2.024 1.00 45.59 174 GLN A C 1
ATOM 1358 O O . GLN A 1 174 ? 5.674 21.035 1.128 1.00 45.59 174 GLN A O 1
ATOM 1363 N N . THR A 1 175 ? 6.401 22.192 2.890 1.00 52.19 175 THR A N 1
ATOM 1364 C CA . THR A 1 175 ? 5.495 23.322 2.694 1.00 52.19 175 THR A CA 1
ATOM 1365 C C . THR A 1 175 ? 6.168 24.313 1.745 1.00 52.19 175 THR A C 1
ATOM 1367 O O . THR A 1 175 ? 7.218 24.874 2.048 1.00 52.19 175 THR A O 1
ATOM 1370 N N . SER A 1 176 ? 5.606 24.502 0.554 1.00 47.62 176 SER A N 1
ATOM 1371 C CA . SER A 1 176 ? 6.031 25.542 -0.386 1.00 47.62 176 SER A CA 1
ATOM 1372 C C . SER A 1 176 ? 4.936 26.593 -0.511 1.00 47.62 176 SER A C 1
ATOM 1374 O O . SER A 1 176 ? 3.794 26.250 -0.814 1.00 47.62 176 SER A O 1
ATOM 1376 N N . LEU A 1 177 ? 5.281 27.860 -0.283 1.00 38.56 177 LEU A N 1
ATOM 1377 C CA . LEU A 1 177 ? 4.404 28.993 -0.568 1.00 38.56 177 LEU A CA 1
ATOM 1378 C C . LEU A 1 177 ? 4.465 29.284 -2.072 1.00 38.56 177 LEU A C 1
ATOM 1380 O O . LEU A 1 177 ? 5.538 29.573 -2.602 1.00 38.56 177 LEU A O 1
ATOM 1384 N N . GLU A 1 178 ? 3.338 29.183 -2.768 1.00 40.28 178 GLU A N 1
ATOM 1385 C CA . GLU A 1 178 ? 3.236 29.604 -4.163 1.00 40.28 178 GLU A CA 1
ATOM 1386 C C . GLU A 1 178 ? 3.165 31.137 -4.244 1.00 40.28 178 GLU A C 1
ATOM 1388 O O . GLU A 1 178 ? 2.665 31.795 -3.331 1.00 40.28 178 GLU A O 1
ATOM 1393 N N . THR A 1 179 ? 3.648 31.728 -5.340 1.00 41.59 179 THR A N 1
ATOM 1394 C CA . THR A 1 179 ? 3.701 33.190 -5.555 1.00 41.59 179 THR A CA 1
ATOM 1395 C C . THR A 1 179 ? 2.322 33.871 -5.465 1.00 41.59 179 THR A C 1
ATOM 1397 O O . THR A 1 179 ? 2.248 35.076 -5.257 1.00 41.59 179 THR A O 1
ATOM 1400 N N . ALA A 1 180 ? 1.231 33.101 -5.546 1.00 49.22 180 ALA A N 1
ATOM 1401 C CA . ALA A 1 180 ? -0.149 33.542 -5.334 1.00 49.22 180 ALA A CA 1
ATOM 1402 C C . ALA A 1 180 ? -0.642 33.439 -3.868 1.00 49.22 180 ALA A C 1
ATOM 1404 O O . ALA A 1 180 ? -1.842 33.522 -3.622 1.00 49.22 180 ALA A O 1
ATOM 1405 N N . GLY A 1 181 ? 0.236 33.187 -2.890 1.00 39.59 181 GLY A N 1
ATOM 1406 C CA . GLY A 1 181 ? -0.120 33.094 -1.464 1.00 39.59 181 GLY A CA 1
ATOM 1407 C C . GLY A 1 181 ? -0.752 31.766 -1.029 1.00 39.59 181 GLY A C 1
ATOM 1408 O O . GLY A 1 181 ? -1.210 31.649 0.104 1.00 39.59 181 GLY A O 1
ATOM 1409 N N . HIS A 1 182 ? -0.769 30.754 -1.899 1.00 42.28 182 HIS A N 1
ATOM 1410 C CA . HIS A 1 182 ? -1.315 29.435 -1.582 1.00 42.28 182 HIS A CA 1
ATOM 1411 C C . HIS A 1 182 ? -0.224 28.557 -0.952 1.00 42.28 182 HIS A C 1
ATOM 1413 O O . HIS A 1 182 ? 0.875 28.420 -1.493 1.00 42.28 182 HIS A O 1
ATOM 1419 N N . VAL A 1 183 ? -0.513 27.957 0.206 1.00 46.94 183 VAL A N 1
ATOM 1420 C CA . VAL A 1 183 ? 0.385 26.994 0.857 1.00 46.94 183 VAL A CA 1
ATOM 1421 C C . VAL A 1 183 ? 0.193 25.638 0.187 1.00 46.94 183 VAL A C 1
ATOM 1423 O O . VAL A 1 183 ? -0.814 24.968 0.404 1.00 46.94 183 VAL A O 1
ATOM 1426 N N . ARG A 1 184 ? 1.170 25.203 -0.609 1.00 47.66 184 ARG A N 1
ATOM 1427 C CA . ARG A 1 184 ? 1.186 23.852 -1.169 1.00 47.66 184 ARG A CA 1
ATOM 1428 C C . ARG A 1 184 ? 2.027 22.949 -0.277 1.00 47.66 184 ARG A C 1
ATOM 1430 O O . ARG A 1 184 ? 3.240 23.120 -0.178 1.00 47.66 184 ARG A O 1
ATOM 1437 N N . VAL A 1 185 ? 1.391 21.978 0.370 1.00 51.59 185 VAL A N 1
ATOM 1438 C CA . VAL A 1 185 ? 2.089 20.929 1.123 1.00 51.59 185 VAL A CA 1
ATOM 1439 C C . VAL A 1 185 ? 2.408 19.789 0.158 1.00 51.59 185 VAL A C 1
ATOM 1441 O O . VAL A 1 185 ? 1.513 19.083 -0.294 1.00 51.59 185 VAL A O 1
ATOM 1444 N N . VAL A 1 186 ? 3.680 19.616 -0.194 1.00 55.00 186 VAL A N 1
ATOM 1445 C CA . VAL A 1 186 ? 4.156 18.520 -1.046 1.00 55.00 186 VAL A CA 1
ATOM 1446 C C . VAL A 1 186 ? 4.963 17.558 -0.183 1.00 55.00 186 VAL A C 1
ATOM 1448 O O . VAL A 1 186 ? 6.031 17.894 0.319 1.00 55.00 186 VAL A O 1
ATOM 1451 N N . LYS A 1 187 ? 4.465 16.338 0.018 1.00 55.22 187 LYS A N 1
ATOM 1452 C CA . LYS A 1 187 ? 5.234 15.280 0.688 1.00 55.22 187 LYS A CA 1
ATOM 1453 C C . LYS A 1 187 ? 6.289 14.752 -0.287 1.00 55.22 187 LYS A C 1
ATOM 1455 O O . LYS A 1 187 ? 5.942 14.326 -1.390 1.00 55.22 187 LYS A O 1
ATOM 1460 N N . ASN A 1 188 ? 7.565 14.767 0.098 1.00 56.38 188 ASN A N 1
ATOM 1461 C CA . ASN A 1 188 ? 8.607 14.148 -0.722 1.00 56.38 188 ASN A CA 1
ATOM 1462 C C . ASN A 1 188 ? 8.416 12.626 -0.733 1.00 56.38 188 ASN A C 1
ATOM 1464 O O . ASN A 1 188 ? 8.303 12.000 0.323 1.00 56.38 188 ASN A O 1
ATOM 1468 N N . LYS A 1 189 ? 8.364 12.028 -1.931 1.00 59.34 189 LYS A N 1
ATOM 1469 C CA . LYS A 1 189 ? 8.352 10.568 -2.088 1.00 59.34 189 LYS A CA 1
ATOM 1470 C C . LYS A 1 189 ? 9.671 10.013 -1.554 1.00 59.34 189 LYS A C 1
ATOM 1472 O O . LYS A 1 189 ? 10.741 10.468 -1.965 1.00 59.34 189 LYS A O 1
ATOM 1477 N N . THR A 1 190 ? 9.595 9.032 -0.661 1.00 62.25 190 THR A N 1
ATOM 1478 C CA . THR A 1 190 ? 10.748 8.230 -0.251 1.00 62.25 190 THR A CA 1
ATOM 1479 C C . THR A 1 190 ? 11.303 7.540 -1.493 1.00 62.25 190 THR A C 1
ATOM 1481 O O . THR A 1 190 ? 10.626 6.729 -2.119 1.00 62.25 190 THR A O 1
ATOM 1484 N N . LYS A 1 191 ? 12.525 7.906 -1.888 1.00 64.44 191 LYS A N 1
ATOM 1485 C CA . LYS A 1 191 ? 13.242 7.239 -2.975 1.00 64.44 191 LYS A CA 1
ATOM 1486 C C . LYS A 1 191 ? 14.296 6.316 -2.381 1.00 64.44 191 LYS A C 1
ATOM 1488 O O . LYS A 1 191 ? 15.135 6.763 -1.598 1.00 64.44 191 LYS A O 1
ATOM 1493 N N . GLY A 1 192 ? 14.235 5.044 -2.744 1.00 67.56 192 GLY A N 1
ATOM 1494 C CA . GLY A 1 192 ? 15.336 4.105 -2.602 1.00 67.56 192 GLY A CA 1
ATOM 1495 C C . GLY A 1 192 ? 16.459 4.378 -3.602 1.00 67.56 192 GLY A C 1
ATOM 1496 O O . GLY A 1 192 ? 16.382 5.258 -4.464 1.00 67.56 192 GLY A O 1
ATOM 1497 N N . SER A 1 193 ? 17.548 3.625 -3.480 1.00 74.94 193 SER A N 1
ATOM 1498 C CA . SER A 1 193 ? 18.653 3.680 -4.437 1.00 74.94 193 SER A CA 1
ATOM 1499 C C . SER A 1 193 ? 18.355 2.807 -5.652 1.00 74.94 193 SER A C 1
ATOM 1501 O O . SER A 1 193 ? 17.971 1.649 -5.506 1.00 74.94 193 SER A O 1
ATOM 1503 N N . ARG A 1 194 ? 18.610 3.325 -6.860 1.00 83.50 194 ARG A N 1
ATOM 1504 C CA . ARG A 1 194 ? 18.561 2.508 -8.081 1.00 83.50 194 ARG A CA 1
ATOM 1505 C C . ARG A 1 194 ? 19.563 1.342 -7.972 1.00 83.50 194 ARG A C 1
ATOM 1507 O O . ARG A 1 194 ? 20.724 1.619 -7.660 1.00 83.50 194 ARG A O 1
ATOM 1514 N N . PRO A 1 195 ? 19.173 0.094 -8.297 1.00 89.50 195 PRO A N 1
ATOM 1515 C CA . PRO A 1 195 ? 20.071 -1.053 -8.206 1.00 89.50 195 PRO A CA 1
ATOM 1516 C C . PRO A 1 195 ? 21.348 -0.854 -9.019 1.00 89.50 195 PRO A C 1
ATOM 1518 O O . PRO A 1 195 ? 21.297 -0.538 -10.211 1.00 89.50 195 PRO A O 1
ATOM 1521 N N . SER A 1 196 ? 22.500 -1.041 -8.388 1.00 87.62 196 SER A N 1
ATOM 1522 C CA . SER A 1 196 ? 23.820 -0.890 -9.011 1.00 87.62 196 SER A CA 1
ATOM 1523 C C . SER A 1 196 ? 24.420 -2.225 -9.440 1.00 87.62 196 SER A C 1
ATOM 1525 O O . SER A 1 196 ? 25.271 -2.260 -10.328 1.00 87.62 196 SER A O 1
ATOM 1527 N N . ASN A 1 197 ? 23.972 -3.322 -8.834 1.00 89.50 197 ASN A N 1
ATOM 1528 C CA . ASN A 1 197 ? 24.415 -4.672 -9.147 1.00 89.50 197 ASN A CA 1
ATOM 1529 C C . ASN A 1 197 ? 23.221 -5.624 -9.336 1.00 89.50 197 ASN A C 1
ATOM 1531 O O . ASN A 1 197 ? 22.059 -5.283 -9.102 1.00 89.50 197 ASN A O 1
ATOM 1535 N N . THR A 1 198 ? 23.528 -6.834 -9.796 1.00 91.31 198 THR A N 1
ATOM 1536 C CA . THR A 1 198 ? 22.526 -7.866 -10.076 1.00 91.31 198 THR A CA 1
ATOM 1537 C C . THR A 1 198 ? 21.806 -8.346 -8.820 1.00 91.31 198 THR A C 1
ATOM 1539 O O . THR A 1 198 ? 20.649 -8.739 -8.921 1.00 91.31 198 THR A O 1
ATOM 1542 N N . GLU A 1 199 ? 22.445 -8.288 -7.651 1.00 91.06 199 GLU A N 1
ATOM 1543 C CA . GLU A 1 199 ? 21.864 -8.773 -6.398 1.00 91.06 199 GLU A CA 1
ATOM 1544 C C . GLU A 1 199 ? 20.892 -7.777 -5.766 1.00 91.06 199 GLU A C 1
ATOM 1546 O O . GLU A 1 199 ? 19.784 -8.153 -5.396 1.00 91.06 199 GLU A O 1
ATOM 1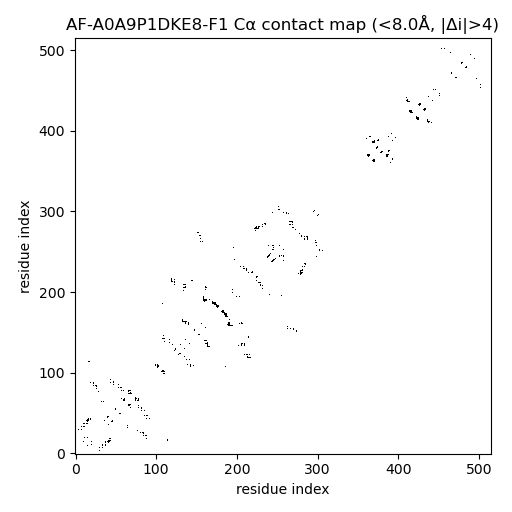551 N N . GLU A 1 200 ? 21.237 -6.492 -5.757 1.00 90.25 200 GLU A N 1
ATOM 1552 C CA . GLU A 1 200 ? 20.331 -5.395 -5.410 1.00 90.25 200 GLU A CA 1
ATOM 1553 C C . GLU A 1 200 ? 19.093 -5.416 -6.309 1.00 90.25 200 GLU A C 1
ATOM 1555 O O . GLU A 1 200 ? 17.983 -5.209 -5.834 1.00 90.25 200 GLU A O 1
ATOM 1560 N N . TYR A 1 201 ? 19.250 -5.740 -7.598 1.00 92.88 201 TYR A N 1
ATOM 1561 C CA . TYR A 1 201 ? 18.111 -5.892 -8.502 1.00 92.88 201 TYR A CA 1
ATOM 1562 C C . TYR A 1 201 ? 17.206 -7.071 -8.118 1.00 92.88 201 TYR A C 1
ATOM 1564 O O . TYR A 1 201 ? 15.983 -6.909 -8.093 1.00 92.88 201 TYR A O 1
ATOM 1572 N N . ARG A 1 202 ? 17.780 -8.236 -7.775 1.00 93.06 202 ARG A N 1
ATOM 1573 C CA . ARG A 1 202 ? 16.995 -9.376 -7.267 1.00 93.06 202 ARG A CA 1
ATOM 1574 C C . ARG A 1 202 ? 16.226 -8.990 -6.009 1.00 93.06 202 ARG A C 1
ATOM 1576 O O . ARG A 1 202 ? 15.043 -9.298 -5.916 1.00 93.06 202 ARG A O 1
ATOM 1583 N N . GLN A 1 203 ? 16.869 -8.286 -5.081 1.00 90.75 203 GLN A N 1
ATOM 1584 C CA . GLN A 1 203 ? 16.238 -7.816 -3.847 1.00 90.75 203 GLN A CA 1
ATOM 1585 C C . GLN A 1 203 ? 15.097 -6.830 -4.128 1.00 90.75 203 GLN A C 1
ATOM 1587 O O . GLN A 1 203 ? 13.997 -7.016 -3.609 1.00 90.75 203 GLN A O 1
ATOM 1592 N N . SER A 1 204 ? 15.303 -5.836 -4.999 1.00 92.12 204 SER A N 1
ATOM 1593 C CA . SER A 1 204 ? 14.254 -4.878 -5.371 1.00 92.12 204 SER A CA 1
ATOM 1594 C C . SER A 1 204 ? 13.048 -5.553 -6.027 1.00 92.12 204 SER A C 1
ATOM 1596 O O . SER A 1 204 ? 11.916 -5.221 -5.688 1.00 92.12 204 SER A O 1
ATOM 1598 N N . LEU A 1 205 ? 13.250 -6.518 -6.933 1.00 93.94 205 LEU A N 1
ATOM 1599 C CA . LEU A 1 205 ? 12.120 -7.228 -7.543 1.00 93.94 205 LEU A CA 1
ATOM 1600 C C . LEU A 1 205 ? 11.468 -8.261 -6.628 1.00 93.94 205 LEU A C 1
ATOM 1602 O O . LEU A 1 205 ? 10.267 -8.487 -6.741 1.00 93.94 205 LEU A O 1
ATOM 1606 N N . LYS A 1 206 ? 12.213 -8.857 -5.699 1.00 93.00 206 LYS A N 1
ATOM 1607 C CA . LYS A 1 206 ? 11.639 -9.698 -4.645 1.00 93.00 206 LYS A CA 1
ATOM 1608 C C . LYS A 1 206 ? 10.714 -8.875 -3.740 1.00 93.00 206 LYS A C 1
ATOM 1610 O O . LYS A 1 206 ? 9.601 -9.302 -3.447 1.00 93.00 206 LYS A O 1
ATOM 1615 N N . LEU A 1 207 ? 11.139 -7.668 -3.367 1.00 93.44 207 LEU A N 1
ATOM 1616 C CA . LEU A 1 207 ? 10.334 -6.707 -2.613 1.00 93.44 207 LEU A CA 1
ATOM 1617 C C . LEU A 1 207 ? 9.087 -6.258 -3.395 1.00 93.44 207 LEU A C 1
ATOM 1619 O O . LEU A 1 207 ? 7.983 -6.210 -2.846 1.00 93.44 207 LEU A O 1
ATOM 1623 N N . GLU A 1 208 ? 9.239 -5.992 -4.694 1.00 94.00 208 GLU A N 1
ATOM 1624 C CA . GLU A 1 208 ? 8.120 -5.701 -5.598 1.00 94.00 208 GLU A CA 1
ATOM 1625 C C . GLU A 1 208 ? 7.126 -6.872 -5.639 1.00 94.00 208 GLU A C 1
ATOM 1627 O O . GLU A 1 208 ? 5.919 -6.676 -5.494 1.00 94.00 208 GLU A O 1
ATOM 1632 N N . ALA A 1 209 ? 7.621 -8.106 -5.747 1.00 94.62 209 ALA A N 1
ATOM 1633 C CA . ALA A 1 209 ? 6.795 -9.307 -5.744 1.00 94.62 209 ALA A CA 1
ATOM 1634 C C . ALA A 1 209 ? 6.003 -9.457 -4.437 1.00 94.62 209 ALA A C 1
ATOM 1636 O O . ALA A 1 209 ? 4.796 -9.694 -4.475 1.00 94.62 209 ALA A O 1
ATOM 1637 N N . PHE A 1 210 ? 6.640 -9.257 -3.278 1.00 94.81 210 PHE A N 1
ATOM 1638 C CA . PHE A 1 210 ? 5.941 -9.263 -1.987 1.00 94.81 210 PHE A CA 1
ATOM 1639 C C . PHE A 1 210 ? 4.890 -8.163 -1.877 1.00 94.81 210 PHE A C 1
ATOM 1641 O O . PHE A 1 210 ? 3.819 -8.398 -1.314 1.00 94.81 210 PHE A O 1
ATOM 1648 N N . THR A 1 211 ? 5.151 -6.991 -2.454 1.00 94.88 211 THR A N 1
ATOM 1649 C CA . THR A 1 211 ? 4.177 -5.895 -2.503 1.00 94.88 211 THR A CA 1
ATOM 1650 C C . THR A 1 211 ? 2.936 -6.306 -3.296 1.00 94.88 211 THR A C 1
ATOM 1652 O O . THR A 1 211 ? 1.815 -6.144 -2.815 1.00 94.88 211 THR A O 1
ATOM 1655 N N . TRP A 1 212 ? 3.101 -6.911 -4.474 1.00 95.38 212 TRP A N 1
ATOM 1656 C CA . TRP A 1 212 ? 1.960 -7.369 -5.274 1.00 95.38 212 TRP A CA 1
ATOM 1657 C C . TRP A 1 212 ? 1.238 -8.578 -4.669 1.00 95.38 212 TRP A C 1
ATOM 1659 O O . TRP A 1 212 ? 0.018 -8.674 -4.792 1.00 95.38 212 TRP A O 1
ATOM 1669 N N . LEU A 1 213 ? 1.938 -9.452 -3.939 1.00 94.25 213 LEU A N 1
ATOM 1670 C CA . LEU A 1 213 ? 1.298 -10.506 -3.141 1.00 94.25 213 LEU A CA 1
ATOM 1671 C C . LEU A 1 213 ? 0.470 -9.923 -1.982 1.00 94.25 213 LEU A C 1
ATOM 1673 O O . LEU A 1 213 ? -0.638 -10.398 -1.724 1.00 94.25 213 LEU A O 1
ATOM 1677 N N . CYS A 1 214 ? 0.941 -8.846 -1.338 1.00 94.12 214 CYS A N 1
ATOM 1678 C CA . CYS A 1 214 ? 0.139 -8.091 -0.371 1.00 94.12 214 CYS A CA 1
ATOM 1679 C C . CYS A 1 214 ? -1.143 -7.560 -1.034 1.00 94.12 214 CYS A C 1
ATOM 1681 O O . CYS A 1 214 ? -2.234 -7.733 -0.484 1.00 94.12 214 CYS A O 1
ATOM 1683 N N . MET A 1 215 ? -1.040 -6.986 -2.240 1.00 94.81 215 MET A N 1
ATOM 1684 C CA . MET A 1 215 ? -2.207 -6.486 -2.981 1.00 94.81 215 MET A CA 1
ATOM 1685 C C . MET A 1 215 ? -3.185 -7.610 -3.339 1.00 94.81 215 MET A C 1
ATOM 1687 O O . MET A 1 215 ? -4.389 -7.444 -3.147 1.00 94.81 215 MET A O 1
ATOM 1691 N N . ALA A 1 216 ? -2.687 -8.770 -3.779 1.00 93.25 216 ALA A N 1
ATOM 1692 C CA . ALA A 1 216 ? -3.514 -9.943 -4.073 1.00 93.25 216 ALA A CA 1
ATOM 1693 C C . ALA A 1 216 ? -4.266 -10.456 -2.830 1.00 93.25 216 ALA A C 1
ATOM 1695 O O . ALA A 1 216 ? -5.432 -10.840 -2.919 1.00 93.25 216 ALA A O 1
ATOM 1696 N N . SER A 1 217 ? -3.637 -10.401 -1.649 1.00 91.62 217 SER A N 1
ATOM 1697 C CA . SER A 1 217 ? -4.278 -10.803 -0.390 1.00 91.62 217 SER A CA 1
ATOM 1698 C C . SER A 1 217 ? -5.425 -9.870 0.024 1.00 91.62 217 SER A C 1
ATOM 1700 O O . SER A 1 217 ? -6.450 -10.341 0.528 1.00 91.62 217 SER A O 1
ATOM 1702 N N . LYS A 1 218 ? -5.272 -8.561 -0.227 1.00 90.31 218 LYS A N 1
ATOM 1703 C CA . LYS A 1 218 ? -6.260 -7.526 0.097 1.00 90.31 218 LYS A CA 1
ATOM 1704 C C . LYS A 1 218 ? -7.403 -7.492 -0.917 1.00 90.31 218 LYS A C 1
ATOM 1706 O O . LYS A 1 218 ? -8.568 -7.453 -0.527 1.00 90.31 218 LYS A O 1
ATOM 1711 N N . PHE A 1 219 ? -7.092 -7.515 -2.210 1.00 91.81 219 PHE A N 1
ATOM 1712 C CA . PHE A 1 219 ? -8.058 -7.329 -3.294 1.00 91.81 219 PHE A CA 1
ATOM 1713 C C . PHE A 1 219 ? -8.432 -8.645 -3.979 1.00 91.81 219 PHE A C 1
ATOM 1715 O O . PHE A 1 219 ? -8.307 -8.788 -5.193 1.00 91.81 219 PHE A O 1
ATOM 1722 N N . LYS A 1 220 ? -8.960 -9.600 -3.207 1.00 87.94 220 LYS A N 1
ATOM 1723 C CA . LYS A 1 220 ? -9.344 -10.934 -3.712 1.00 87.94 220 LYS A CA 1
ATOM 1724 C C . LYS A 1 220 ? -10.386 -10.906 -4.838 1.00 87.94 220 LYS A C 1
ATOM 1726 O O . LYS A 1 220 ? -10.485 -11.858 -5.600 1.00 87.94 220 LYS A O 1
ATOM 1731 N N . SER A 1 221 ? -11.170 -9.831 -4.940 1.00 88.81 221 SER A N 1
ATOM 1732 C CA . SER A 1 221 ? -12.171 -9.639 -5.996 1.00 88.81 221 SER A CA 1
ATOM 1733 C C . SER A 1 221 ? -11.576 -9.211 -7.342 1.00 88.81 221 SER A C 1
ATOM 1735 O O . SER A 1 221 ? -12.251 -9.312 -8.367 1.00 88.81 221 SER A O 1
ATOM 1737 N N . LYS A 1 222 ? -10.330 -8.723 -7.376 1.00 91.25 222 LYS A N 1
ATOM 1738 C CA . LYS A 1 222 ? -9.678 -8.291 -8.615 1.00 91.25 222 LYS A CA 1
ATOM 1739 C C . LYS A 1 222 ? -9.108 -9.501 -9.347 1.00 91.25 222 LYS A C 1
ATOM 1741 O O . LYS A 1 222 ? -8.025 -9.975 -9.022 1.00 91.25 222 LYS A O 1
ATOM 1746 N N . HIS A 1 223 ? -9.831 -9.965 -10.366 1.00 90.25 223 HIS A N 1
ATOM 1747 C CA . HIS A 1 223 ? -9.467 -11.155 -11.142 1.00 90.25 223 HIS A CA 1
ATOM 1748 C C . HIS A 1 223 ? -8.058 -11.084 -11.752 1.00 90.25 223 HIS A C 1
ATOM 1750 O O . HIS A 1 223 ? -7.380 -12.092 -11.822 1.00 90.25 223 HIS A O 1
ATOM 1756 N N . TRP A 1 224 ? -7.556 -9.908 -12.132 1.00 93.25 224 TRP A N 1
ATOM 1757 C CA . TRP A 1 224 ? -6.207 -9.792 -12.693 1.00 93.25 224 TRP A CA 1
ATOM 1758 C C . TRP A 1 224 ? -5.071 -10.057 -11.681 1.00 93.25 224 TRP A C 1
ATOM 1760 O O . TRP A 1 224 ? -3.926 -10.239 -12.095 1.00 93.25 224 TRP A O 1
ATOM 1770 N N . LEU A 1 225 ? -5.370 -10.114 -10.375 1.00 93.06 225 LEU A N 1
ATOM 1771 C CA . LEU A 1 225 ? -4.460 -10.574 -9.314 1.00 93.06 225 LEU A CA 1
ATOM 1772 C C . LEU A 1 225 ? -4.627 -12.066 -8.984 1.00 93.06 225 LEU A C 1
ATOM 1774 O O . LEU A 1 225 ? -3.931 -12.566 -8.096 1.00 93.06 225 LEU A O 1
ATOM 1778 N N . SER A 1 226 ? -5.542 -12.780 -9.649 1.00 89.94 226 SER A N 1
ATOM 1779 C CA . S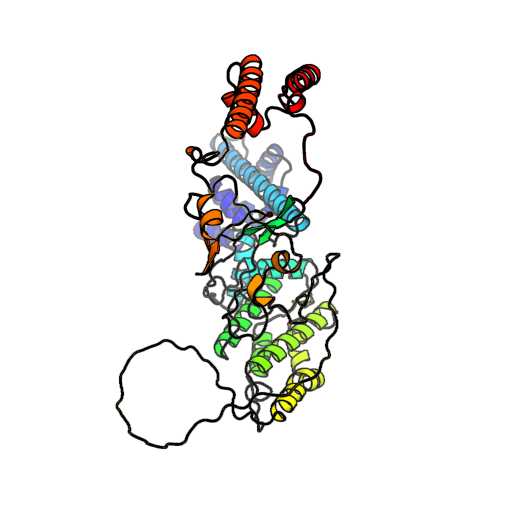ER A 1 226 ? -5.765 -14.201 -9.381 1.00 89.94 226 SER A CA 1
ATOM 1780 C C . SER A 1 226 ? -4.503 -15.011 -9.653 1.00 89.94 226 SER A C 1
ATOM 1782 O O . SER A 1 226 ? -3.787 -14.749 -10.619 1.00 89.94 226 SER A O 1
ATOM 1784 N N . ASP A 1 227 ? -4.248 -16.005 -8.802 1.00 88.12 227 ASP A N 1
ATOM 1785 C CA . ASP A 1 227 ? -3.127 -16.943 -8.924 1.00 88.12 227 ASP A CA 1
ATOM 1786 C C . ASP A 1 227 ? -1.732 -16.304 -9.014 1.00 88.12 227 ASP A C 1
ATOM 1788 O O . ASP A 1 227 ? -0.769 -16.951 -9.430 1.00 88.12 227 ASP A O 1
ATOM 1792 N N . LEU A 1 228 ? -1.580 -15.054 -8.562 1.00 92.88 228 LEU A N 1
ATOM 1793 C CA . LEU A 1 228 ? -0.273 -14.419 -8.482 1.00 92.88 228 LEU A CA 1
ATOM 1794 C C . LEU A 1 228 ? 0.617 -15.152 -7.465 1.00 92.88 228 LEU A C 1
ATOM 1796 O O . LEU A 1 228 ? 0.298 -15.251 -6.282 1.00 92.88 228 LEU A O 1
ATOM 1800 N N . LYS A 1 229 ? 1.769 -15.634 -7.935 1.00 92.00 229 LYS A N 1
ATOM 1801 C CA . LYS A 1 229 ? 2.783 -16.343 -7.138 1.00 92.00 229 LYS A CA 1
ATOM 1802 C C . LYS A 1 229 ? 4.161 -15.719 -7.319 1.00 92.00 229 LYS A C 1
ATOM 1804 O O . LYS A 1 229 ? 4.466 -15.150 -8.368 1.00 92.00 229 LYS A O 1
ATOM 1809 N N . MET A 1 230 ? 5.033 -15.934 -6.334 1.00 91.00 230 MET A N 1
ATOM 1810 C CA . MET A 1 230 ? 6.440 -15.517 -6.401 1.00 91.00 230 MET A CA 1
ATOM 1811 C C . MET A 1 230 ? 7.169 -16.084 -7.634 1.00 91.00 230 MET A C 1
ATOM 1813 O O . MET A 1 230 ? 8.001 -15.409 -8.234 1.00 91.00 230 MET A O 1
ATOM 1817 N N . GLU A 1 231 ? 6.811 -17.293 -8.077 1.00 92.94 231 GLU A N 1
ATOM 1818 C CA . GLU A 1 231 ? 7.413 -17.944 -9.249 1.00 92.94 231 GLU A CA 1
ATOM 1819 C C . GLU A 1 231 ? 7.316 -17.118 -10.542 1.00 92.94 231 GLU A C 1
ATOM 1821 O O . GLU A 1 231 ? 8.197 -17.217 -11.397 1.00 92.94 231 GLU A O 1
ATOM 1826 N N . HIS A 1 232 ? 6.269 -16.300 -10.706 1.00 94.19 232 HIS A N 1
ATOM 1827 C CA . HIS A 1 232 ? 6.121 -15.444 -11.888 1.00 94.19 232 HIS A CA 1
ATOM 1828 C C . HIS A 1 232 ? 7.196 -14.356 -11.922 1.00 94.19 232 HIS A C 1
ATOM 1830 O O . HIS A 1 232 ? 7.817 -14.131 -12.962 1.00 94.19 232 HIS A O 1
ATOM 1836 N N . PHE A 1 233 ? 7.470 -13.736 -10.772 1.00 94.62 233 PHE A N 1
ATOM 1837 C CA . PHE A 1 233 ? 8.546 -12.759 -10.633 1.00 94.62 233 PHE A CA 1
ATOM 1838 C C . PHE A 1 233 ? 9.920 -13.419 -10.742 1.00 94.62 233 PHE A C 1
ATOM 1840 O O . PHE A 1 233 ? 10.796 -12.865 -11.398 1.00 94.62 233 PHE A O 1
ATOM 1847 N N . GLN A 1 234 ? 10.100 -14.626 -10.196 1.00 93.94 234 GLN A N 1
ATOM 1848 C CA . GLN A 1 234 ? 11.360 -15.360 -10.335 1.00 93.94 234 GLN A CA 1
ATOM 1849 C C . GLN A 1 234 ? 11.687 -15.657 -11.805 1.00 93.94 234 GLN A C 1
ATOM 1851 O O . GLN A 1 234 ? 12.780 -15.340 -12.264 1.00 93.94 234 GLN A O 1
ATOM 1856 N N . LYS A 1 235 ? 10.718 -16.164 -12.582 1.00 94.31 235 LYS A N 1
ATOM 1857 C CA . LYS A 1 235 ? 10.889 -16.399 -14.029 1.00 94.31 235 LYS A CA 1
ATOM 1858 C C . LYS A 1 235 ? 11.229 -15.113 -14.787 1.00 94.31 235 LYS A C 1
ATOM 1860 O O . LYS A 1 235 ? 12.038 -15.140 -15.714 1.00 94.31 235 LYS A O 1
ATOM 1865 N N . PHE A 1 236 ? 10.631 -13.988 -14.392 1.00 95.06 236 PHE A N 1
ATOM 1866 C CA . PHE A 1 236 ? 10.943 -12.678 -14.960 1.00 95.06 236 PHE A CA 1
ATOM 1867 C C . PHE A 1 236 ? 12.380 -12.234 -14.625 1.00 95.06 236 PHE A C 1
ATOM 1869 O O . PHE A 1 236 ? 13.122 -11.817 -15.516 1.00 95.06 236 PHE A O 1
ATOM 1876 N N . ILE A 1 237 ? 12.810 -12.385 -13.368 1.00 94.56 237 ILE A N 1
ATOM 1877 C CA . ILE A 1 237 ? 14.182 -12.099 -12.920 1.00 94.56 237 ILE A CA 1
ATOM 1878 C C . ILE A 1 237 ? 15.194 -12.962 -13.686 1.00 94.56 237 ILE A C 1
ATOM 1880 O O . ILE A 1 237 ? 16.180 -12.433 -14.203 1.00 94.56 237 ILE A O 1
ATOM 1884 N N . ASP A 1 238 ? 14.937 -14.265 -13.800 1.00 93.81 238 ASP A N 1
ATOM 1885 C CA . ASP A 1 238 ? 15.818 -15.217 -14.481 1.00 93.81 238 ASP A CA 1
ATOM 1886 C C . ASP A 1 238 ? 15.960 -14.886 -15.973 1.00 93.81 238 ASP A C 1
ATOM 1888 O O . ASP A 1 238 ? 17.053 -14.987 -16.532 1.00 93.81 238 ASP A O 1
ATOM 1892 N N . TYR A 1 239 ? 14.888 -14.415 -16.620 1.00 93.88 239 TYR A N 1
ATOM 1893 C CA . TYR A 1 239 ? 14.940 -13.941 -18.004 1.00 93.88 239 TYR A CA 1
ATOM 1894 C C . TYR A 1 239 ? 15.840 -12.704 -18.169 1.00 93.88 239 TYR A C 1
ATOM 1896 O O . TYR A 1 239 ? 16.683 -12.676 -19.071 1.00 93.88 239 TYR A O 1
ATOM 1904 N N . ILE A 1 240 ? 15.691 -11.697 -17.299 1.00 93.81 240 ILE A N 1
ATOM 1905 C CA . ILE A 1 240 ? 16.477 -10.453 -17.355 1.00 93.81 240 ILE A CA 1
ATOM 1906 C C . ILE A 1 240 ? 17.955 -10.704 -17.031 1.00 93.81 240 ILE A C 1
ATOM 1908 O O . ILE A 1 240 ? 18.844 -10.138 -17.670 1.00 93.81 240 ILE A O 1
ATOM 1912 N N . LEU A 1 241 ? 18.248 -11.550 -16.043 1.00 92.38 241 LEU A N 1
ATOM 1913 C CA . LEU A 1 241 ? 19.626 -11.819 -15.623 1.00 92.38 241 LEU A CA 1
ATOM 1914 C C . LEU A 1 241 ? 20.319 -12.906 -16.459 1.00 92.38 241 LEU A C 1
ATOM 1916 O O . LEU A 1 241 ? 21.553 -12.968 -16.480 1.00 92.38 241 LEU A O 1
ATOM 1920 N N . GLY A 1 242 ? 19.547 -13.738 -17.154 1.00 89.62 242 GLY A N 1
ATOM 1921 C CA . GLY A 1 242 ? 20.038 -14.869 -17.931 1.00 89.62 242 GLY A CA 1
ATOM 1922 C C . GLY A 1 242 ? 20.653 -14.512 -19.285 1.00 89.62 242 GLY A C 1
ATOM 1923 O O . GLY A 1 242 ? 20.874 -13.350 -19.643 1.00 89.62 242 GLY A O 1
ATOM 1924 N N . ASP A 1 243 ? 20.900 -15.560 -20.070 1.00 86.12 243 ASP A N 1
ATOM 1925 C CA . ASP A 1 243 ? 21.640 -15.536 -21.342 1.00 86.12 243 ASP A CA 1
ATOM 1926 C C . ASP A 1 243 ? 20.936 -14.763 -22.469 1.00 86.12 243 ASP A C 1
ATOM 1928 O O . ASP A 1 243 ? 21.488 -14.578 -23.553 1.00 86.12 243 ASP A O 1
ATOM 1932 N N . ARG A 1 244 ? 19.696 -14.316 -22.250 1.00 83.56 244 ARG A N 1
ATOM 1933 C CA . ARG A 1 244 ? 18.924 -13.572 -23.251 1.00 83.56 244 ARG A CA 1
ATOM 1934 C C . ARG A 1 244 ? 19.114 -12.062 -23.168 1.00 83.56 244 ARG A C 1
ATOM 1936 O O . ARG A 1 244 ? 18.851 -11.408 -24.179 1.00 83.56 244 ARG A O 1
ATOM 1943 N N . VAL A 1 245 ? 19.528 -11.538 -22.011 1.00 87.69 245 VAL A N 1
ATOM 1944 C CA . VAL A 1 245 ? 19.601 -10.097 -21.726 1.00 87.69 245 VAL A CA 1
ATOM 1945 C C . VAL A 1 245 ? 20.935 -9.762 -21.051 1.00 87.69 245 VAL A C 1
ATOM 1947 O O . VAL A 1 245 ? 21.877 -9.412 -21.750 1.00 87.69 245 VAL A O 1
ATOM 1950 N N . ASN A 1 246 ? 21.072 -9.889 -19.726 1.00 85.75 246 ASN A N 1
ATOM 1951 C CA . ASN A 1 246 ? 22.288 -9.460 -19.021 1.00 85.75 246 ASN A CA 1
ATOM 1952 C C . ASN A 1 246 ? 23.514 -10.342 -19.321 1.00 85.75 246 ASN A C 1
ATOM 1954 O O . ASN A 1 246 ? 24.630 -9.833 -19.429 1.00 85.75 246 ASN A O 1
ATOM 1958 N N . SER A 1 247 ? 23.309 -11.652 -19.482 1.00 81.88 247 SER A N 1
ATOM 1959 C CA . SER A 1 247 ? 24.379 -12.627 -19.749 1.00 81.88 247 SER A CA 1
ATOM 1960 C C . SER A 1 247 ? 24.464 -13.011 -21.230 1.00 81.88 247 SER A C 1
ATOM 1962 O O . SER A 1 247 ? 24.928 -14.096 -21.581 1.00 81.88 247 SER A O 1
ATOM 1964 N N . ILE A 1 248 ? 23.990 -12.130 -22.115 1.00 85.00 248 ILE A N 1
ATOM 1965 C CA . ILE A 1 248 ? 23.956 -12.387 -23.551 1.00 85.00 248 ILE A CA 1
ATOM 1966 C C . ILE A 1 248 ? 25.365 -12.614 -24.120 1.00 85.00 248 ILE A C 1
ATOM 1968 O O . ILE A 1 248 ? 26.282 -11.815 -23.929 1.00 85.00 248 ILE A O 1
ATOM 1972 N N . LYS A 1 249 ? 25.535 -13.727 -24.842 1.00 76.38 249 LYS A N 1
ATOM 1973 C CA . LYS A 1 249 ? 26.800 -14.123 -25.485 1.00 76.38 249 LYS A CA 1
ATOM 1974 C C . LYS A 1 249 ? 26.969 -13.429 -26.840 1.00 76.38 249 LYS A C 1
ATOM 1976 O O . LYS A 1 249 ? 27.026 -14.084 -27.875 1.00 76.38 249 LYS A O 1
ATOM 1981 N N . VAL A 1 250 ? 27.002 -12.100 -26.839 1.00 74.44 250 VAL A N 1
ATOM 1982 C CA . VAL A 1 250 ? 27.313 -11.284 -28.026 1.00 74.44 250 VAL A CA 1
ATOM 1983 C C . VAL A 1 250 ? 28.656 -10.580 -27.861 1.00 74.44 250 VAL A C 1
ATOM 1985 O O . VAL A 1 250 ? 29.183 -10.485 -26.755 1.00 74.44 250 VAL A O 1
ATOM 1988 N N . ALA A 1 251 ? 29.217 -10.079 -28.965 1.00 67.62 251 ALA A N 1
ATOM 1989 C CA . ALA A 1 251 ? 30.528 -9.424 -28.979 1.00 67.62 251 ALA A CA 1
ATOM 1990 C C . ALA A 1 251 ? 30.629 -8.222 -28.018 1.00 67.62 251 ALA A C 1
ATOM 1992 O O . ALA A 1 251 ? 31.728 -7.863 -27.602 1.00 67.62 251 ALA A O 1
ATOM 1993 N N . ILE A 1 252 ? 29.496 -7.602 -27.664 1.00 78.56 252 ILE A N 1
ATOM 1994 C CA . ILE A 1 252 ? 29.431 -6.404 -26.825 1.00 78.56 252 ILE A CA 1
ATOM 1995 C C . ILE A 1 252 ? 28.499 -6.655 -25.650 1.00 78.56 252 ILE A C 1
ATOM 1997 O O . ILE A 1 252 ? 27.320 -6.963 -25.817 1.00 78.56 252 ILE A O 1
ATOM 2001 N N . LYS A 1 253 ? 29.045 -6.507 -24.442 1.00 83.19 253 LYS A N 1
ATOM 2002 C CA . LYS A 1 253 ? 28.296 -6.675 -23.200 1.00 83.19 253 LYS A CA 1
ATOM 2003 C C . LYS A 1 253 ? 27.349 -5.483 -22.994 1.00 83.19 253 LYS A C 1
ATOM 2005 O O . LYS A 1 253 ? 27.813 -4.343 -23.071 1.00 83.19 253 LYS A O 1
ATOM 2010 N N . PRO A 1 254 ? 26.059 -5.708 -22.684 1.00 87.06 254 PRO A N 1
ATOM 2011 C CA . PRO A 1 254 ? 25.127 -4.618 -22.432 1.00 87.06 254 PRO A CA 1
ATOM 2012 C C . PRO A 1 254 ? 25.522 -3.826 -21.182 1.00 87.06 254 PRO A C 1
ATOM 2014 O O . PRO A 1 254 ? 25.983 -4.383 -20.181 1.00 87.06 254 PRO A O 1
ATOM 2017 N N . SER A 1 255 ? 25.312 -2.509 -21.226 1.00 89.94 255 SER A N 1
ATOM 2018 C CA . SER A 1 255 ? 25.465 -1.673 -20.037 1.00 89.94 255 SER A CA 1
ATOM 2019 C C . SER A 1 255 ? 24.365 -1.993 -19.021 1.00 89.94 255 SER A C 1
ATOM 2021 O O . SER A 1 255 ? 23.214 -2.234 -19.386 1.00 89.94 255 SER A O 1
ATOM 2023 N N . TRP A 1 256 ? 24.690 -1.943 -17.726 1.00 90.25 256 TRP A N 1
ATOM 2024 C CA . TRP A 1 256 ? 23.702 -2.190 -16.668 1.00 90.25 256 TRP A CA 1
ATOM 2025 C C . TRP A 1 256 ? 22.515 -1.214 -16.734 1.00 90.25 256 TRP A C 1
ATOM 2027 O O . TRP A 1 256 ? 21.371 -1.588 -16.495 1.00 90.25 256 TRP A O 1
ATOM 2037 N N . ALA A 1 257 ? 22.766 0.034 -17.142 1.00 89.88 257 ALA A N 1
ATOM 2038 C CA . ALA A 1 257 ? 21.712 1.020 -17.343 1.00 89.88 257 ALA A CA 1
ATOM 2039 C C . ALA A 1 257 ? 20.726 0.615 -18.451 1.00 89.88 257 ALA A C 1
ATOM 2041 O O . ALA A 1 257 ? 19.526 0.794 -18.259 1.00 89.88 257 ALA A O 1
ATOM 2042 N N . LEU A 1 258 ? 21.212 0.048 -19.563 1.00 90.88 258 LEU A N 1
ATOM 2043 C CA . LEU A 1 258 ? 20.355 -0.456 -20.639 1.00 90.88 258 LEU A CA 1
ATOM 2044 C C . LEU A 1 258 ? 19.509 -1.645 -20.164 1.00 90.88 258 LEU A C 1
ATOM 2046 O O . LEU A 1 258 ? 18.314 -1.686 -20.442 1.00 90.88 258 LEU A O 1
ATOM 2050 N N . VAL A 1 259 ? 20.103 -2.569 -19.399 1.00 92.56 259 VAL A N 1
ATOM 2051 C CA . VAL A 1 259 ? 19.377 -3.713 -18.818 1.00 92.56 259 VAL A CA 1
ATOM 2052 C C . VAL A 1 259 ? 18.222 -3.232 -17.935 1.00 92.56 259 VAL A C 1
ATOM 2054 O O . VAL A 1 259 ? 17.094 -3.682 -18.119 1.00 92.56 259 VAL A O 1
ATOM 2057 N N . LEU A 1 260 ? 18.467 -2.271 -17.036 1.00 92.62 260 LEU A N 1
ATOM 2058 C CA . LEU A 1 260 ? 17.426 -1.716 -16.163 1.00 92.62 260 LEU A CA 1
ATOM 2059 C C . LEU A 1 260 ? 16.345 -0.929 -16.922 1.00 92.62 260 LEU A C 1
ATOM 2061 O O . LEU A 1 260 ? 15.178 -0.961 -16.543 1.00 92.62 260 LEU A O 1
ATOM 2065 N N . GLN A 1 261 ? 16.704 -0.215 -17.992 1.00 92.25 261 GLN A N 1
ATOM 2066 C CA . GLN A 1 261 ? 15.719 0.488 -18.822 1.00 92.25 261 GLN A CA 1
ATOM 2067 C C . GLN A 1 261 ? 14.806 -0.492 -19.564 1.00 92.25 261 GLN A C 1
ATOM 2069 O O . GLN A 1 261 ? 13.589 -0.300 -19.589 1.00 92.25 261 GLN A O 1
ATOM 2074 N N . TYR A 1 262 ? 15.387 -1.549 -20.137 1.00 94.31 262 TYR A N 1
ATOM 2075 C CA . TYR A 1 262 ? 14.638 -2.602 -20.817 1.00 94.31 262 TYR A CA 1
ATOM 2076 C C . TYR A 1 262 ? 13.706 -3.344 -19.853 1.00 94.31 262 TYR A C 1
ATOM 2078 O O . TYR A 1 262 ? 12.522 -3.508 -20.136 1.00 94.31 262 TYR A O 1
ATOM 2086 N N . GLU A 1 263 ? 14.213 -3.714 -18.679 1.00 94.62 263 GLU A N 1
ATOM 2087 C CA . GLU A 1 263 ? 13.446 -4.327 -17.594 1.00 94.62 263 GLU A CA 1
ATOM 2088 C C . GLU A 1 263 ? 12.214 -3.506 -17.211 1.00 94.62 263 GLU A C 1
ATOM 2090 O O . GLU A 1 263 ? 11.087 -4.010 -17.223 1.00 94.62 263 GLU A O 1
ATOM 2095 N N . HIS A 1 264 ? 12.420 -2.218 -16.936 1.00 94.56 264 HIS A N 1
ATOM 2096 C CA . HIS A 1 264 ? 11.338 -1.333 -16.540 1.00 94.56 264 HIS A CA 1
ATOM 2097 C C . HIS A 1 264 ? 10.317 -1.186 -17.671 1.00 94.56 264 HIS A C 1
ATOM 2099 O O . HIS A 1 264 ? 9.110 -1.129 -17.421 1.00 94.56 264 HIS A O 1
ATOM 2105 N N . ARG A 1 265 ? 10.774 -1.185 -18.931 1.00 93.88 265 ARG A N 1
ATOM 2106 C CA . ARG A 1 265 ? 9.876 -1.163 -20.085 1.00 93.88 265 ARG A CA 1
ATOM 2107 C C . ARG A 1 265 ? 9.030 -2.430 -20.181 1.00 93.88 265 ARG A C 1
ATOM 2109 O O . ARG A 1 265 ? 7.827 -2.300 -20.389 1.00 93.88 265 ARG A O 1
ATOM 2116 N N . LEU A 1 266 ? 9.610 -3.616 -19.986 1.00 95.81 266 LEU A N 1
ATOM 2117 C CA . LEU A 1 266 ? 8.850 -4.869 -19.991 1.00 95.81 266 LEU A CA 1
ATOM 2118 C C . LEU A 1 266 ? 7.788 -4.891 -18.896 1.00 95.81 266 LEU A C 1
ATOM 2120 O O . LEU A 1 266 ? 6.645 -5.245 -19.177 1.00 95.81 266 LEU A O 1
ATOM 2124 N N . ARG A 1 267 ? 8.124 -4.451 -17.675 1.00 95.31 267 ARG A N 1
ATOM 2125 C CA . ARG A 1 267 ? 7.112 -4.310 -16.622 1.00 95.31 267 ARG A CA 1
ATOM 2126 C C . ARG A 1 267 ? 6.003 -3.368 -17.070 1.00 95.31 267 ARG A C 1
ATOM 2128 O O . ARG A 1 267 ? 4.846 -3.759 -17.025 1.00 95.31 267 ARG A O 1
ATOM 2135 N N . ARG A 1 268 ? 6.318 -2.171 -17.580 1.00 95.69 268 ARG A N 1
ATOM 2136 C CA . ARG A 1 268 ? 5.293 -1.229 -18.074 1.00 95.69 268 ARG A CA 1
ATOM 2137 C C . ARG A 1 268 ? 4.352 -1.847 -19.108 1.00 95.69 268 ARG A C 1
ATOM 2139 O O . ARG A 1 268 ? 3.159 -1.581 -19.042 1.00 95.69 268 ARG A O 1
ATOM 2146 N N . GLU A 1 269 ? 4.860 -2.653 -20.037 1.00 95.25 269 GLU A N 1
ATOM 2147 C CA . GLU A 1 269 ? 4.003 -3.367 -20.993 1.00 95.25 269 GLU A CA 1
ATOM 2148 C C . GLU A 1 269 ? 3.156 -4.453 -20.312 1.00 95.25 269 GLU A C 1
ATOM 2150 O O . GLU A 1 269 ? 1.968 -4.555 -20.602 1.00 95.25 269 GLU A O 1
ATOM 2155 N N . ALA A 1 270 ? 3.694 -5.189 -19.333 1.00 95.38 270 ALA A N 1
ATOM 2156 C CA . ALA A 1 270 ? 2.909 -6.157 -18.564 1.00 95.38 270 ALA A CA 1
ATOM 2157 C C . ALA A 1 270 ? 1.748 -5.479 -17.815 1.00 95.38 270 ALA A C 1
ATOM 2159 O O . ALA A 1 270 ? 0.613 -5.943 -17.878 1.00 95.38 270 ALA A O 1
ATOM 2160 N N . PHE A 1 271 ? 2.006 -4.340 -17.168 1.00 94.69 271 PHE A N 1
ATOM 2161 C CA . PHE A 1 271 ? 0.977 -3.555 -16.481 1.00 94.69 271 PHE A CA 1
ATOM 2162 C C . PHE A 1 271 ? -0.076 -2.987 -17.447 1.00 94.69 271 PHE A C 1
ATOM 2164 O O . PHE A 1 271 ? -1.257 -2.962 -17.111 1.00 94.69 271 PHE A O 1
ATOM 2171 N N . LYS A 1 272 ? 0.304 -2.601 -18.673 1.00 95.12 272 LYS A N 1
ATOM 2172 C CA . LYS A 1 272 ? -0.665 -2.188 -19.703 1.00 95.12 272 LYS A CA 1
ATOM 2173 C C . LYS A 1 272 ? -1.589 -3.325 -20.131 1.00 95.12 272 LYS A C 1
ATOM 2175 O O . LYS A 1 272 ? -2.789 -3.099 -20.229 1.00 95.12 272 LYS A O 1
ATOM 2180 N N . LEU A 1 273 ? -1.056 -4.531 -20.343 1.00 94.06 273 LEU A N 1
ATOM 2181 C CA . LEU A 1 273 ? -1.865 -5.708 -20.688 1.00 94.06 273 LEU A CA 1
ATOM 2182 C C . LEU A 1 273 ? -2.898 -6.021 -19.598 1.00 94.06 273 LEU A C 1
ATOM 2184 O O . LEU A 1 273 ? -4.036 -6.375 -19.900 1.00 94.06 273 LEU A O 1
ATOM 2188 N N . VAL A 1 274 ? -2.511 -5.840 -18.333 1.00 94.62 274 VAL A N 1
ATOM 2189 C CA . VAL A 1 274 ? -3.420 -5.977 -17.190 1.00 94.62 274 VAL A CA 1
ATOM 2190 C C . VAL A 1 274 ? -4.485 -4.876 -17.179 1.00 94.62 274 VAL A C 1
ATOM 2192 O O . VAL A 1 274 ? -5.664 -5.187 -17.039 1.00 94.62 274 VAL A O 1
ATOM 2195 N N . ASN A 1 275 ? -4.104 -3.608 -17.376 1.00 94.00 275 ASN A N 1
ATOM 2196 C CA . ASN A 1 275 ? -5.055 -2.487 -17.433 1.00 94.00 275 ASN A CA 1
ATOM 2197 C C . ASN A 1 275 ? -6.058 -2.623 -18.593 1.00 94.00 275 ASN A C 1
ATOM 2199 O O . ASN A 1 275 ? -7.201 -2.197 -18.470 1.00 94.00 275 ASN A O 1
ATOM 2203 N N . MET A 1 276 ? -5.651 -3.241 -19.704 1.00 92.44 276 MET A N 1
ATOM 2204 C CA . MET A 1 276 ? -6.528 -3.561 -20.836 1.00 92.44 276 MET A CA 1
ATOM 2205 C C . MET A 1 276 ? -7.430 -4.782 -20.591 1.00 92.44 276 MET A C 1
ATOM 2207 O O . MET A 1 276 ? -8.318 -5.051 -21.397 1.00 92.44 276 MET A O 1
ATOM 2211 N N . GLY A 1 277 ? -7.216 -5.526 -19.502 1.00 89.38 277 GLY A N 1
ATOM 2212 C CA . GLY A 1 277 ? -7.976 -6.734 -19.180 1.00 89.38 277 GLY A CA 1
ATOM 2213 C C . GLY A 1 277 ? -7.625 -7.952 -20.040 1.00 89.38 277 GLY A C 1
ATOM 2214 O O . GLY A 1 277 ? -8.411 -8.891 -20.100 1.00 89.38 277 GLY A O 1
ATOM 2215 N N . GLU A 1 278 ? -6.468 -7.965 -20.711 1.00 90.12 278 GLU A N 1
ATOM 2216 C CA . GLU A 1 278 ? -6.082 -9.075 -21.598 1.00 90.12 278 GLU A CA 1
ATOM 2217 C C . GLU A 1 278 ? -5.508 -10.292 -20.863 1.00 90.12 278 GLU A C 1
ATOM 2219 O O . GLU A 1 278 ? -5.506 -11.399 -21.403 1.00 90.12 278 GLU A O 1
ATOM 2224 N N . SER A 1 279 ? -4.936 -10.093 -19.674 1.00 92.19 279 SER A N 1
ATOM 2225 C CA . SER A 1 279 ? -4.232 -11.146 -18.934 1.00 92.19 279 SER A CA 1
ATOM 2226 C C . SER A 1 279 ? -4.108 -10.816 -17.451 1.00 92.19 279 SER A C 1
ATOM 2228 O O . SER A 1 279 ? -4.104 -9.645 -17.068 1.00 92.19 279 SER A O 1
ATOM 2230 N N . THR A 1 280 ? -3.928 -11.844 -16.622 1.00 94.75 280 THR A N 1
ATOM 2231 C CA . THR A 1 280 ? -3.549 -11.666 -15.210 1.00 94.75 280 THR A CA 1
ATOM 2232 C C . THR A 1 280 ? -2.127 -11.108 -15.091 1.00 94.75 280 THR A C 1
ATOM 2234 O O . THR A 1 280 ? -1.319 -11.252 -16.008 1.00 94.75 280 THR A O 1
ATOM 2237 N N . LEU A 1 281 ? -1.769 -10.503 -13.953 1.00 94.19 281 LEU A N 1
ATOM 2238 C CA . LEU A 1 281 ? -0.421 -9.958 -13.744 1.00 94.19 281 LEU A CA 1
ATOM 2239 C C . LEU A 1 281 ? 0.666 -11.039 -13.874 1.00 94.19 281 LEU A C 1
ATOM 2241 O O . LEU A 1 281 ? 1.706 -10.807 -14.493 1.00 94.19 281 LEU A O 1
ATOM 2245 N N . GLY A 1 282 ? 0.415 -12.237 -13.338 1.00 93.19 282 GLY A N 1
ATOM 2246 C CA . GLY A 1 282 ? 1.353 -13.358 -13.419 1.00 93.19 282 GLY A CA 1
ATOM 2247 C C . GLY A 1 282 ? 1.587 -13.844 -14.854 1.00 93.19 282 GLY A C 1
ATOM 2248 O O . GLY A 1 282 ? 2.721 -14.155 -15.228 1.00 93.19 282 GLY A O 1
ATOM 2249 N N . GLU A 1 283 ? 0.537 -13.888 -15.675 1.00 94.62 283 GLU A N 1
ATOM 2250 C CA . GLU A 1 283 ? 0.635 -14.245 -17.094 1.00 94.62 283 GLU A CA 1
ATOM 2251 C C . GLU A 1 283 ? 1.249 -13.121 -17.925 1.00 94.62 283 GLU A C 1
ATOM 2253 O O . GLU A 1 283 ? 2.108 -13.393 -18.765 1.00 94.62 283 GLU A O 1
ATOM 2258 N N . ALA A 1 284 ? 0.864 -11.869 -17.664 1.00 95.69 284 ALA A N 1
ATOM 2259 C CA . ALA A 1 284 ? 1.362 -10.688 -18.358 1.00 95.69 284 ALA A CA 1
ATOM 2260 C C . ALA A 1 284 ? 2.886 -10.583 -18.250 1.00 95.69 284 ALA A C 1
ATOM 2262 O O . ALA A 1 284 ? 3.557 -10.398 -19.266 1.00 95.69 284 ALA A O 1
ATOM 2263 N N . LEU A 1 285 ? 3.441 -10.796 -17.047 1.00 95.25 285 LEU A N 1
ATOM 2264 C CA . LEU A 1 285 ? 4.889 -10.818 -16.808 1.00 95.25 285 LEU A CA 1
ATOM 2265 C C . LEU A 1 285 ? 5.605 -11.877 -17.654 1.00 95.25 285 LEU A C 1
ATOM 2267 O O . LEU A 1 285 ? 6.704 -11.634 -18.141 1.00 95.25 285 LEU A O 1
ATOM 2271 N N . ILE A 1 286 ? 4.991 -13.041 -17.874 1.00 94.44 286 ILE A N 1
ATOM 2272 C CA . ILE A 1 286 ? 5.572 -14.091 -18.720 1.00 94.44 286 ILE A CA 1
ATOM 2273 C C . ILE A 1 286 ? 5.394 -13.743 -20.204 1.00 94.44 286 ILE A C 1
ATOM 2275 O O . ILE A 1 286 ? 6.325 -13.934 -20.987 1.00 94.44 286 ILE A O 1
ATOM 2279 N N . LYS A 1 287 ? 4.229 -13.218 -20.601 1.00 94.38 287 LYS A N 1
ATOM 2280 C CA . LYS A 1 287 ? 3.891 -12.869 -21.990 1.00 94.38 287 LYS A CA 1
ATOM 2281 C C . LYS A 1 287 ? 4.886 -11.855 -22.560 1.00 94.38 287 LYS A C 1
ATOM 2283 O O . LYS A 1 287 ? 5.456 -12.115 -23.616 1.00 94.38 287 LYS A O 1
ATOM 2288 N N . VAL A 1 288 ? 5.208 -10.791 -21.817 1.00 95.38 288 VAL A N 1
ATOM 2289 C CA . VAL A 1 288 ? 6.170 -9.765 -22.274 1.00 95.38 288 VAL A CA 1
ATOM 2290 C C . VAL A 1 288 ? 7.604 -10.278 -22.433 1.00 95.38 288 VAL A C 1
ATOM 2292 O O . VAL A 1 288 ? 8.349 -9.751 -23.250 1.00 95.38 288 VAL A O 1
ATOM 2295 N N . THR A 1 289 ? 8.014 -11.325 -21.706 1.00 92.88 289 THR A N 1
ATOM 2296 C CA . THR A 1 289 ? 9.360 -11.923 -21.876 1.00 92.88 289 THR A CA 1
ATOM 2297 C C . THR A 1 289 ? 9.489 -12.777 -23.138 1.00 92.88 289 THR A C 1
ATOM 2299 O O . THR A 1 289 ? 10.600 -13.088 -23.572 1.00 92.88 289 THR A O 1
ATOM 2302 N N . LYS A 1 290 ? 8.357 -13.189 -23.720 1.00 93.31 290 LYS A N 1
ATOM 2303 C CA . LYS A 1 290 ? 8.301 -13.996 -24.944 1.00 93.31 290 LYS A CA 1
ATOM 2304 C C . LYS A 1 290 ? 8.154 -13.147 -26.205 1.00 93.31 290 LYS A C 1
ATOM 2306 O O . LYS A 1 290 ? 8.329 -13.692 -27.289 1.00 93.31 290 LYS A O 1
ATOM 2311 N N . ASP A 1 291 ? 7.848 -11.862 -26.058 1.00 92.50 291 ASP A N 1
ATOM 2312 C CA . ASP A 1 291 ? 7.638 -10.936 -27.163 1.00 92.50 291 ASP A CA 1
ATOM 2313 C C . ASP A 1 291 ? 8.985 -10.549 -27.820 1.00 92.50 291 ASP A C 1
ATOM 2315 O O . ASP A 1 291 ? 9.830 -9.908 -27.173 1.00 92.50 291 ASP A O 1
ATOM 2319 N N . PRO A 1 292 ? 9.233 -10.968 -29.078 1.00 90.50 292 PRO A N 1
ATOM 2320 C CA . PRO A 1 292 ? 10.471 -10.650 -29.775 1.00 90.50 292 PRO A CA 1
ATOM 2321 C C . PRO A 1 292 ? 10.554 -9.170 -30.166 1.00 90.50 292 PRO A C 1
ATOM 2323 O O . PRO A 1 292 ? 11.655 -8.621 -30.137 1.00 90.50 292 PRO A O 1
ATOM 2326 N N . ASP A 1 293 ? 9.427 -8.512 -30.443 1.00 92.56 293 ASP A N 1
ATOM 2327 C CA . ASP A 1 293 ? 9.386 -7.135 -30.940 1.00 92.56 293 ASP A CA 1
ATOM 2328 C C . ASP A 1 293 ? 9.809 -6.166 -29.836 1.00 92.56 293 ASP A C 1
ATOM 2330 O O . ASP A 1 293 ? 10.627 -5.266 -30.049 1.00 92.56 293 ASP A O 1
ATOM 2334 N N . LEU A 1 294 ? 9.339 -6.405 -28.605 1.00 92.75 294 LEU A N 1
ATOM 2335 C CA . LEU A 1 294 ? 9.784 -5.645 -27.435 1.00 92.75 294 LEU A CA 1
ATOM 2336 C C . LEU A 1 294 ? 11.287 -5.801 -27.203 1.00 92.75 294 LEU A C 1
ATOM 2338 O O . LEU A 1 294 ? 11.971 -4.833 -26.858 1.00 92.75 294 LEU A O 1
ATOM 2342 N N . LYS A 1 295 ? 11.817 -7.017 -27.375 1.00 91.12 295 LYS A N 1
ATOM 2343 C CA . LYS A 1 295 ? 13.252 -7.274 -27.234 1.00 91.12 295 LYS A CA 1
ATOM 2344 C C . LYS A 1 295 ? 14.052 -6.577 -28.330 1.00 91.12 295 LYS A C 1
ATOM 2346 O O . LYS A 1 295 ? 15.096 -5.995 -28.039 1.00 91.12 295 LYS A O 1
ATOM 2351 N N . GLU A 1 296 ? 13.594 -6.634 -29.571 1.00 90.62 296 GLU A N 1
ATOM 2352 C CA . GLU A 1 296 ? 14.284 -6.003 -30.685 1.00 90.62 296 GLU A CA 1
ATOM 2353 C C . GLU A 1 296 ? 14.322 -4.483 -30.506 1.00 90.62 296 GLU A C 1
ATOM 2355 O O . GLU A 1 296 ? 15.406 -3.909 -30.382 1.00 90.62 296 GLU A O 1
ATOM 2360 N N . ALA A 1 297 ? 13.152 -3.861 -30.346 1.00 90.81 297 ALA A N 1
ATOM 2361 C CA . ALA A 1 297 ? 13.002 -2.412 -30.282 1.00 90.81 297 ALA A CA 1
ATOM 2362 C C . ALA A 1 297 ? 13.680 -1.773 -29.058 1.00 90.81 297 ALA A C 1
ATOM 2364 O O . ALA A 1 297 ? 14.296 -0.712 -29.175 1.00 90.81 297 ALA A O 1
ATOM 2365 N N . TYR A 1 298 ? 13.569 -2.393 -27.876 1.00 90.88 298 TYR A N 1
ATOM 2366 C CA . TYR A 1 298 ? 14.000 -1.771 -26.616 1.00 90.88 298 TYR A CA 1
ATOM 2367 C C . TYR A 1 298 ? 15.310 -2.323 -26.045 1.00 90.88 298 TYR A C 1
ATOM 2369 O O . TYR A 1 298 ? 15.838 -1.737 -25.100 1.00 90.88 298 TYR A O 1
ATOM 2377 N N . PHE A 1 299 ? 15.855 -3.411 -26.600 1.00 92.31 299 PHE A N 1
ATOM 2378 C CA . PHE A 1 299 ? 17.122 -3.984 -26.138 1.00 92.31 299 PHE A CA 1
ATOM 2379 C C . PHE A 1 299 ? 18.141 -4.174 -27.265 1.00 92.31 299 PHE A C 1
ATOM 2381 O O . PHE A 1 299 ? 19.237 -3.620 -27.175 1.00 92.31 299 PHE A O 1
ATOM 2388 N N . MET A 1 300 ? 17.800 -4.895 -28.338 1.00 89.88 300 MET A N 1
ATOM 2389 C CA . MET A 1 300 ? 18.764 -5.200 -29.405 1.00 89.88 300 MET A CA 1
ATOM 2390 C C . MET A 1 300 ? 19.151 -3.961 -30.217 1.00 89.88 300 MET A C 1
ATOM 2392 O O . MET A 1 300 ? 20.341 -3.746 -30.442 1.00 89.88 300 MET A O 1
ATOM 2396 N N . THR A 1 301 ? 18.187 -3.124 -30.619 1.00 88.88 301 THR A N 1
ATOM 2397 C CA . THR A 1 301 ? 18.470 -1.900 -31.385 1.00 88.88 301 THR A CA 1
ATOM 2398 C C . THR A 1 301 ? 19.341 -0.921 -30.589 1.00 88.88 301 THR A C 1
ATOM 2400 O O . THR A 1 301 ? 20.387 -0.528 -31.109 1.00 88.88 301 THR A O 1
ATOM 2403 N N . PRO A 1 302 ? 19.033 -0.572 -29.319 1.00 87.62 302 PRO A N 1
ATOM 2404 C CA . PRO A 1 302 ? 19.929 0.267 -28.522 1.00 87.62 302 PRO A CA 1
ATOM 2405 C C . PRO A 1 302 ? 21.312 -0.358 -28.307 1.00 87.62 302 PRO A C 1
ATOM 2407 O O . PRO A 1 302 ? 22.315 0.348 -28.388 1.00 87.62 302 PRO A O 1
ATOM 2410 N N . LEU A 1 303 ? 21.394 -1.677 -28.086 1.00 88.06 303 LEU A N 1
ATOM 2411 C CA . LEU A 1 303 ? 22.673 -2.375 -27.931 1.00 88.06 303 LEU A CA 1
ATOM 2412 C C . LEU A 1 303 ? 23.532 -2.264 -29.203 1.00 88.06 303 LEU A C 1
ATOM 2414 O O . LEU A 1 303 ? 24.716 -1.940 -29.117 1.00 88.06 303 LEU A O 1
ATOM 2418 N N . ALA A 1 304 ? 22.935 -2.460 -30.381 1.00 85.25 304 ALA A N 1
ATOM 2419 C CA . ALA A 1 304 ? 23.611 -2.323 -31.670 1.00 85.25 304 ALA A CA 1
ATOM 2420 C C . ALA A 1 304 ? 24.041 -0.875 -31.967 1.00 85.25 304 ALA A C 1
ATOM 2422 O O . ALA A 1 304 ? 25.123 -0.647 -32.505 1.00 85.25 304 ALA A O 1
ATOM 2423 N N . LEU A 1 305 ? 23.244 0.119 -31.569 1.00 84.06 305 LEU A N 1
ATOM 2424 C CA . LEU A 1 305 ? 23.627 1.525 -31.709 1.00 84.06 305 LEU A CA 1
ATOM 2425 C C . LEU A 1 305 ? 24.828 1.865 -30.818 1.00 84.06 305 LEU A C 1
ATOM 2427 O O . LEU A 1 305 ? 25.794 2.449 -31.306 1.00 84.06 305 LEU A O 1
ATOM 2431 N N . THR A 1 306 ? 24.840 1.403 -29.561 1.00 75.44 306 THR A N 1
ATOM 2432 C CA . THR A 1 306 ? 26.003 1.583 -28.667 1.00 75.44 306 THR A CA 1
ATOM 2433 C C . THR A 1 306 ? 27.251 0.839 -29.145 1.00 75.44 306 THR A C 1
ATOM 2435 O O . THR A 1 306 ? 28.366 1.240 -28.831 1.00 75.44 306 THR A O 1
ATOM 2438 N N . ALA A 1 307 ? 27.079 -0.223 -29.936 1.00 65.81 307 ALA A N 1
ATOM 2439 C CA . ALA A 1 307 ? 28.169 -0.954 -30.570 1.00 65.81 307 ALA A CA 1
ATOM 2440 C C . ALA A 1 307 ? 28.810 -0.213 -31.749 1.00 65.81 307 ALA A C 1
ATOM 2442 O O . ALA A 1 307 ? 29.980 -0.436 -32.057 1.00 65.81 307 ALA A O 1
ATOM 2443 N N . SER A 1 308 ? 28.031 0.633 -32.424 1.00 60.47 308 SER A N 1
ATOM 2444 C CA . SER A 1 308 ? 28.455 1.377 -33.611 1.00 60.47 308 SER A CA 1
ATOM 2445 C C . SER A 1 308 ? 29.179 2.690 -33.295 1.00 60.47 308 SER A C 1
ATOM 2447 O O . SER A 1 308 ? 29.791 3.278 -34.188 1.00 60.47 308 SER A O 1
ATOM 2449 N N . GLU A 1 309 ? 29.156 3.144 -32.037 1.00 56.56 309 GLU A N 1
ATOM 2450 C CA . GLU A 1 309 ? 29.938 4.303 -31.611 1.00 56.56 309 GLU A CA 1
ATOM 2451 C C . GLU A 1 309 ? 31.433 3.933 -31.541 1.00 56.56 309 GLU A C 1
ATOM 2453 O O . GLU A 1 309 ? 31.818 3.033 -30.787 1.00 56.56 309 GLU A O 1
ATOM 2458 N N . PRO A 1 310 ? 32.318 4.600 -32.310 1.00 45.09 310 PRO A N 1
ATOM 2459 C CA . PRO A 1 310 ? 33.747 4.351 -32.204 1.00 45.09 310 PRO A CA 1
ATOM 2460 C C . PRO A 1 310 ? 34.224 4.745 -30.799 1.00 45.09 310 PRO A C 1
ATOM 2462 O O . PRO A 1 310 ? 33.771 5.763 -30.268 1.00 45.09 310 PRO A O 1
ATOM 2465 N N . PRO A 1 311 ? 35.172 4.003 -30.195 1.00 43.34 311 PRO A N 1
ATOM 2466 C CA . PRO A 1 311 ? 35.704 4.356 -28.890 1.00 43.34 311 PRO A CA 1
ATOM 2467 C C . PRO A 1 311 ? 36.339 5.742 -28.991 1.00 43.34 311 PRO A C 1
ATOM 2469 O O . PRO A 1 311 ? 37.388 5.923 -29.619 1.00 43.34 311 PRO A O 1
ATOM 2472 N N . THR A 1 312 ? 35.701 6.735 -28.377 1.00 45.03 312 THR A N 1
ATOM 2473 C CA . THR A 1 312 ? 36.261 8.070 -28.214 1.00 45.03 312 THR A CA 1
ATOM 2474 C C . THR A 1 312 ? 37.493 7.944 -27.326 1.00 45.03 312 THR A C 1
ATOM 2476 O O . THR A 1 312 ? 37.446 7.974 -26.096 1.00 45.03 312 THR A O 1
ATOM 2479 N N . LYS A 1 313 ? 38.658 7.784 -27.964 1.00 45.91 313 LYS A N 1
ATOM 2480 C CA . LYS A 1 313 ? 39.939 8.075 -27.326 1.00 45.91 313 LYS A CA 1
ATOM 2481 C C . LYS A 1 313 ? 39.811 9.501 -26.785 1.00 45.91 313 LYS A C 1
ATOM 2483 O O . LYS A 1 313 ? 39.621 10.426 -27.566 1.00 45.91 313 LYS A O 1
ATOM 2488 N N . PHE A 1 314 ? 39.909 9.637 -25.463 1.00 43.84 314 PHE A N 1
ATOM 2489 C CA . PHE A 1 314 ? 39.737 10.859 -24.662 1.00 43.84 314 PHE A CA 1
ATOM 2490 C C . PHE A 1 314 ? 38.311 11.213 -24.206 1.00 43.84 314 PHE A C 1
ATOM 2492 O O . PHE A 1 314 ? 37.826 12.316 -24.438 1.00 43.84 314 PHE A O 1
ATOM 2499 N N . GLN A 1 315 ? 37.734 10.382 -23.338 1.00 34.53 315 GLN A N 1
ATOM 2500 C CA . GLN A 1 315 ? 37.048 10.914 -22.156 1.00 34.53 315 GLN A CA 1
ATOM 2501 C C . GLN A 1 315 ? 37.901 10.637 -20.917 1.00 34.53 315 GLN A C 1
ATOM 2503 O O . GLN A 1 315 ? 37.920 9.538 -20.372 1.00 34.53 315 GLN A O 1
ATOM 2508 N N . LYS A 1 316 ? 38.621 11.666 -20.450 1.00 32.84 316 LYS A N 1
ATOM 2509 C CA . LYS A 1 316 ? 39.055 11.716 -19.051 1.00 32.84 316 LYS A CA 1
ATOM 2510 C C . LYS A 1 316 ? 37.787 11.799 -18.207 1.00 32.84 316 LYS A C 1
ATOM 2512 O O . LYS A 1 316 ? 37.229 12.878 -18.027 1.00 32.84 316 LYS A O 1
ATOM 2517 N N . THR A 1 317 ? 37.337 10.665 -17.691 1.00 31.78 317 THR A N 1
ATOM 2518 C CA . THR A 1 317 ? 36.420 10.623 -16.558 1.00 31.78 317 THR A CA 1
ATOM 2519 C C . THR A 1 317 ? 37.093 11.338 -15.393 1.00 31.78 317 THR A C 1
ATOM 2521 O O . THR A 1 317 ? 38.043 10.834 -14.795 1.00 31.78 317 THR A O 1
ATOM 2524 N N . SER A 1 318 ? 36.614 12.540 -15.075 1.00 30.61 318 SER A N 1
ATOM 2525 C CA . SER A 1 318 ? 36.854 13.165 -13.780 1.00 30.61 318 SER A CA 1
ATOM 2526 C C . SER A 1 318 ? 36.051 12.385 -12.738 1.00 30.61 318 SER A C 1
ATOM 2528 O O . SER A 1 318 ? 34.973 12.791 -12.320 1.00 30.61 318 SER A O 1
ATOM 2530 N N . GLN A 1 319 ? 36.560 11.216 -12.350 1.00 32.69 319 GLN A N 1
ATOM 2531 C CA . GLN A 1 319 ? 36.242 10.635 -11.055 1.00 32.69 319 GLN A CA 1
ATOM 2532 C C . GLN A 1 319 ? 37.012 11.457 -10.021 1.00 32.69 319 GLN A C 1
ATOM 2534 O O . GLN A 1 319 ? 38.218 11.288 -9.852 1.00 32.69 319 GLN A O 1
ATOM 2539 N N . LYS A 1 320 ? 36.335 12.388 -9.343 1.00 29.19 320 LYS A N 1
ATOM 2540 C CA . LYS A 1 320 ? 36.835 12.932 -8.075 1.00 29.19 320 LYS A CA 1
ATOM 2541 C C . LYS A 1 320 ? 36.620 11.873 -6.995 1.00 29.19 320 LYS A C 1
ATOM 2543 O O . LYS A 1 320 ? 35.631 11.898 -6.272 1.00 29.19 320 LYS A O 1
ATOM 2548 N N . GLY A 1 321 ? 37.539 10.912 -6.966 1.00 29.06 321 GLY A N 1
ATOM 2549 C CA . GLY A 1 321 ? 37.818 10.075 -5.810 1.00 29.06 321 GLY A CA 1
ATOM 2550 C C . GLY A 1 321 ? 38.714 10.822 -4.822 1.00 29.06 321 GLY A C 1
ATOM 2551 O O . GLY A 1 321 ? 39.511 11.677 -5.204 1.00 29.06 321 GLY A O 1
ATOM 2552 N N . ASN A 1 322 ? 38.495 10.492 -3.559 1.00 26.83 322 ASN A N 1
ATOM 2553 C CA . ASN A 1 322 ? 39.079 11.008 -2.330 1.00 26.83 322 ASN A CA 1
ATOM 2554 C C . ASN A 1 322 ? 40.617 11.155 -2.376 1.00 26.83 322 ASN A C 1
ATOM 2556 O O . ASN A 1 322 ? 41.310 10.283 -2.897 1.00 26.83 322 ASN A O 1
ATOM 2560 N N . TYR A 1 323 ? 41.142 12.250 -1.823 1.00 28.69 323 TYR A N 1
ATOM 2561 C CA . TYR A 1 323 ? 42.580 12.519 -1.749 1.00 28.69 323 TYR A CA 1
ATOM 2562 C C . TYR A 1 323 ? 43.190 11.744 -0.576 1.00 28.69 323 TYR A C 1
ATOM 2564 O O . TYR A 1 323 ? 42.903 12.072 0.571 1.00 28.69 323 TYR A O 1
ATOM 2572 N N . ASP A 1 324 ? 44.057 10.772 -0.861 1.00 27.25 324 ASP A N 1
ATOM 2573 C CA . ASP A 1 324 ? 45.035 10.271 0.108 1.00 27.25 324 ASP A CA 1
ATOM 2574 C C . ASP A 1 324 ? 46.453 10.535 -0.417 1.00 27.25 324 ASP A C 1
ATOM 2576 O O . ASP A 1 324 ? 46.757 10.384 -1.605 1.00 27.25 324 ASP A O 1
ATOM 2580 N N . TRP A 1 325 ? 47.287 11.053 0.476 1.00 27.95 325 TRP A N 1
ATOM 2581 C CA . TRP A 1 325 ? 48.559 11.706 0.215 1.00 27.95 325 TRP A CA 1
ATOM 2582 C C . TRP A 1 325 ? 49.689 10.697 0.415 1.00 27.95 325 TRP A C 1
ATOM 2584 O O . TRP A 1 325 ? 49.906 10.190 1.511 1.00 27.95 325 TRP A O 1
ATOM 2594 N N . SER A 1 326 ? 50.453 10.409 -0.638 1.00 29.55 326 SER A N 1
ATOM 2595 C CA . SER A 1 326 ? 51.735 9.707 -0.513 1.00 29.55 326 SER A CA 1
ATOM 2596 C C . SER A 1 326 ? 52.709 10.157 -1.612 1.00 29.55 326 SER A C 1
ATOM 2598 O O . SER A 1 326 ? 52.357 10.114 -2.794 1.00 29.55 326 SER A O 1
ATOM 2600 N N . PRO A 1 327 ? 53.931 10.610 -1.266 1.00 34.03 327 PRO A N 1
ATOM 2601 C CA . PRO A 1 327 ? 54.848 11.227 -2.218 1.00 34.03 327 PRO A CA 1
ATOM 2602 C C . PRO A 1 327 ? 55.705 10.180 -2.946 1.00 34.03 327 PRO A C 1
ATOM 2604 O O . PRO A 1 327 ? 56.338 9.327 -2.325 1.00 34.03 327 PRO A O 1
ATOM 2607 N N . ARG A 1 328 ? 55.786 10.273 -4.280 1.00 30.28 328 ARG A N 1
ATOM 2608 C CA . ARG A 1 328 ? 56.761 9.533 -5.102 1.00 30.28 328 ARG A CA 1
ATOM 2609 C C . ARG A 1 328 ? 57.560 10.467 -6.031 1.00 30.28 328 ARG A C 1
ATOM 2611 O O . ARG A 1 328 ? 57.111 11.576 -6.313 1.00 30.28 328 ARG A O 1
ATOM 2618 N N . PRO A 1 329 ? 58.787 10.069 -6.420 1.00 32.09 329 PRO A N 1
ATOM 2619 C CA . PRO A 1 329 ? 59.935 10.970 -6.503 1.00 32.09 329 PRO A CA 1
ATOM 2620 C C . PRO A 1 329 ? 60.201 11.574 -7.892 1.00 32.09 329 PRO A C 1
ATOM 2622 O O . PRO A 1 329 ? 59.712 11.114 -8.920 1.00 32.09 329 PRO A O 1
ATOM 2625 N N . LYS A 1 330 ? 61.042 12.618 -7.880 1.00 31.12 330 LYS A N 1
ATOM 2626 C CA . LYS A 1 330 ? 61.573 13.389 -9.016 1.00 31.12 330 LYS A CA 1
ATOM 2627 C C . LYS A 1 330 ? 62.091 12.511 -10.168 1.00 31.12 330 LYS A C 1
ATOM 2629 O O . LYS A 1 330 ? 63.045 11.760 -9.989 1.00 31.12 330 LYS A O 1
ATOM 2634 N N . GLY A 1 331 ? 61.576 12.754 -11.375 1.00 28.11 331 GLY A N 1
ATOM 2635 C CA . GLY A 1 331 ? 62.158 12.315 -12.647 1.00 28.11 331 GLY A CA 1
ATOM 2636 C C . GLY A 1 331 ? 62.380 13.506 -13.583 1.00 28.11 331 GLY A C 1
ATOM 2637 O O . GLY A 1 331 ? 61.451 14.247 -13.887 1.00 28.11 331 GLY A O 1
ATOM 2638 N N . LYS A 1 332 ? 63.636 13.720 -13.988 1.00 28.36 332 LYS A N 1
ATOM 2639 C CA . LYS A 1 332 ? 64.108 14.789 -14.882 1.00 28.36 332 LYS A CA 1
ATOM 2640 C C . LYS A 1 332 ? 63.753 14.468 -16.341 1.00 28.36 332 LYS A C 1
ATOM 2642 O O . LYS A 1 332 ? 64.036 13.369 -16.797 1.00 28.36 332 LYS A O 1
ATOM 2647 N N . GLY A 1 333 ? 63.274 15.456 -17.095 1.00 29.44 333 GLY A N 1
ATOM 2648 C CA . GLY A 1 333 ? 63.162 15.386 -18.556 1.00 29.44 333 GLY A CA 1
ATOM 2649 C C . GLY A 1 333 ? 63.094 16.784 -19.164 1.00 29.44 333 GLY A C 1
ATOM 2650 O O . GLY A 1 333 ? 62.057 17.433 -19.119 1.00 29.44 333 GLY A O 1
ATOM 2651 N N . LYS A 1 334 ? 64.234 17.273 -19.666 1.00 27.70 334 LYS A N 1
ATOM 2652 C CA . LYS A 1 334 ? 64.394 18.562 -20.353 1.00 27.70 334 LYS A CA 1
ATOM 2653 C C . LYS A 1 334 ? 63.895 18.454 -21.800 1.00 27.70 334 LYS A C 1
ATOM 2655 O O . LYS A 1 334 ? 64.329 17.560 -22.514 1.00 27.70 334 LYS A O 1
ATOM 2660 N N . GLY A 1 335 ? 63.124 19.440 -22.252 1.00 29.50 335 GLY A N 1
ATOM 2661 C CA . GLY A 1 335 ? 62.862 19.710 -23.668 1.00 29.50 335 GLY A CA 1
ATOM 2662 C C . GLY A 1 335 ? 62.407 21.158 -23.841 1.00 29.50 335 GLY A C 1
ATOM 2663 O O . GLY A 1 335 ? 61.300 21.508 -23.451 1.00 29.50 335 GLY A O 1
ATOM 2664 N N . LYS A 1 336 ? 63.306 22.013 -24.336 1.00 27.56 336 LYS A N 1
ATOM 2665 C CA . LYS A 1 336 ? 63.095 23.441 -24.625 1.00 27.56 336 LYS A CA 1
ATOM 2666 C C . LYS A 1 336 ? 62.415 23.599 -25.995 1.00 27.56 336 LYS A C 1
ATOM 2668 O O . LYS A 1 336 ? 62.906 22.977 -26.927 1.00 27.56 336 LYS A O 1
ATOM 2673 N N . PHE A 1 337 ? 61.431 24.493 -26.145 1.00 28.00 337 PHE A N 1
ATOM 2674 C CA . PHE A 1 337 ? 61.470 25.592 -27.131 1.00 28.00 337 PHE A CA 1
ATOM 2675 C C . PHE A 1 337 ? 60.318 26.598 -26.944 1.00 28.00 337 PHE A C 1
ATOM 2677 O O . PHE A 1 337 ? 59.302 26.315 -26.318 1.00 28.00 337 PHE A O 1
ATOM 2684 N N . GLN A 1 338 ? 60.584 27.803 -27.437 1.00 29.11 338 GLN A N 1
ATOM 2685 C CA . GLN A 1 338 ? 59.996 29.114 -27.166 1.00 29.11 338 GLN A CA 1
ATOM 2686 C C . GLN A 1 338 ? 58.601 29.411 -27.745 1.00 29.11 338 GLN A C 1
ATOM 2688 O O . GLN A 1 338 ? 58.206 28.893 -28.781 1.00 29.11 338 GLN A O 1
ATOM 2693 N N . GLN A 1 339 ? 57.940 30.357 -27.058 1.00 27.70 339 GLN A N 1
ATOM 2694 C CA . GLN A 1 339 ? 57.147 31.497 -27.557 1.00 27.70 339 GLN A CA 1
ATOM 2695 C C . GLN A 1 339 ? 56.826 31.557 -29.064 1.00 27.70 339 GLN A C 1
ATOM 2697 O O . GLN A 1 339 ? 57.731 31.747 -29.869 1.00 27.70 339 GLN A O 1
ATOM 2702 N N . ASN A 1 340 ? 55.536 31.703 -29.398 1.00 25.36 340 ASN A N 1
ATOM 2703 C CA . ASN A 1 340 ? 55.093 32.927 -30.076 1.00 25.36 340 ASN A CA 1
ATOM 2704 C C . ASN A 1 340 ? 53.597 33.229 -29.862 1.00 25.36 340 ASN A C 1
ATOM 2706 O O . ASN A 1 340 ? 52.754 32.334 -29.857 1.00 25.36 340 ASN A O 1
ATOM 2710 N N . LYS A 1 341 ? 53.299 34.520 -29.680 1.00 28.61 341 LYS A N 1
ATOM 2711 C CA . LYS A 1 341 ? 51.960 35.124 -29.696 1.00 28.61 341 LYS A CA 1
ATOM 2712 C C . LYS A 1 341 ? 51.467 35.208 -31.145 1.00 28.61 341 LYS A C 1
ATOM 2714 O O . LYS A 1 341 ? 52.240 35.559 -32.029 1.00 28.61 341 LYS A O 1
ATOM 2719 N N . GLY A 1 342 ? 50.171 35.001 -31.365 1.00 24.05 342 GLY A N 1
ATOM 2720 C CA . GLY A 1 342 ? 49.516 35.256 -32.648 1.00 24.05 342 GLY A CA 1
ATOM 2721 C C . GLY A 1 342 ? 47.998 35.240 -32.500 1.00 24.05 342 GLY A C 1
ATOM 2722 O O . GLY A 1 342 ? 47.409 34.216 -32.182 1.00 24.05 342 GLY A O 1
ATOM 2723 N N . TYR A 1 343 ? 47.399 36.413 -32.668 1.00 23.70 343 TYR A N 1
ATOM 2724 C CA . TYR A 1 343 ? 45.977 36.732 -32.567 1.00 23.70 343 TYR A CA 1
ATOM 2725 C C . TYR A 1 343 ? 45.294 36.485 -33.928 1.00 23.70 343 TYR A C 1
ATOM 2727 O O . TYR A 1 343 ? 45.851 36.888 -34.946 1.00 23.70 343 TYR A O 1
ATOM 2735 N N . GLY A 1 344 ? 44.067 35.941 -33.948 1.00 26.48 344 GLY A N 1
ATOM 2736 C CA . GLY A 1 344 ? 43.083 36.271 -34.995 1.00 26.48 344 GLY A CA 1
ATOM 2737 C C . GLY A 1 344 ? 42.347 35.133 -35.727 1.00 26.48 344 GLY A C 1
ATOM 2738 O O . GLY A 1 344 ? 42.970 34.289 -36.359 1.00 26.48 344 GLY A O 1
ATOM 2739 N N . LYS A 1 345 ? 41.007 35.292 -35.761 1.00 24.17 345 LYS A N 1
ATOM 2740 C CA . LYS A 1 345 ? 39.969 34.696 -36.644 1.00 24.17 345 LYS A CA 1
ATOM 2741 C C . LYS A 1 345 ? 39.607 33.223 -36.389 1.00 24.17 345 LYS A C 1
ATOM 2743 O O . LYS A 1 345 ? 40.460 32.358 -36.423 1.00 24.17 345 LYS A O 1
ATOM 2748 N N . GLY A 1 346 ? 38.350 32.823 -36.204 1.00 25.69 346 GLY A N 1
ATOM 2749 C CA . GLY A 1 346 ? 37.051 33.499 -36.223 1.00 25.69 346 GLY A CA 1
ATOM 2750 C C . GLY A 1 346 ? 35.966 32.434 -36.437 1.00 25.69 346 GLY A C 1
ATOM 2751 O O . GLY A 1 346 ? 36.170 31.549 -37.254 1.00 25.69 346 GLY A O 1
ATOM 2752 N N . PHE A 1 347 ? 34.833 32.502 -35.736 1.00 26.19 347 PHE A N 1
ATOM 2753 C CA . PHE A 1 347 ? 33.619 31.726 -36.049 1.00 26.19 347 PHE A CA 1
ATOM 2754 C C . PHE A 1 347 ? 32.416 32.595 -35.659 1.00 26.19 347 PHE A C 1
ATOM 2756 O O . PHE A 1 347 ? 32.266 32.958 -34.499 1.00 26.19 347 PHE A O 1
ATOM 2763 N N . LYS A 1 348 ? 31.784 33.260 -36.633 1.00 25.83 348 LYS A N 1
ATOM 2764 C CA . LYS A 1 348 ? 30.583 32.827 -37.376 1.00 25.83 348 LYS A CA 1
ATOM 2765 C C . LYS A 1 348 ? 29.384 32.521 -36.464 1.00 25.83 348 LYS A C 1
ATOM 2767 O O . LYS A 1 348 ? 29.314 31.493 -35.808 1.00 25.83 348 LYS A O 1
ATOM 2772 N N . SER A 1 349 ? 28.464 33.483 -36.506 1.00 33.06 349 SER A N 1
ATOM 2773 C CA . SER A 1 349 ? 27.097 33.514 -35.986 1.00 33.06 349 SER A CA 1
ATOM 2774 C C . SER A 1 349 ? 26.241 32.326 -36.440 1.00 33.06 349 SER A C 1
ATOM 2776 O O . SER A 1 349 ? 26.311 31.937 -37.606 1.00 33.06 349 SER A O 1
ATOM 2778 N N . SER A 1 350 ? 25.395 31.806 -35.544 1.00 30.17 350 SER A N 1
ATOM 2779 C CA . SER A 1 350 ? 23.940 31.649 -35.757 1.00 30.17 350 SER A CA 1
ATOM 2780 C C . SER A 1 350 ? 23.290 30.871 -34.600 1.00 30.17 350 SER A C 1
ATOM 2782 O O . SER A 1 350 ? 23.661 29.741 -34.304 1.00 30.17 350 SER A O 1
ATOM 2784 N N . GLY A 1 351 ? 22.304 31.482 -33.937 1.00 27.97 351 GLY A N 1
ATOM 2785 C CA . GLY A 1 351 ? 21.445 30.844 -32.931 1.00 27.97 351 GLY A CA 1
ATOM 2786 C C . GLY A 1 351 ? 20.391 31.839 -32.417 1.00 27.97 351 GLY A C 1
ATOM 2787 O O . GLY A 1 351 ? 20.750 32.989 -32.165 1.00 27.97 351 GLY A O 1
ATOM 2788 N N . PRO A 1 352 ? 19.097 31.471 -32.340 1.00 34.38 352 PRO A N 1
ATOM 2789 C CA . PRO A 1 352 ? 17.985 32.423 -32.351 1.00 34.38 352 PRO A CA 1
ATOM 2790 C C . PRO A 1 352 ? 17.807 33.179 -31.026 1.00 34.38 352 PRO A C 1
ATOM 2792 O O . PRO A 1 352 ? 18.016 32.638 -29.942 1.00 34.38 352 PRO A O 1
ATOM 2795 N N . LYS A 1 353 ? 17.374 34.443 -31.136 1.00 36.53 353 LYS A N 1
ATOM 2796 C CA . LYS A 1 353 ? 16.980 35.318 -30.022 1.00 36.53 353 LYS A CA 1
ATOM 2797 C C . LYS A 1 353 ? 15.808 34.693 -29.252 1.00 36.53 353 LYS A C 1
ATOM 2799 O O . LYS A 1 353 ? 14.667 34.762 -29.703 1.00 36.53 353 LYS A O 1
ATOM 2804 N N . GLY A 1 354 ? 16.086 34.095 -28.096 1.00 31.70 354 GLY A N 1
ATOM 2805 C CA . GLY A 1 354 ? 15.057 33.647 -27.159 1.00 31.70 354 GLY A CA 1
ATOM 2806 C C . GLY A 1 354 ? 14.448 34.838 -26.418 1.00 31.70 354 GLY A C 1
ATOM 2807 O O . GLY A 1 354 ? 15.135 35.487 -25.633 1.00 31.70 354 GLY A O 1
ATOM 2808 N N . LYS A 1 355 ? 13.168 35.129 -26.675 1.00 31.95 355 LYS A N 1
ATOM 2809 C CA . LYS A 1 355 ? 12.345 36.029 -25.853 1.00 31.95 355 LYS A CA 1
ATOM 2810 C C . LYS A 1 355 ? 12.039 35.345 -24.516 1.00 31.95 355 LYS A C 1
ATOM 2812 O O . LYS A 1 355 ? 11.415 34.289 -24.509 1.00 31.95 355 LYS A O 1
ATOM 2817 N N . HIS A 1 356 ? 12.412 35.976 -23.406 1.00 30.36 356 HIS A N 1
ATOM 2818 C CA . HIS A 1 356 ? 11.869 35.693 -22.077 1.00 30.36 356 HIS A CA 1
ATOM 2819 C C . HIS A 1 356 ? 11.241 36.983 -21.541 1.00 30.36 356 HIS A C 1
ATOM 2821 O O . HIS A 1 356 ? 11.960 37.869 -21.094 1.00 30.36 356 HIS A O 1
ATOM 2827 N N . GLY A 1 357 ? 9.909 37.077 -21.596 1.00 38.97 357 GLY A N 1
ATOM 2828 C CA . GLY A 1 357 ? 9.149 38.190 -21.016 1.00 38.97 357 GLY A CA 1
ATOM 2829 C C . GLY A 1 357 ? 9.321 39.546 -21.714 1.00 38.97 357 GLY A C 1
ATOM 2830 O O . GLY A 1 357 ? 10.134 39.712 -22.621 1.00 38.97 357 GLY A O 1
ATOM 2831 N N . ASP A 1 358 ? 8.512 40.513 -21.284 1.00 38.28 358 ASP A N 1
ATOM 2832 C CA . ASP A 1 358 ? 8.328 41.838 -21.901 1.00 38.28 358 ASP A CA 1
ATOM 2833 C C . ASP A 1 358 ? 9.422 42.866 -21.533 1.00 38.28 358 ASP A C 1
ATOM 2835 O O . ASP A 1 358 ? 9.203 44.074 -21.535 1.00 38.28 358 ASP A O 1
ATOM 2839 N N . LEU A 1 359 ? 10.632 42.399 -21.205 1.00 40.75 359 LEU A N 1
ATOM 2840 C CA . LEU A 1 359 ? 11.774 43.253 -20.876 1.00 40.75 359 LEU A CA 1
ATOM 2841 C C . LEU A 1 359 ? 12.897 43.033 -21.897 1.00 40.75 359 LEU A C 1
ATOM 2843 O O . LEU A 1 359 ? 13.443 41.937 -22.026 1.00 40.75 359 LEU A O 1
ATOM 2847 N N . ASN A 1 360 ? 13.255 44.094 -22.625 1.00 40.97 360 ASN A N 1
ATOM 2848 C CA . ASN A 1 360 ? 14.355 44.093 -23.590 1.00 40.97 360 ASN A CA 1
ATOM 2849 C C . ASN A 1 360 ? 15.701 43.897 -22.869 1.00 40.97 360 ASN A C 1
ATOM 2851 O O . ASN A 1 360 ? 16.329 44.858 -22.429 1.00 40.97 360 ASN A O 1
ATOM 2855 N N . LEU A 1 361 ? 16.174 42.652 -22.764 1.00 50.34 361 LEU A N 1
ATOM 2856 C CA . LEU A 1 361 ? 17.542 42.371 -22.331 1.00 50.34 361 LEU A CA 1
ATOM 2857 C C . LEU A 1 361 ? 18.529 42.838 -23.407 1.00 50.34 361 LEU A C 1
ATOM 2859 O O . LEU A 1 361 ? 18.586 42.291 -24.510 1.00 50.34 361 LEU A O 1
ATOM 2863 N N . VAL A 1 362 ? 19.343 43.831 -23.063 1.00 57.12 362 VAL A N 1
ATOM 2864 C CA . VAL A 1 362 ? 20.461 44.279 -23.892 1.00 57.12 362 VAL A CA 1
ATOM 2865 C C . VAL A 1 362 ? 21.555 43.209 -23.838 1.00 57.12 362 VAL A C 1
ATOM 2867 O O . VAL A 1 362 ? 22.104 42.918 -22.780 1.00 57.12 362 VAL A O 1
ATOM 2870 N N . SER A 1 363 ? 21.852 42.571 -24.973 1.00 58.59 363 SER A N 1
ATOM 2871 C CA . SER A 1 363 ? 22.835 41.478 -25.052 1.00 58.59 363 SER A CA 1
ATOM 2872 C C . SER A 1 363 ? 24.261 41.931 -25.370 1.00 58.59 363 SER A C 1
ATOM 2874 O O . SER A 1 363 ? 25.187 41.119 -25.319 1.00 58.59 363 SER A O 1
ATOM 2876 N N . GLN A 1 364 ? 24.438 43.209 -25.708 1.00 64.31 364 GLN A N 1
ATOM 2877 C CA . GLN A 1 364 ? 25.700 43.798 -26.150 1.00 64.31 364 GLN A CA 1
ATOM 2878 C C . GLN A 1 364 ? 25.876 45.196 -25.566 1.00 64.31 364 GLN A C 1
ATOM 2880 O O . GLN A 1 364 ? 24.915 45.951 -25.462 1.00 64.31 364 GLN A O 1
ATOM 2885 N N . THR A 1 365 ? 27.105 45.557 -25.206 1.00 59.22 365 THR A N 1
ATOM 2886 C CA . THR A 1 365 ? 27.424 46.939 -24.831 1.00 59.22 365 THR A CA 1
ATOM 2887 C C . THR A 1 365 ? 27.320 47.873 -26.050 1.00 59.22 365 THR A C 1
ATOM 2889 O O . THR A 1 365 ? 27.405 47.389 -27.181 1.00 59.22 365 THR A O 1
ATOM 2892 N N . PRO A 1 366 ? 27.198 49.205 -25.867 1.00 55.00 366 PRO A N 1
ATOM 2893 C CA . PRO A 1 366 ? 27.200 50.175 -26.972 1.00 55.00 366 PRO A CA 1
ATOM 2894 C C . PRO A 1 366 ? 28.425 50.063 -27.899 1.00 55.00 366 PRO A C 1
ATOM 2896 O O . PRO A 1 366 ? 28.324 50.324 -29.092 1.00 55.00 366 PRO A O 1
ATOM 2899 N N . ASP A 1 367 ? 29.555 49.582 -27.371 1.00 55.41 367 ASP A N 1
ATOM 2900 C CA . ASP A 1 367 ? 30.784 49.286 -28.126 1.00 55.41 367 ASP A CA 1
ATOM 2901 C C . ASP A 1 367 ? 30.725 47.976 -28.951 1.00 55.41 367 ASP A C 1
ATOM 2903 O O . ASP A 1 367 ? 31.740 47.540 -29.496 1.00 55.41 367 ASP A O 1
ATOM 2907 N N . GLY A 1 368 ? 29.584 47.280 -28.985 1.00 55.91 368 GLY A N 1
ATOM 2908 C CA . GLY A 1 368 ? 29.380 46.044 -29.752 1.00 55.91 368 GLY A CA 1
ATOM 2909 C C . GLY A 1 368 ? 30.004 44.780 -29.146 1.00 55.91 368 GLY A C 1
ATOM 2910 O O . GLY A 1 368 ? 30.208 43.798 -29.860 1.00 55.91 368 GLY A O 1
ATOM 2911 N N . ARG A 1 369 ? 30.332 44.775 -27.845 1.00 64.06 369 ARG A N 1
ATOM 2912 C CA . ARG A 1 369 ? 30.904 43.606 -27.149 1.00 64.06 369 ARG A CA 1
ATOM 2913 C C . ARG A 1 369 ? 29.831 42.832 -26.384 1.00 64.06 369 ARG A C 1
ATOM 2915 O O . ARG A 1 369 ? 29.009 43.424 -25.690 1.00 64.06 369 ARG A O 1
ATOM 2922 N N . ASP A 1 370 ? 29.874 41.502 -26.467 1.00 67.75 370 ASP A N 1
ATOM 2923 C CA . ASP A 1 370 ? 28.902 40.629 -25.797 1.00 67.75 370 ASP A CA 1
ATOM 2924 C C . ASP A 1 370 ? 29.063 40.649 -24.267 1.00 67.75 370 ASP A C 1
ATOM 2926 O O . ASP A 1 370 ? 30.177 40.557 -23.732 1.00 67.75 370 ASP A O 1
ATOM 2930 N N . ILE A 1 371 ? 27.932 40.710 -23.559 1.00 67.00 371 ILE A N 1
ATOM 2931 C CA . ILE A 1 371 ? 27.878 40.733 -22.091 1.00 67.00 371 ILE A CA 1
ATOM 2932 C C . ILE A 1 371 ? 27.928 39.302 -21.530 1.00 67.00 371 ILE A C 1
ATOM 2934 O O . ILE A 1 371 ? 27.395 38.341 -22.097 1.00 67.00 371 ILE A O 1
ATOM 2938 N N . CYS A 1 372 ? 28.602 39.135 -20.394 1.00 66.12 372 CYS A N 1
ATOM 2939 C CA . CYS A 1 372 ? 28.702 37.865 -19.687 1.00 66.12 372 CYS A CA 1
ATOM 2940 C C . CYS A 1 372 ? 27.513 37.659 -18.737 1.00 66.12 372 CYS A C 1
ATOM 2942 O O . CYS A 1 372 ? 27.562 38.040 -17.572 1.00 66.12 372 CYS A O 1
ATOM 2944 N N . PHE A 1 373 ? 26.459 36.981 -19.189 1.00 62.72 373 PHE A N 1
ATOM 2945 C CA . PHE A 1 373 ? 25.302 36.681 -18.330 1.00 62.72 373 PHE A CA 1
ATOM 2946 C C . PHE A 1 373 ? 25.636 35.770 -17.140 1.00 62.72 373 PHE A C 1
ATOM 2948 O O . PHE A 1 373 ? 25.057 35.919 -16.068 1.00 62.72 373 PHE A O 1
ATOM 2955 N N . ALA A 1 374 ? 26.629 34.886 -17.290 1.00 56.16 374 ALA A N 1
ATOM 2956 C CA . ALA A 1 374 ? 27.095 34.022 -16.206 1.00 56.16 374 ALA A CA 1
ATOM 2957 C C . ALA A 1 374 ? 27.716 34.811 -15.039 1.00 56.16 374 ALA A C 1
ATOM 2959 O O . ALA A 1 374 ? 27.685 34.337 -13.906 1.00 56.16 374 ALA A O 1
ATOM 2960 N N . PHE A 1 375 ? 28.254 36.011 -15.295 1.00 60.69 375 PHE A N 1
ATOM 2961 C CA . PHE A 1 375 ? 28.735 36.907 -14.244 1.00 60.69 375 PHE A CA 1
ATOM 2962 C C . PHE A 1 375 ? 27.582 37.399 -13.356 1.00 60.69 375 PHE A C 1
ATOM 2964 O O . PHE A 1 375 ? 27.725 37.361 -12.138 1.00 60.69 375 PHE A O 1
ATOM 2971 N N . ASN A 1 376 ? 26.429 37.739 -13.944 1.00 52.53 376 ASN A N 1
ATOM 2972 C CA . ASN A 1 376 ? 25.265 38.258 -13.213 1.00 52.53 376 ASN A CA 1
ATOM 2973 C C . ASN A 1 376 ? 24.408 37.168 -12.551 1.00 52.53 376 ASN A C 1
ATOM 2975 O O . ASN A 1 376 ? 23.712 37.459 -11.585 1.00 52.53 376 ASN A O 1
ATOM 2979 N N . SER A 1 377 ? 24.429 35.927 -13.049 1.00 50.22 377 SER A N 1
ATOM 2980 C CA . SER A 1 377 ? 23.542 34.871 -12.540 1.00 50.22 377 SER A CA 1
ATOM 2981 C C . SER A 1 377 ? 24.232 33.806 -11.686 1.00 50.22 377 SER A C 1
ATOM 2983 O O . SER A 1 377 ? 23.597 33.279 -10.775 1.00 50.22 377 SER A O 1
ATOM 2985 N N . GLN A 1 378 ? 25.488 33.433 -11.977 1.00 51.53 378 GLN A N 1
ATOM 2986 C CA . GLN A 1 378 ? 26.130 32.258 -11.357 1.00 51.53 378 GLN A CA 1
ATOM 2987 C C . GLN A 1 378 ? 27.629 32.412 -11.033 1.00 51.53 378 GLN A C 1
ATOM 2989 O O . GLN A 1 378 ? 28.271 31.428 -10.674 1.00 51.53 378 GLN A O 1
ATOM 2994 N N . GLY A 1 379 ? 28.180 33.629 -11.090 1.00 55.78 379 GLY A N 1
ATOM 2995 C CA . GLY A 1 379 ? 29.580 33.905 -10.764 1.00 55.78 379 GLY A CA 1
ATOM 2996 C C . GLY A 1 379 ? 30.547 33.403 -11.842 1.00 55.78 379 GLY A C 1
ATOM 2997 O O . GLY A 1 379 ? 30.892 32.225 -11.917 1.00 55.78 379 GLY A O 1
ATOM 2998 N N . CYS A 1 380 ? 31.030 34.316 -12.686 1.00 65.94 380 CYS A N 1
ATOM 2999 C CA . CYS A 1 380 ? 32.007 34.005 -13.729 1.00 65.94 380 CYS A CA 1
ATOM 3000 C C . CYS A 1 380 ? 33.449 34.176 -13.222 1.00 65.94 380 CYS A C 1
ATOM 3002 O O . CYS A 1 380 ? 33.776 35.154 -12.558 1.00 65.94 380 CYS A O 1
ATOM 3004 N N . ASN A 1 381 ? 34.349 33.272 -13.616 1.00 63.66 381 ASN A N 1
ATOM 3005 C CA . ASN A 1 381 ? 35.759 33.243 -13.203 1.00 63.66 381 ASN A CA 1
ATOM 3006 C C . ASN A 1 381 ? 36.692 34.227 -13.954 1.00 63.66 381 ASN A C 1
ATOM 3008 O O . ASN A 1 381 ? 37.913 34.085 -13.886 1.00 63.66 381 ASN A O 1
ATOM 3012 N N . GLY A 1 382 ? 36.145 35.187 -14.709 1.00 57.84 382 GLY A N 1
ATOM 3013 C CA . GLY A 1 382 ? 36.910 36.287 -15.323 1.00 57.84 382 GLY A CA 1
ATOM 3014 C C . GLY A 1 382 ? 37.626 35.968 -16.639 1.00 57.84 382 GLY A C 1
ATOM 3015 O O . GLY A 1 382 ? 38.230 36.858 -17.226 1.00 57.84 382 GLY A O 1
ATOM 3016 N N . LYS A 1 383 ? 37.569 34.723 -17.132 1.00 64.94 383 LYS A N 1
ATOM 3017 C CA . LYS A 1 383 ? 38.327 34.279 -18.324 1.00 64.94 383 LYS A CA 1
ATOM 3018 C C . LYS A 1 383 ? 37.458 34.003 -19.556 1.00 64.94 383 LYS A C 1
ATOM 3020 O O . LYS A 1 383 ? 37.922 33.380 -20.505 1.00 64.94 383 LYS A O 1
ATOM 3025 N N . CYS A 1 384 ? 36.199 34.441 -19.551 1.00 66.50 384 CYS A N 1
ATOM 3026 C CA . CYS A 1 384 ? 35.213 34.098 -20.581 1.00 66.50 384 CYS A CA 1
ATOM 3027 C C . CYS A 1 384 ? 35.277 34.966 -21.855 1.00 66.50 384 CYS A C 1
ATOM 3029 O O . CYS A 1 384 ? 34.549 34.696 -22.807 1.00 66.50 384 CYS A O 1
ATOM 3031 N N . GLY A 1 385 ? 36.113 36.011 -21.877 1.00 64.31 385 GLY A N 1
ATOM 3032 C CA . GLY A 1 385 ? 36.272 36.902 -23.034 1.00 64.31 385 GLY A CA 1
ATOM 3033 C C . GLY A 1 385 ? 35.078 37.825 -23.315 1.00 64.31 385 GLY A C 1
ATOM 3034 O O . GLY A 1 385 ? 35.074 38.497 -24.341 1.00 64.31 385 GLY A O 1
ATOM 3035 N N . ARG A 1 386 ? 34.083 37.868 -22.418 1.00 70.00 386 ARG A N 1
ATOM 3036 C CA . ARG A 1 386 ? 32.883 38.720 -22.488 1.00 70.00 386 ARG A CA 1
ATOM 3037 C C . ARG A 1 386 ? 32.913 39.788 -21.396 1.00 70.00 386 A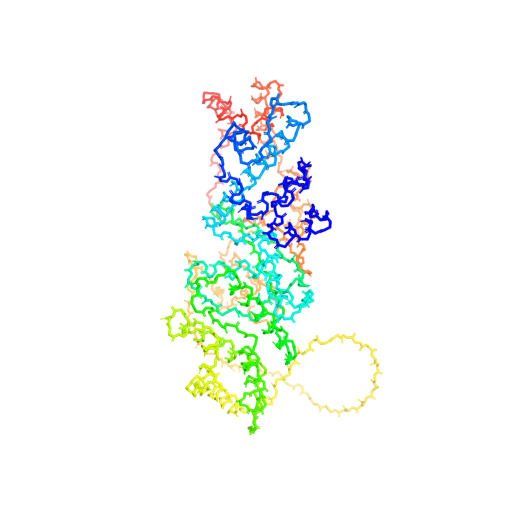RG A C 1
ATOM 3039 O O . ARG A 1 386 ? 33.600 39.624 -20.390 1.00 70.00 386 ARG A O 1
ATOM 3046 N N . VAL A 1 387 ? 32.169 40.876 -21.579 1.00 66.56 387 VAL A N 1
ATOM 3047 C CA . VAL A 1 387 ? 32.184 42.011 -20.641 1.00 66.56 387 VAL A CA 1
ATOM 3048 C C . VAL A 1 387 ? 31.404 41.663 -19.370 1.00 66.56 387 VAL A C 1
ATOM 3050 O O . VAL A 1 387 ? 30.255 41.231 -19.434 1.00 66.56 387 VAL A O 1
ATOM 3053 N N . HIS A 1 388 ? 32.038 41.825 -18.209 1.00 64.31 388 HIS A N 1
ATOM 3054 C CA . HIS A 1 388 ? 31.436 41.598 -16.893 1.00 64.31 388 HIS A CA 1
ATOM 3055 C C . HIS A 1 388 ? 30.815 42.903 -16.381 1.00 64.31 388 HIS A C 1
ATOM 3057 O O . HIS A 1 388 ? 31.474 43.676 -15.692 1.00 64.31 388 HIS A O 1
ATOM 3063 N N . ALA A 1 389 ? 29.569 43.159 -16.773 1.00 56.03 389 ALA A N 1
ATOM 3064 C CA . ALA A 1 389 ? 28.812 44.356 -16.419 1.00 56.03 389 ALA A CA 1
ATOM 3065 C C . ALA A 1 389 ? 27.376 43.975 -16.020 1.00 56.03 389 ALA A C 1
ATOM 3067 O O . ALA A 1 389 ? 26.816 43.004 -16.545 1.00 56.03 389 ALA A O 1
ATOM 3068 N N . THR A 1 390 ? 26.777 44.720 -15.090 1.00 53.94 390 THR A N 1
ATOM 3069 C CA . THR A 1 390 ? 25.352 44.587 -14.746 1.00 53.94 390 THR A CA 1
ATOM 3070 C C . THR A 1 390 ? 24.506 45.303 -15.800 1.00 53.94 390 THR A C 1
ATOM 3072 O O . THR A 1 390 ? 24.980 46.251 -16.428 1.00 53.94 390 THR A O 1
ATOM 3075 N N . ASN A 1 391 ? 23.256 44.883 -16.020 1.00 47.94 391 ASN A N 1
ATOM 3076 C CA . ASN A 1 391 ? 22.396 45.529 -17.026 1.00 47.94 391 ASN A CA 1
ATOM 3077 C C . ASN A 1 391 ? 22.262 47.048 -16.800 1.00 47.94 391 ASN A C 1
ATOM 3079 O O . ASN A 1 391 ? 22.299 47.805 -17.766 1.00 47.94 391 ASN A O 1
ATOM 3083 N N . ASP A 1 392 ? 22.232 47.493 -15.542 1.00 45.84 392 ASP A N 1
ATOM 3084 C CA . ASP A 1 392 ? 22.092 48.911 -15.180 1.00 45.84 392 ASP A CA 1
ATOM 3085 C C . ASP A 1 392 ? 23.314 49.760 -15.569 1.00 45.84 392 ASP A C 1
ATOM 3087 O O . ASP A 1 392 ? 23.185 50.938 -15.907 1.00 45.84 392 ASP A O 1
ATOM 3091 N N . THR A 1 393 ? 24.510 49.157 -15.599 1.00 44.75 393 THR A N 1
ATOM 3092 C CA . THR A 1 393 ? 25.736 49.841 -16.055 1.00 44.75 393 THR A CA 1
ATOM 3093 C C . THR A 1 393 ? 25.789 50.044 -17.571 1.00 44.75 393 THR A C 1
ATOM 3095 O O . THR A 1 393 ? 26.541 50.889 -18.049 1.00 44.75 393 THR A O 1
ATOM 3098 N N . VAL A 1 394 ? 24.977 49.310 -18.338 1.00 44.31 394 VAL A N 1
ATOM 3099 C CA . VAL A 1 394 ? 24.919 49.396 -19.807 1.00 44.31 394 VAL A CA 1
ATOM 3100 C C . VAL A 1 394 ? 23.904 50.451 -20.271 1.00 44.31 394 VAL A C 1
ATOM 3102 O O . VAL A 1 394 ? 24.053 51.007 -21.356 1.00 44.31 394 VAL A O 1
ATOM 3105 N N . THR A 1 395 ? 22.913 50.784 -19.435 1.00 43.00 395 THR A N 1
ATOM 3106 C CA . THR A 1 395 ? 21.855 51.772 -19.722 1.00 43.00 395 THR A CA 1
ATOM 3107 C C . THR A 1 395 ? 22.193 53.210 -19.311 1.00 43.00 395 THR A C 1
ATOM 3109 O O . THR A 1 395 ? 21.365 54.098 -19.477 1.00 43.00 395 THR A O 1
ATOM 3112 N N . GLY A 1 396 ? 23.399 53.471 -18.793 1.00 37.34 396 GLY A N 1
ATOM 3113 C CA . GLY A 1 396 ? 23.923 54.834 -18.633 1.00 37.34 396 GLY A CA 1
ATOM 3114 C C . GLY A 1 396 ? 23.354 55.675 -17.480 1.00 37.34 396 GLY A C 1
ATOM 3115 O O . GLY A 1 396 ? 23.608 56.876 -17.455 1.00 37.34 396 GLY A O 1
ATOM 3116 N N . LYS A 1 397 ? 22.647 55.096 -16.497 1.00 35.53 397 LYS A N 1
ATOM 3117 C CA . LYS A 1 397 ? 22.275 55.834 -15.273 1.00 35.53 397 LYS A CA 1
ATOM 3118 C C . LYS A 1 397 ? 23.483 55.945 -14.340 1.00 35.53 397 LYS A C 1
ATOM 3120 O O . LYS A 1 397 ? 23.875 54.974 -13.697 1.00 35.53 397 LYS A O 1
ATOM 3125 N N . GLN A 1 398 ? 24.094 57.128 -14.282 1.00 34.91 398 GLN A N 1
ATOM 3126 C CA . GLN A 1 398 ? 25.172 57.430 -13.341 1.00 34.91 398 GLN A CA 1
ATOM 3127 C C . GLN A 1 398 ? 24.614 57.549 -11.916 1.00 34.91 398 GLN A C 1
ATOM 3129 O O . GLN A 1 398 ? 24.066 58.579 -11.541 1.00 34.91 398 GLN A O 1
ATOM 3134 N N . VAL A 1 399 ? 24.805 56.515 -11.098 1.00 36.78 399 VAL A N 1
ATOM 3135 C CA . VAL A 1 399 ? 24.784 56.643 -9.634 1.00 36.78 399 VAL A CA 1
ATOM 3136 C C . VAL A 1 399 ? 26.198 56.347 -9.148 1.00 36.78 399 VAL A C 1
ATOM 3138 O O . VAL A 1 399 ? 26.792 55.339 -9.530 1.00 36.78 399 VAL A O 1
ATOM 3141 N N . GLY A 1 400 ? 26.760 57.283 -8.379 1.00 38.22 400 GLY A N 1
ATOM 3142 C CA . GLY A 1 400 ? 28.171 57.350 -8.002 1.00 38.22 400 GLY A CA 1
ATOM 3143 C C . GLY A 1 400 ? 28.781 56.006 -7.599 1.00 38.22 400 GLY A C 1
ATOM 3144 O O . GLY A 1 400 ? 28.381 55.375 -6.624 1.00 38.22 400 GLY A O 1
ATOM 3145 N N . THR A 1 401 ? 29.786 55.588 -8.360 1.00 41.09 401 THR A N 1
ATOM 3146 C CA . THR A 1 401 ? 30.527 54.344 -8.173 1.00 41.09 401 THR A CA 1
ATOM 3147 C C . THR A 1 401 ? 31.581 54.511 -7.083 1.00 41.09 401 THR A C 1
ATOM 3149 O O . THR A 1 401 ? 32.707 54.918 -7.363 1.00 41.09 401 THR A O 1
ATOM 3152 N N . ASP A 1 402 ? 31.228 54.180 -5.845 1.00 36.59 402 ASP A N 1
ATOM 3153 C CA . ASP A 1 402 ? 32.209 53.863 -4.806 1.00 36.59 402 ASP A CA 1
ATOM 3154 C C . ASP A 1 402 ? 31.722 52.640 -4.000 1.00 36.59 402 ASP A C 1
ATOM 3156 O O . ASP A 1 402 ? 30.783 52.758 -3.202 1.00 36.59 402 ASP A O 1
ATOM 3160 N N . PRO A 1 403 ? 32.290 51.440 -4.233 1.00 38.97 403 PRO A N 1
ATOM 3161 C CA . PRO A 1 403 ? 31.864 50.197 -3.585 1.00 38.97 403 PRO A CA 1
ATOM 3162 C C . PRO A 1 403 ? 31.938 50.254 -2.053 1.00 38.97 403 PRO A C 1
ATOM 3164 O O . PRO A 1 403 ? 31.099 49.661 -1.374 1.00 38.97 403 PRO A O 1
ATOM 3167 N N . GLU A 1 404 ? 32.890 51.014 -1.499 1.00 36.97 404 GLU A N 1
ATOM 3168 C CA . GLU A 1 404 ? 33.028 51.187 -0.049 1.00 36.97 404 GLU A CA 1
ATOM 3169 C C . GLU A 1 404 ? 31.909 52.043 0.549 1.00 36.97 404 GLU A C 1
ATOM 3171 O O . GLU A 1 404 ? 31.541 51.855 1.712 1.00 36.97 404 GLU A O 1
ATOM 3176 N N . LYS A 1 405 ? 31.311 52.952 -0.237 1.00 35.44 405 LYS A N 1
ATOM 3177 C CA . LYS A 1 405 ? 30.154 53.727 0.219 1.00 35.44 405 LYS 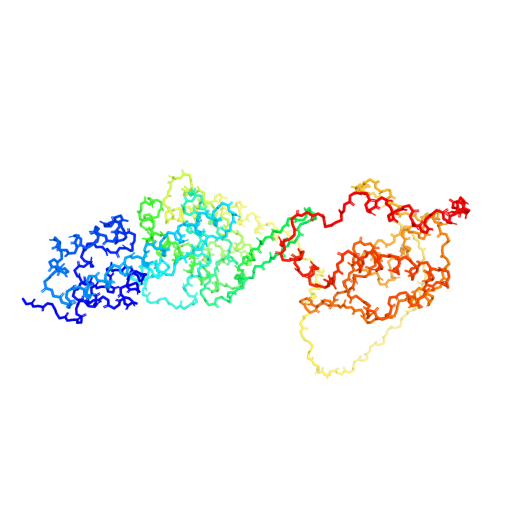A CA 1
ATOM 3178 C C . LYS A 1 405 ? 28.927 52.842 0.322 1.00 35.44 405 LYS A C 1
ATOM 3180 O O . LYS A 1 405 ? 28.308 52.867 1.373 1.00 35.44 405 LYS A O 1
ATOM 3185 N N . ILE A 1 406 ? 28.620 52.010 -0.677 1.00 40.44 406 ILE A N 1
ATOM 3186 C CA . ILE A 1 406 ? 27.445 51.110 -0.665 1.00 40.44 406 ILE A CA 1
ATOM 3187 C C . ILE A 1 406 ? 27.491 50.152 0.537 1.00 40.44 406 ILE A C 1
ATOM 3189 O O . ILE A 1 406 ? 26.489 49.957 1.222 1.00 40.44 406 ILE A O 1
ATOM 3193 N N . GLN A 1 407 ? 28.677 49.636 0.867 1.00 40.75 407 GLN A N 1
ATOM 3194 C CA . GLN A 1 407 ? 28.877 48.753 2.019 1.00 40.75 407 GLN A CA 1
ATOM 3195 C C . GLN A 1 407 ? 28.803 49.486 3.376 1.00 40.75 407 GLN A C 1
ATOM 3197 O O . GLN A 1 407 ? 28.558 48.856 4.404 1.00 40.75 407 GLN A O 1
ATOM 3202 N N . ARG A 1 408 ? 28.958 50.819 3.395 1.00 39.44 408 ARG A N 1
ATOM 3203 C CA . ARG A 1 408 ? 28.847 51.669 4.594 1.00 39.44 408 ARG A CA 1
ATOM 3204 C C . ARG A 1 408 ? 27.414 51.971 5.029 1.00 39.44 408 ARG A C 1
ATOM 3206 O O . ARG A 1 408 ? 27.237 52.360 6.178 1.00 39.44 408 ARG A O 1
ATOM 3213 N N . TRP A 1 409 ? 26.417 51.800 4.159 1.00 40.72 409 TRP A N 1
ATOM 3214 C CA . TRP A 1 409 ? 25.016 52.119 4.483 1.00 40.72 409 TRP A CA 1
ATOM 3215 C C . TRP A 1 409 ? 24.282 50.989 5.225 1.00 40.72 409 TRP A C 1
ATOM 3217 O O . TRP A 1 409 ? 23.146 51.179 5.649 1.00 40.72 409 TRP A O 1
ATOM 3227 N N . HIS A 1 410 ? 24.915 49.821 5.403 1.00 44.06 410 HIS A N 1
ATOM 3228 C CA . HIS A 1 410 ? 24.286 48.623 5.967 1.00 44.06 410 HIS A CA 1
ATOM 3229 C C . HIS A 1 410 ? 25.221 47.965 6.995 1.00 44.06 410 HIS A C 1
ATOM 3231 O O . HIS A 1 410 ? 26.132 47.221 6.635 1.00 44.06 410 HIS A O 1
ATOM 3237 N N . ARG A 1 411 ? 25.010 48.225 8.292 1.00 41.88 411 ARG A N 1
ATOM 3238 C CA . ARG A 1 411 ? 25.709 47.516 9.381 1.00 41.88 411 ARG A CA 1
ATOM 3239 C C . ARG A 1 411 ? 24.852 46.362 9.914 1.00 41.88 411 ARG A C 1
ATOM 3241 O O . ARG A 1 411 ? 23.753 46.597 10.400 1.00 41.88 411 ARG A O 1
ATOM 3248 N N . GLY A 1 412 ? 25.374 45.133 9.833 1.00 45.50 412 GLY A N 1
ATOM 3249 C CA . GLY A 1 412 ? 24.768 43.907 10.377 1.00 45.50 412 GLY A CA 1
ATOM 3250 C C . GLY A 1 412 ? 25.348 42.633 9.743 1.00 45.50 412 GLY A C 1
ATOM 3251 O O . GLY A 1 412 ? 25.761 42.653 8.583 1.00 45.50 412 GLY A O 1
ATOM 3252 N N . GLN A 1 413 ? 25.422 41.528 10.496 1.00 41.44 413 GLN A N 1
ATOM 3253 C CA . GLN A 1 413 ? 25.889 40.243 9.962 1.00 41.44 413 GLN A CA 1
ATOM 3254 C C . GLN A 1 413 ? 24.779 39.590 9.131 1.00 41.44 413 GLN A C 1
ATOM 3256 O O . GLN A 1 413 ? 23.645 39.451 9.581 1.00 41.44 413 GLN A O 1
ATOM 3261 N N . LYS A 1 414 ? 25.112 39.196 7.900 1.00 45.41 414 LYS A N 1
ATOM 3262 C CA . LYS A 1 414 ? 24.164 38.587 6.965 1.00 45.41 414 LYS A CA 1
ATOM 3263 C C . LYS A 1 414 ? 23.628 37.267 7.519 1.00 45.41 414 LYS A C 1
ATOM 3265 O O . LYS A 1 414 ? 24.409 36.382 7.873 1.00 45.41 414 LYS A O 1
ATOM 3270 N N . VAL A 1 415 ? 22.306 37.112 7.539 1.00 45.59 415 VAL A N 1
ATOM 3271 C CA . VAL A 1 415 ? 21.675 35.830 7.866 1.00 45.59 415 VAL A CA 1
ATOM 3272 C C . VAL A 1 415 ? 21.801 34.917 6.653 1.00 45.59 415 VAL A C 1
ATOM 3274 O O . VAL A 1 415 ? 21.414 35.271 5.537 1.00 45.59 415 VAL A O 1
ATOM 3277 N N . SER A 1 416 ? 22.377 33.742 6.872 1.00 50.09 416 SER A N 1
ATOM 3278 C CA . SER A 1 416 ? 22.585 32.751 5.827 1.00 50.09 416 SER A CA 1
ATOM 3279 C C . SER A 1 416 ? 21.856 31.463 6.169 1.00 50.09 416 SER A C 1
ATOM 3281 O O . SER A 1 416 ? 21.753 31.083 7.333 1.00 50.09 416 SER A O 1
ATOM 3283 N N . LEU A 1 417 ? 21.312 30.824 5.142 1.00 44.91 417 LEU A N 1
ATOM 3284 C CA . LEU A 1 417 ? 20.623 29.553 5.241 1.00 44.91 417 LEU A CA 1
ATOM 3285 C C . LEU A 1 417 ? 21.542 28.481 4.662 1.00 44.91 417 LEU A C 1
ATOM 3287 O O . LEU A 1 417 ? 21.991 28.579 3.517 1.00 44.91 417 LEU A O 1
ATOM 3291 N N . GLU A 1 418 ? 21.864 27.477 5.470 1.00 42.19 418 GLU A N 1
ATOM 3292 C CA . GLU A 1 418 ? 22.675 26.348 5.034 1.00 42.19 418 GLU A CA 1
ATOM 3293 C C . GLU A 1 418 ? 21.768 25.187 4.635 1.00 42.19 418 GLU A C 1
ATOM 3295 O O . GLU A 1 418 ? 20.962 24.698 5.425 1.00 42.19 418 GLU A O 1
ATOM 3300 N N . TRP A 1 419 ? 21.892 24.754 3.382 1.00 38.12 419 TRP A N 1
ATOM 3301 C CA . TRP A 1 419 ? 21.147 23.619 2.858 1.00 38.12 419 TRP A CA 1
ATOM 3302 C C . TRP A 1 419 ? 22.078 22.717 2.041 1.00 38.12 419 TRP A C 1
ATOM 3304 O O . TRP A 1 419 ? 22.789 23.178 1.148 1.00 38.12 419 TRP A O 1
ATOM 3314 N N . ALA A 1 420 ? 22.092 21.422 2.376 1.00 33.78 420 ALA A N 1
ATOM 3315 C CA . ALA A 1 420 ? 22.946 20.384 1.779 1.00 33.78 420 ALA A CA 1
ATOM 3316 C C . ALA A 1 420 ? 24.427 20.791 1.605 1.00 33.78 420 ALA A C 1
ATOM 3318 O O . ALA A 1 420 ? 25.021 20.604 0.539 1.00 33.78 420 ALA A O 1
ATOM 3319 N N . GLY A 1 421 ? 25.016 21.374 2.653 1.00 39.47 421 GLY A N 1
ATOM 3320 C CA . GLY A 1 421 ? 26.426 21.776 2.678 1.00 39.47 421 GLY A CA 1
ATOM 3321 C C . GLY A 1 421 ? 26.761 22.970 1.780 1.00 39.47 421 GLY A C 1
ATOM 3322 O O . GLY A 1 421 ? 27.932 23.207 1.480 1.00 39.47 421 GLY A O 1
ATOM 3323 N N . LYS A 1 422 ? 25.751 23.711 1.308 1.00 32.94 422 LYS A N 1
ATOM 3324 C CA . LYS A 1 422 ? 25.928 25.003 0.644 1.00 32.94 422 LYS A CA 1
ATOM 3325 C C . LYS A 1 422 ? 25.141 26.077 1.380 1.00 32.94 422 LYS A C 1
ATOM 3327 O O . LYS A 1 422 ? 23.921 26.009 1.509 1.00 32.94 422 LYS A O 1
ATOM 3332 N N . THR A 1 423 ? 25.865 27.096 1.807 1.00 43.59 423 THR A N 1
ATOM 3333 C CA . THR A 1 423 ? 25.331 28.279 2.473 1.00 43.59 423 THR A CA 1
ATOM 3334 C C . THR A 1 423 ? 24.890 29.306 1.431 1.00 43.59 423 THR A C 1
ATOM 3336 O O . THR A 1 423 ? 25.655 29.629 0.517 1.00 43.59 423 THR A O 1
ATOM 3339 N N . ARG A 1 424 ? 23.658 29.816 1.537 1.00 44.62 424 ARG A N 1
ATOM 3340 C CA . ARG A 1 424 ? 23.157 30.924 0.710 1.00 44.62 424 ARG A CA 1
ATOM 3341 C C . ARG A 1 424 ? 22.541 32.026 1.561 1.00 44.62 424 ARG A C 1
ATOM 3343 O O . ARG A 1 424 ? 21.890 31.763 2.564 1.00 44.62 424 ARG A O 1
ATOM 3350 N N . GLU A 1 425 ? 22.766 33.265 1.146 1.00 51.56 425 GLU A N 1
ATOM 3351 C CA . GLU A 1 425 ? 22.226 34.461 1.795 1.00 51.56 425 GLU A CA 1
ATOM 3352 C C . GLU A 1 425 ? 20.742 34.629 1.430 1.00 51.56 425 GLU A C 1
ATOM 3354 O O . GLU A 1 425 ? 20.352 34.385 0.285 1.00 51.56 425 GLU A O 1
ATOM 3359 N N . LEU A 1 426 ? 19.913 35.017 2.401 1.00 47.16 426 LEU A N 1
ATOM 3360 C CA . LEU A 1 426 ? 18.498 35.321 2.172 1.00 47.16 426 LEU A CA 1
ATOM 3361 C C . LEU A 1 426 ? 18.353 36.779 1.709 1.00 47.16 426 LEU A C 1
ATOM 3363 O O . LEU A 1 426 ? 18.854 37.683 2.375 1.00 47.16 426 LEU A O 1
ATOM 3367 N N . VAL A 1 427 ? 17.655 37.005 0.592 1.00 47.16 427 VAL A N 1
ATOM 3368 C CA . VAL A 1 427 ? 17.387 38.336 0.012 1.00 47.16 427 VAL A CA 1
ATOM 3369 C C . VAL A 1 427 ? 15.875 38.472 -0.179 1.00 47.16 427 VAL A C 1
ATOM 3371 O O . VAL A 1 427 ? 15.251 37.528 -0.667 1.00 47.16 427 VAL A O 1
ATOM 3374 N N . ASP A 1 428 ? 15.269 39.591 0.231 1.00 44.69 428 ASP A N 1
ATOM 3375 C CA . ASP A 1 428 ? 13.860 39.850 -0.074 1.00 44.69 428 ASP A CA 1
ATOM 3376 C C . ASP A 1 428 ? 13.703 40.254 -1.547 1.00 44.69 428 ASP A C 1
ATOM 3378 O O . ASP A 1 428 ? 14.660 40.658 -2.212 1.00 44.69 428 ASP A O 1
ATOM 3382 N N . GLY A 1 429 ? 12.502 40.067 -2.092 1.00 35.78 429 GLY A N 1
ATOM 3383 C CA . GLY A 1 429 ? 12.205 40.147 -3.526 1.00 35.78 429 GLY A CA 1
ATOM 3384 C C . GLY A 1 429 ? 12.439 41.499 -4.214 1.00 35.78 429 GLY A C 1
ATOM 3385 O O . GLY A 1 429 ? 12.040 41.633 -5.365 1.00 35.78 429 GLY A O 1
ATOM 3386 N N . PHE A 1 430 ? 13.083 42.473 -3.564 1.00 36.72 430 PHE A N 1
ATOM 3387 C CA . PHE A 1 430 ? 13.531 43.734 -4.166 1.00 36.72 430 PHE A CA 1
ATOM 3388 C C . PHE A 1 430 ? 15.033 44.009 -3.975 1.00 36.72 430 PHE A C 1
ATOM 3390 O O . PHE A 1 430 ? 15.497 45.122 -4.213 1.00 36.72 430 PHE A O 1
ATOM 3397 N N . GLY A 1 431 ? 15.820 43.003 -3.578 1.00 40.28 431 GLY A N 1
ATOM 3398 C CA . GLY A 1 431 ? 17.268 43.150 -3.400 1.00 40.28 431 GLY A CA 1
ATOM 3399 C C . GLY A 1 431 ? 17.666 43.836 -2.091 1.00 40.28 431 GLY A C 1
ATOM 3400 O O . GLY A 1 431 ? 18.848 44.106 -1.878 1.00 40.28 431 GLY A O 1
ATOM 3401 N N . LEU A 1 432 ? 16.706 44.084 -1.200 1.00 41.72 432 LEU A N 1
ATOM 3402 C CA . LEU A 1 432 ? 16.959 44.491 0.172 1.00 41.72 432 LEU A CA 1
ATOM 3403 C C . LEU A 1 432 ? 16.710 43.299 1.097 1.00 41.72 432 LEU A C 1
ATOM 3405 O O . LEU A 1 432 ? 16.369 42.193 0.685 1.00 41.72 432 LEU A O 1
ATOM 3409 N N . CYS A 1 433 ? 17.080 43.459 2.353 1.00 37.75 433 CYS A N 1
ATOM 3410 C CA . CYS A 1 433 ? 17.114 42.370 3.304 1.00 37.75 433 CYS A CA 1
ATOM 3411 C C . CYS A 1 433 ? 15.989 42.542 4.323 1.00 37.75 433 CYS A C 1
ATOM 3413 O O . CYS A 1 433 ? 15.841 43.619 4.896 1.00 37.75 433 CYS A O 1
ATOM 3415 N N . SER A 1 434 ? 15.252 41.452 4.554 1.00 39.44 434 SER A N 1
ATOM 3416 C CA . SER A 1 434 ? 14.027 41.368 5.359 1.00 39.44 434 SER A CA 1
ATOM 3417 C C . SER A 1 434 ? 14.100 42.030 6.757 1.00 39.44 434 SER A C 1
ATOM 3419 O O . SER A 1 434 ? 15.194 42.222 7.294 1.00 39.44 434 SER A O 1
ATOM 3421 N N . PRO A 1 435 ? 12.954 42.302 7.423 1.00 37.88 435 PRO A N 1
ATOM 3422 C CA . PRO A 1 435 ? 12.862 43.026 8.704 1.00 37.88 435 PRO A CA 1
ATOM 3423 C C . PRO A 1 435 ? 13.646 42.433 9.889 1.00 37.88 435 PRO A C 1
ATOM 3425 O O . PRO A 1 435 ? 13.710 43.055 10.949 1.00 37.88 435 PRO A O 1
ATOM 3428 N N . THR A 1 436 ? 14.239 41.253 9.741 1.00 41.50 436 THR A N 1
ATOM 3429 C CA . THR A 1 436 ? 15.076 40.606 10.758 1.00 41.50 436 THR A CA 1
ATOM 3430 C C . THR A 1 436 ? 16.576 40.734 10.478 1.00 41.50 436 THR A C 1
ATOM 3432 O O . THR A 1 436 ? 17.371 40.111 11.173 1.00 41.50 436 THR A O 1
ATOM 3435 N N . LEU A 1 437 ? 16.986 41.516 9.471 1.00 45.44 437 LEU A N 1
ATOM 3436 C CA . LEU A 1 437 ? 18.396 41.665 9.102 1.00 45.44 437 LEU A CA 1
ATOM 3437 C C . LEU A 1 437 ? 19.147 42.757 9.885 1.00 45.44 437 LEU A C 1
ATOM 3439 O O . LEU A 1 437 ? 20.372 42.819 9.804 1.00 45.44 437 LEU A O 1
ATOM 3443 N N . TRP A 1 438 ? 18.441 43.618 10.626 1.00 48.47 438 TRP A N 1
ATOM 3444 C CA . TRP A 1 438 ? 19.027 44.692 11.437 1.00 48.47 438 TRP A CA 1
ATOM 3445 C C . TRP A 1 438 ? 18.639 44.495 12.903 1.00 48.47 438 TRP A C 1
ATOM 3447 O O . TRP A 1 438 ? 17.474 44.215 13.198 1.00 48.47 438 TRP A O 1
ATOM 3457 N N . GLU A 1 439 ? 19.581 44.698 13.827 1.00 44.50 439 GLU A N 1
ATOM 3458 C CA . GLU A 1 439 ? 19.223 44.915 15.230 1.00 44.50 439 GLU A CA 1
ATOM 3459 C C . GLU A 1 439 ? 18.247 46.102 15.276 1.00 44.50 439 GLU A C 1
ATOM 3461 O O . GLU A 1 439 ? 18.444 47.090 14.565 1.00 44.50 439 GLU A O 1
ATOM 3466 N N . GLN A 1 440 ? 17.147 45.998 16.028 1.00 44.84 440 GLN A N 1
ATOM 3467 C CA . GLN A 1 440 ? 16.064 46.997 15.981 1.00 44.84 440 GLN A CA 1
ATOM 3468 C C . GLN A 1 440 ? 16.572 48.428 16.247 1.00 44.84 440 GLN A C 1
ATOM 3470 O O . GLN A 1 440 ? 16.056 49.379 15.664 1.00 44.84 440 GLN A O 1
ATOM 3475 N N . THR A 1 441 ? 17.641 48.554 17.037 1.00 49.22 441 THR A N 1
ATOM 3476 C CA . THR A 1 441 ? 18.364 49.791 17.377 1.00 49.22 441 THR A CA 1
ATOM 3477 C C . THR A 1 441 ? 19.098 50.447 16.202 1.00 49.22 441 THR A C 1
ATOM 3479 O O . THR A 1 441 ? 19.437 51.624 16.274 1.00 49.22 441 THR A O 1
ATOM 3482 N N . CYS A 1 442 ? 19.349 49.717 15.114 1.00 49.66 442 CYS A N 1
ATOM 3483 C CA . CYS A 1 442 ? 20.106 50.188 13.951 1.00 49.66 442 CYS A CA 1
ATOM 3484 C C . CYS A 1 442 ? 19.211 50.711 12.808 1.00 49.66 442 CYS A C 1
ATOM 3486 O O . CYS A 1 442 ? 19.718 51.192 11.790 1.00 49.66 442 CYS A O 1
ATOM 3488 N N . ARG A 1 443 ? 17.879 50.655 12.957 1.00 52.47 443 ARG A N 1
ATOM 3489 C CA . ARG A 1 443 ? 16.920 51.237 12.003 1.00 52.47 443 ARG A CA 1
ATOM 3490 C C . ARG A 1 443 ? 17.047 52.766 12.008 1.00 52.47 443 ARG A C 1
ATOM 3492 O O . ARG A 1 443 ? 16.948 53.394 13.052 1.00 52.47 443 ARG A O 1
ATOM 3499 N N . GLY A 1 444 ? 17.288 53.370 10.842 1.00 53.66 444 GLY A N 1
ATOM 3500 C CA . GLY A 1 444 ? 17.421 54.830 10.705 1.00 53.66 444 GLY A CA 1
ATOM 3501 C C . GLY A 1 444 ? 18.808 55.409 11.032 1.00 53.66 444 GLY A C 1
ATOM 3502 O O . GLY A 1 444 ? 18.992 56.630 11.007 1.00 53.66 444 GLY A O 1
ATOM 3503 N N . ALA A 1 445 ? 19.814 54.557 11.274 1.00 54.16 445 ALA A N 1
ATOM 3504 C CA . ALA A 1 445 ? 21.174 54.966 11.646 1.00 54.16 445 ALA A CA 1
ATOM 3505 C C . ALA A 1 445 ? 21.867 55.889 10.622 1.00 54.16 445 ALA A C 1
ATOM 3507 O O . ALA A 1 445 ? 22.748 56.660 10.997 1.00 54.16 445 ALA A O 1
ATOM 3508 N N . HIS A 1 446 ? 21.432 55.888 9.359 1.00 49.78 446 HIS A N 1
ATOM 3509 C CA . HIS A 1 446 ? 21.989 56.725 8.288 1.00 49.78 446 HIS A CA 1
ATOM 3510 C C . HIS A 1 446 ? 20.964 57.665 7.628 1.00 49.78 446 HIS A C 1
ATOM 3512 O O . HIS A 1 446 ? 21.273 58.263 6.601 1.00 49.78 446 HIS A O 1
ATOM 3518 N N . LEU A 1 447 ? 19.766 57.823 8.212 1.00 56.47 447 LEU A N 1
ATOM 3519 C CA . LEU A 1 447 ? 18.821 58.865 7.794 1.00 56.47 447 LEU A CA 1
ATOM 3520 C C . LEU A 1 447 ? 19.458 60.248 8.023 1.00 56.47 447 LEU A C 1
ATOM 3522 O O . LEU A 1 447 ? 20.090 60.480 9.058 1.00 56.47 447 LEU A O 1
ATOM 3526 N N . GLY A 1 448 ? 19.294 61.162 7.062 1.00 62.94 448 GLY A N 1
ATOM 3527 C CA . GLY A 1 448 ? 19.647 62.573 7.249 1.00 62.94 448 GLY A CA 1
ATOM 3528 C C . GLY A 1 448 ? 18.868 63.185 8.418 1.00 62.94 448 GLY A C 1
ATOM 3529 O O . GLY A 1 448 ? 17.859 62.624 8.841 1.00 62.94 448 GLY A O 1
ATOM 3530 N N . ALA A 1 449 ? 19.331 64.316 8.957 1.00 69.00 449 ALA A N 1
ATOM 3531 C CA . ALA A 1 449 ? 18.680 64.962 10.103 1.00 69.00 449 ALA A CA 1
ATOM 3532 C C . ALA A 1 449 ? 17.185 65.227 9.841 1.00 69.00 449 ALA A C 1
ATOM 3534 O O . ALA A 1 449 ? 16.354 64.803 10.636 1.00 69.00 449 ALA A O 1
ATOM 3535 N N . GLU A 1 450 ? 16.857 65.774 8.668 1.00 71.69 450 GLU A N 1
ATOM 3536 C CA . GLU A 1 450 ? 15.479 66.038 8.226 1.00 71.69 450 GLU A CA 1
ATOM 3537 C C . GLU A 1 450 ? 14.638 64.760 8.109 1.00 71.69 450 GLU A C 1
ATOM 3539 O O . GLU A 1 450 ? 13.484 64.715 8.523 1.00 71.69 450 GLU A O 1
ATOM 3544 N N . ALA A 1 451 ? 15.224 63.679 7.590 1.00 65.25 451 ALA A N 1
ATOM 3545 C CA . ALA A 1 451 ? 14.515 62.415 7.432 1.00 65.25 451 ALA A CA 1
ATOM 3546 C C . ALA A 1 451 ? 14.285 61.711 8.781 1.00 65.25 451 ALA A C 1
ATOM 3548 O O . ALA A 1 451 ? 13.249 61.081 8.977 1.00 65.25 451 ALA A O 1
ATOM 3549 N N . ARG A 1 452 ? 15.225 61.834 9.733 1.00 67.50 452 ARG A N 1
ATOM 3550 C CA . ARG A 1 452 ? 15.013 61.359 11.110 1.00 67.50 452 ARG A CA 1
ATOM 3551 C C . ARG A 1 452 ? 13.933 62.165 11.809 1.00 67.50 452 ARG A C 1
ATOM 3553 O O . ARG A 1 452 ? 13.097 61.564 12.469 1.00 67.50 452 ARG A O 1
ATOM 3560 N N . GLU A 1 453 ? 13.951 63.484 11.663 1.00 76.31 453 GLU A N 1
ATOM 3561 C CA . GLU A 1 453 ? 12.945 64.367 12.246 1.00 76.31 453 GLU A CA 1
ATOM 3562 C C . GLU A 1 453 ? 11.553 64.027 11.714 1.00 76.31 453 GLU A C 1
ATOM 3564 O O . GLU A 1 453 ? 10.670 63.722 12.507 1.00 76.31 453 GLU A O 1
ATOM 3569 N N . LEU A 1 454 ? 11.395 63.904 10.393 1.00 76.56 454 LEU A N 1
ATOM 3570 C CA . LEU A 1 454 ? 10.140 63.481 9.772 1.00 76.56 454 LEU A CA 1
ATOM 3571 C C . LEU A 1 454 ? 9.646 62.130 10.312 1.00 76.56 454 LEU A C 1
ATOM 3573 O O . LEU A 1 454 ? 8.475 61.994 10.666 1.00 76.56 454 LEU A O 1
ATOM 3577 N N . CYS A 1 455 ? 10.524 61.125 10.390 1.00 73.00 455 CYS A N 1
ATOM 3578 C CA . CYS A 1 455 ? 10.157 59.817 10.932 1.00 73.00 455 CYS A CA 1
ATOM 3579 C C . CYS A 1 455 ? 9.728 59.898 12.403 1.00 73.00 455 CYS A C 1
ATOM 3581 O O . CYS A 1 455 ? 8.751 59.248 12.772 1.00 73.00 455 CYS A O 1
ATOM 3583 N N . THR A 1 456 ? 10.424 60.688 13.223 1.00 77.88 456 THR A N 1
ATOM 3584 C CA . THR A 1 456 ? 10.085 60.890 14.638 1.00 77.88 456 THR A CA 1
ATOM 3585 C C . THR A 1 456 ? 8.751 61.617 14.783 1.00 77.88 456 THR A C 1
ATOM 3587 O O . THR A 1 456 ? 7.891 61.142 15.515 1.00 77.88 456 THR A O 1
ATOM 3590 N N . THR A 1 457 ? 8.512 62.689 14.022 1.00 79.75 457 THR A N 1
ATOM 3591 C CA . THR A 1 457 ? 7.245 63.434 14.054 1.00 79.75 457 THR A CA 1
ATOM 3592 C C . THR A 1 457 ? 6.065 62.564 13.625 1.00 79.75 457 THR A C 1
ATOM 3594 O O . THR A 1 457 ? 5.020 62.567 14.274 1.00 79.75 457 THR A O 1
ATOM 3597 N N . ILE A 1 458 ? 6.222 61.771 12.558 1.00 79.75 458 ILE A N 1
ATOM 3598 C CA . ILE A 1 458 ? 5.183 60.825 12.128 1.00 79.75 458 ILE A CA 1
ATOM 3599 C C . ILE A 1 458 ? 4.945 59.771 13.213 1.00 79.75 458 ILE A C 1
ATOM 3601 O O . ILE A 1 458 ? 3.796 59.443 13.504 1.00 79.75 458 ILE A O 1
ATOM 3605 N N . PHE A 1 459 ? 6.010 59.245 13.820 1.00 80.56 459 PHE A N 1
ATOM 3606 C CA . PHE A 1 459 ? 5.897 58.252 14.881 1.00 80.56 459 PHE A CA 1
ATOM 3607 C C . PHE A 1 459 ? 5.162 58.803 16.111 1.00 80.56 459 PHE A C 1
ATOM 3609 O O . PHE A 1 459 ? 4.232 58.160 16.583 1.00 80.56 459 PHE A O 1
ATOM 3616 N N . GLU A 1 460 ? 5.509 59.997 16.592 1.00 81.25 460 GLU A N 1
ATOM 3617 C CA . GLU A 1 460 ? 4.857 60.646 17.740 1.00 81.25 460 GLU A CA 1
ATOM 3618 C C . GLU A 1 460 ? 3.377 60.951 17.468 1.00 81.25 460 GLU A C 1
ATOM 3620 O O . GLU A 1 460 ? 2.511 60.699 18.313 1.00 81.25 460 GLU A O 1
ATOM 3625 N N . MET A 1 461 ? 3.058 61.421 16.259 1.00 83.56 461 MET A N 1
ATOM 3626 C CA . MET A 1 461 ? 1.678 61.654 15.829 1.00 83.56 461 MET A CA 1
ATOM 3627 C C . MET A 1 461 ? 0.862 60.354 15.828 1.00 83.56 461 MET A C 1
ATOM 3629 O O . MET A 1 461 ? -0.256 60.318 16.339 1.00 83.56 461 MET A O 1
ATOM 3633 N N . LEU A 1 462 ? 1.415 59.267 15.283 1.00 83.00 462 LEU A N 1
ATOM 3634 C CA . LEU A 1 462 ? 0.734 57.972 15.269 1.00 83.00 462 LEU A CA 1
ATOM 3635 C C . LEU A 1 462 ? 0.628 57.364 16.674 1.00 83.00 462 LEU A C 1
ATOM 3637 O O . LEU A 1 462 ? -0.429 56.836 17.013 1.00 83.00 462 LEU A O 1
ATOM 3641 N N . SER A 1 463 ? 1.676 57.471 17.498 1.00 83.94 463 SER A N 1
ATOM 3642 C CA . SER A 1 463 ? 1.685 56.944 18.871 1.00 83.94 463 SER A CA 1
ATOM 3643 C C . SER A 1 463 ? 0.617 57.629 19.715 1.00 83.94 463 SER A C 1
ATOM 3645 O O . SER A 1 463 ? -0.233 56.950 20.287 1.00 83.94 463 SER A O 1
ATOM 3647 N N . SER A 1 464 ? 0.574 58.965 19.703 1.00 84.38 464 SER A N 1
ATOM 3648 C CA . SER A 1 464 ? -0.434 59.735 20.443 1.00 84.38 464 SER A CA 1
ATOM 3649 C C . SER A 1 464 ? -1.863 59.419 19.992 1.00 84.38 464 SER A C 1
ATOM 3651 O O . SER A 1 464 ? -2.740 59.231 20.833 1.00 84.38 464 SER A O 1
ATOM 3653 N N . PHE A 1 465 ? -2.099 59.268 18.685 1.00 86.44 465 PHE A N 1
ATOM 3654 C CA . PHE A 1 465 ? -3.399 58.844 18.161 1.00 86.44 465 PHE A CA 1
ATOM 3655 C C . PHE A 1 465 ? -3.804 57.450 18.670 1.00 86.44 465 PHE A C 1
ATOM 3657 O O . PHE A 1 465 ? -4.953 57.235 19.058 1.00 86.44 465 PHE A O 1
ATOM 3664 N N . THR A 1 466 ? -2.863 56.500 18.718 1.00 84.69 466 THR A N 1
ATOM 3665 C CA . THR A 1 466 ? -3.142 55.151 19.234 1.00 84.69 466 THR A CA 1
ATOM 3666 C C . THR A 1 466 ? -3.339 55.107 20.749 1.00 84.69 466 THR A C 1
ATOM 3668 O O . THR A 1 466 ? -4.219 54.387 21.216 1.00 84.69 466 THR A O 1
ATOM 3671 N N . GLU A 1 467 ? -2.582 55.895 21.512 1.00 84.88 467 GLU A N 1
ATOM 3672 C CA . GLU A 1 467 ? -2.672 55.976 22.978 1.00 84.88 467 GLU A CA 1
ATOM 3673 C C . GLU A 1 467 ? -3.952 56.682 23.445 1.00 84.88 467 GLU A C 1
ATOM 3675 O O . GLU A 1 467 ? -4.505 56.332 24.482 1.00 84.88 467 GLU A O 1
ATOM 3680 N N . GLN A 1 468 ? -4.484 57.628 22.663 1.00 85.38 468 GLN A N 1
ATOM 3681 C CA . GLN A 1 468 ? -5.801 58.220 22.935 1.00 85.38 468 GLN A CA 1
ATOM 3682 C C . GLN A 1 468 ? -6.944 57.217 22.749 1.00 85.38 468 GLN A C 1
ATOM 3684 O O . GLN A 1 468 ? -7.970 57.316 23.423 1.00 85.38 468 GLN A O 1
ATOM 3689 N N . LYS A 1 469 ? -6.791 56.268 21.817 1.00 83.75 469 LYS A N 1
ATOM 3690 C CA . LYS A 1 469 ? -7.840 55.300 21.477 1.00 83.75 469 LYS A CA 1
ATOM 3691 C C . LYS A 1 469 ? -7.823 54.070 22.383 1.00 83.75 469 LYS A C 1
ATOM 3693 O O . LYS A 1 469 ? -8.890 53.543 22.700 1.00 83.75 469 LYS A O 1
ATOM 3698 N N . PHE A 1 470 ? -6.639 53.601 22.776 1.00 85.12 470 PHE A N 1
ATOM 3699 C CA . PHE A 1 470 ? -6.473 52.378 23.558 1.00 85.12 470 PHE A CA 1
ATOM 3700 C C . PHE A 1 470 ? -5.744 52.643 24.870 1.00 85.12 470 PHE A C 1
ATOM 3702 O O . PHE A 1 470 ? -4.618 53.126 24.872 1.00 85.12 470 PHE A O 1
ATOM 3709 N N . GLU A 1 471 ? -6.353 52.210 25.975 1.00 81.25 471 GLU A N 1
ATOM 3710 C CA . GLU A 1 471 ? -5.736 52.236 27.307 1.00 81.25 471 GLU A CA 1
ATOM 3711 C C . GLU A 1 471 ? -4.487 51.330 27.385 1.00 81.25 471 GLU A C 1
ATOM 3713 O O . GLU A 1 471 ? -3.503 51.686 28.026 1.00 81.25 471 GLU A O 1
ATOM 3718 N N . ASP A 1 472 ? -4.492 50.186 26.683 1.00 84.56 472 ASP A N 1
ATOM 3719 C CA . ASP A 1 472 ? -3.320 49.313 26.502 1.00 84.56 472 ASP A CA 1
ATOM 3720 C C . ASP A 1 472 ? -3.192 48.846 25.033 1.00 84.56 472 ASP A C 1
ATOM 3722 O O . ASP A 1 472 ? -3.812 47.852 24.624 1.00 84.56 472 ASP A O 1
ATOM 3726 N N . PRO A 1 473 ? -2.357 49.524 24.222 1.00 81.69 473 PRO A N 1
ATOM 3727 C CA . PRO A 1 473 ? -2.159 49.192 22.811 1.00 81.69 473 PRO A CA 1
ATOM 3728 C C . PRO A 1 473 ? -1.576 47.790 22.574 1.00 81.69 473 PRO A C 1
ATOM 3730 O O . PRO A 1 473 ? -1.846 47.167 21.544 1.00 81.69 473 PRO A O 1
ATOM 3733 N N . ARG A 1 474 ? -0.774 47.258 23.511 1.00 78.50 474 ARG A N 1
ATOM 3734 C CA . ARG A 1 474 ? -0.124 45.945 23.347 1.00 78.50 474 ARG A CA 1
ATOM 3735 C C . ARG A 1 474 ? -1.133 44.819 23.485 1.00 78.50 474 ARG A C 1
ATOM 3737 O O . ARG A 1 474 ? -1.103 43.864 22.707 1.00 78.50 474 ARG A O 1
ATOM 3744 N N . ARG A 1 475 ? -2.041 44.936 24.454 1.00 81.81 475 ARG A N 1
ATOM 3745 C CA . ARG A 1 475 ? -3.120 43.965 24.650 1.00 81.81 475 ARG A CA 1
ATOM 3746 C C . ARG A 1 475 ? -4.027 43.885 23.425 1.00 81.81 475 ARG A C 1
ATOM 3748 O O . ARG A 1 475 ? -4.339 42.782 22.976 1.00 81.81 475 ARG A O 1
ATOM 3755 N N . GLU A 1 476 ? -4.418 45.025 22.865 1.00 80.94 476 GLU A N 1
ATOM 3756 C CA . GLU A 1 476 ? -5.297 45.057 21.691 1.00 80.94 476 GLU A CA 1
ATOM 3757 C C . GLU A 1 476 ? -4.594 44.547 20.420 1.00 80.94 476 GLU A C 1
ATOM 3759 O O . GLU A 1 476 ? -5.206 43.826 19.630 1.00 80.94 476 GLU A O 1
ATOM 3764 N N . ALA A 1 477 ? -3.281 44.763 20.274 1.00 78.75 477 ALA A N 1
ATOM 3765 C CA . ALA A 1 477 ? -2.496 44.146 19.200 1.00 78.75 477 ALA A CA 1
ATOM 3766 C C . ALA A 1 477 ? -2.474 42.605 19.281 1.00 78.75 477 ALA A C 1
ATOM 3768 O O . ALA A 1 477 ? -2.599 41.925 18.260 1.00 78.75 477 ALA A O 1
ATOM 3769 N N . ILE A 1 478 ? -2.372 42.032 20.488 1.00 79.81 478 ILE A N 1
ATOM 3770 C CA . ILE A 1 478 ? -2.446 40.573 20.685 1.00 79.81 478 ILE A CA 1
ATOM 3771 C C . ILE A 1 478 ? -3.845 40.054 20.336 1.00 79.81 478 ILE A C 1
ATOM 3773 O O . ILE A 1 478 ? -3.973 39.025 19.674 1.00 79.81 478 ILE A O 1
ATOM 3777 N N . ARG A 1 479 ? -4.907 40.771 20.724 1.00 78.00 479 ARG A N 1
ATOM 3778 C CA . ARG A 1 479 ? -6.289 40.397 20.377 1.00 78.00 479 ARG A CA 1
ATOM 3779 C C . ARG A 1 479 ? -6.542 40.440 18.874 1.00 78.00 479 ARG A C 1
ATOM 3781 O O . ARG A 1 479 ? -7.229 39.554 18.367 1.00 78.00 479 ARG A O 1
ATOM 3788 N N . LEU A 1 480 ? -5.959 41.408 18.167 1.00 77.56 480 LEU A N 1
ATOM 3789 C CA . LEU A 1 480 ? -5.979 41.448 16.706 1.00 77.56 480 LEU A CA 1
ATOM 3790 C C . LEU A 1 480 ? -5.287 40.214 16.109 1.00 77.56 480 LEU A C 1
ATOM 3792 O O . LEU A 1 480 ? -5.866 39.545 15.259 1.00 77.56 480 LEU A O 1
ATOM 3796 N N . GLY A 1 481 ? -4.086 39.873 16.589 1.00 71.50 481 GLY A N 1
ATOM 3797 C CA . GLY A 1 481 ? -3.332 38.705 16.115 1.00 71.50 481 GLY A CA 1
ATOM 3798 C C . GLY A 1 481 ? -4.025 37.362 16.379 1.00 71.50 481 GLY A C 1
ATOM 3799 O O . GLY A 1 481 ? -3.880 36.434 15.589 1.00 71.50 481 GLY A O 1
ATOM 3800 N N . LEU A 1 482 ? -4.816 37.270 17.452 1.00 81.81 482 LEU A N 1
ATOM 3801 C CA . LEU A 1 482 ? -5.643 36.102 17.779 1.00 81.81 482 LEU A CA 1
ATOM 3802 C C . LEU A 1 482 ? -6.992 36.079 17.034 1.00 81.81 482 LEU A C 1
ATOM 3804 O O . LEU A 1 482 ? -7.789 35.169 17.246 1.00 81.81 482 LEU A O 1
ATOM 3808 N N . GLY A 1 483 ? -7.274 37.069 16.178 1.00 79.62 483 GLY A N 1
ATOM 3809 C CA . GLY A 1 483 ? -8.519 37.143 15.408 1.00 79.62 483 GLY A CA 1
ATOM 3810 C C . GLY A 1 483 ? -9.751 37.521 16.235 1.00 79.62 483 GLY A C 1
ATOM 3811 O O . GLY A 1 483 ? -10.876 37.357 15.774 1.00 79.62 483 GLY A O 1
ATOM 3812 N N . HIS A 1 484 ? -9.570 38.044 17.452 1.00 79.69 484 HIS A N 1
ATOM 3813 C CA . HIS A 1 484 ? -10.673 38.487 18.314 1.00 79.69 484 HIS A CA 1
ATOM 3814 C C . HIS A 1 484 ? -11.242 39.857 17.903 1.00 79.69 484 HIS A C 1
ATOM 3816 O O . HIS A 1 484 ? -12.240 40.302 18.469 1.00 79.69 484 HIS A O 1
ATOM 3822 N N . ILE A 1 485 ? -10.608 40.533 16.940 1.00 75.19 485 ILE A N 1
ATOM 3823 C CA . ILE A 1 485 ? -11.055 41.799 16.357 1.00 75.19 485 ILE A CA 1
ATOM 3824 C C . ILE A 1 485 ? -11.390 41.542 14.884 1.00 75.19 485 ILE A C 1
ATOM 3826 O O . ILE A 1 485 ? -10.500 41.279 14.079 1.00 75.19 485 ILE A O 1
ATOM 3830 N N . ALA A 1 486 ? -12.678 41.604 14.540 1.00 73.56 486 ALA A N 1
ATOM 3831 C CA . ALA A 1 486 ? -13.178 41.283 13.198 1.00 73.56 486 ALA A CA 1
ATOM 3832 C C . ALA A 1 486 ? -13.220 42.489 12.234 1.00 73.56 486 ALA A C 1
ATOM 3834 O O . ALA A 1 486 ? -13.395 42.306 11.032 1.00 73.56 486 ALA A O 1
ATOM 3835 N N . ALA A 1 487 ? -13.076 43.718 12.742 1.00 77.81 487 ALA A N 1
ATOM 3836 C CA . ALA A 1 487 ? -13.140 44.956 11.960 1.00 77.81 487 ALA A CA 1
ATOM 3837 C C . ALA A 1 487 ? -12.190 46.028 12.523 1.00 77.81 487 ALA A C 1
ATOM 3839 O O . ALA A 1 487 ? -11.775 45.940 13.677 1.00 77.81 487 ALA A O 1
ATOM 3840 N N . SER A 1 488 ? -11.850 47.039 11.710 1.00 79.62 488 SER A N 1
ATOM 3841 C CA . SER A 1 488 ? -10.963 48.140 12.123 1.00 79.62 488 SER A CA 1
ATOM 3842 C C . SER A 1 488 ? -11.470 48.799 13.413 1.00 79.62 488 SER A C 1
ATOM 3844 O O . SER A 1 488 ? -12.620 49.237 13.445 1.00 79.62 488 SER A O 1
ATOM 3846 N N . PRO A 1 489 ? -10.627 48.928 14.451 1.00 79.44 489 PRO A N 1
ATOM 3847 C CA . PRO A 1 489 ? -11.014 49.589 15.695 1.00 79.44 489 PRO A CA 1
ATOM 3848 C C . PRO A 1 489 ? -11.046 51.127 15.582 1.00 79.44 489 PRO A C 1
ATOM 3850 O O . PRO A 1 489 ? -11.484 51.802 16.513 1.00 79.44 489 PRO A O 1
ATOM 3853 N N . PHE A 1 490 ? -10.601 51.683 14.450 1.00 84.50 490 PHE A N 1
ATOM 3854 C CA . PHE A 1 490 ? -10.662 53.113 14.135 1.00 84.50 490 PHE A CA 1
ATOM 3855 C C . PHE A 1 490 ? -11.836 53.421 13.211 1.00 84.50 490 PHE A C 1
ATOM 3857 O O . PHE A 1 490 ? -12.059 52.695 12.232 1.00 84.50 490 PHE A O 1
ATOM 3864 N N . THR A 1 491 ? -12.547 54.515 13.486 1.00 86.44 491 THR A N 1
ATOM 3865 C CA . THR A 1 491 ? -13.613 54.996 12.599 1.00 86.44 491 THR A CA 1
ATOM 3866 C C . THR A 1 491 ? -13.028 55.740 11.398 1.00 86.44 491 THR A C 1
ATOM 3868 O O . THR A 1 491 ? -11.872 56.168 11.387 1.00 86.44 491 THR A O 1
ATOM 3871 N N . ARG A 1 492 ? -13.832 55.894 10.343 1.00 79.50 492 ARG A N 1
ATOM 3872 C CA . ARG A 1 492 ? -13.403 56.586 9.121 1.00 79.50 492 ARG A CA 1
ATOM 3873 C C . ARG A 1 492 ? -13.082 58.062 9.376 1.00 79.50 492 ARG A C 1
ATOM 3875 O O . ARG A 1 492 ? -12.082 58.552 8.870 1.00 79.50 492 ARG A O 1
ATOM 3882 N N . GLU A 1 493 ? -13.879 58.718 10.214 1.00 84.25 493 GLU A N 1
ATOM 3883 C CA . GLU A 1 493 ? -13.709 60.121 10.611 1.00 84.25 493 GLU A CA 1
ATOM 3884 C C . GLU A 1 493 ? -12.395 60.345 11.376 1.00 84.25 493 GLU A C 1
ATOM 3886 O O . GLU A 1 493 ? -11.675 61.301 11.101 1.00 84.25 493 GLU A O 1
ATOM 3891 N N . GLU A 1 494 ? -12.032 59.424 12.274 1.00 82.62 494 GLU A N 1
ATOM 3892 C CA . GLU A 1 494 ? -10.771 59.470 13.028 1.00 82.62 494 GLU A CA 1
ATOM 3893 C C . GLU A 1 494 ? -9.548 59.315 12.113 1.00 82.62 494 GLU A C 1
ATOM 3895 O O . GLU A 1 494 ? -8.562 60.041 12.247 1.00 82.62 494 GLU A O 1
ATOM 3900 N N . LEU A 1 495 ? -9.620 58.396 11.146 1.00 80.56 495 LEU A N 1
ATOM 3901 C CA . LEU A 1 495 ? -8.550 58.188 10.168 1.00 80.56 495 LEU A CA 1
ATOM 3902 C C . LEU A 1 495 ? -8.421 59.362 9.189 1.00 80.56 495 LEU A C 1
ATOM 3904 O O . LEU A 1 495 ? -7.308 59.699 8.787 1.00 80.56 495 LEU A O 1
ATOM 3908 N N . ASP A 1 496 ? -9.533 59.985 8.802 1.00 80.44 496 ASP A N 1
ATOM 3909 C CA . ASP A 1 496 ? -9.528 61.156 7.923 1.00 80.44 496 ASP A CA 1
ATOM 3910 C C . ASP A 1 496 ? -8.983 62.399 8.647 1.00 80.44 496 ASP A C 1
ATOM 3912 O O . ASP A 1 496 ? -8.184 63.139 8.069 1.00 80.44 496 ASP A O 1
ATOM 3916 N N . ALA A 1 497 ? -9.293 62.572 9.937 1.00 80.19 497 ALA A N 1
ATOM 3917 C CA . ALA A 1 497 ? -8.680 63.601 10.779 1.00 80.19 497 ALA A CA 1
ATOM 3918 C C . ALA A 1 497 ? -7.160 63.395 10.933 1.00 80.19 497 ALA A C 1
ATOM 3920 O O . ALA A 1 497 ? -6.389 64.344 10.800 1.00 80.19 497 ALA A O 1
ATOM 3921 N N . LEU A 1 498 ? -6.709 62.152 11.135 1.00 80.38 498 LEU A N 1
ATOM 3922 C CA . LEU A 1 498 ? -5.283 61.813 11.214 1.00 80.38 498 LEU A CA 1
ATOM 3923 C C . LEU A 1 498 ? -4.533 62.117 9.908 1.00 80.38 498 LEU A C 1
ATOM 3925 O O . LEU A 1 498 ? -3.417 62.633 9.934 1.00 80.38 498 LEU A O 1
ATOM 3929 N N . ARG A 1 499 ? -5.152 61.838 8.755 1.00 77.00 499 ARG A N 1
ATOM 3930 C CA . ARG A 1 499 ? -4.586 62.173 7.437 1.00 77.00 499 ARG A CA 1
ATOM 3931 C C . ARG A 1 499 ? -4.494 63.679 7.219 1.00 77.00 499 ARG A C 1
ATOM 3933 O O . ARG A 1 499 ? -3.508 64.135 6.649 1.00 77.00 499 ARG A O 1
ATOM 3940 N N . ALA A 1 500 ? -5.483 64.440 7.689 1.00 74.75 500 ALA A N 1
ATOM 3941 C CA . ALA A 1 500 ? -5.480 65.899 7.607 1.00 74.75 500 ALA A CA 1
ATOM 3942 C C . ALA A 1 500 ? -4.388 66.544 8.484 1.00 74.75 500 ALA A C 1
ATOM 3944 O O . ALA A 1 500 ? -3.876 67.601 8.130 1.00 74.75 500 ALA A O 1
ATOM 3945 N N . MET A 1 501 ? -3.993 65.893 9.586 1.00 69.12 501 MET A N 1
ATOM 3946 C CA . MET A 1 501 ? -2.876 66.319 10.444 1.00 69.12 501 MET A CA 1
ATOM 3947 C C . MET A 1 501 ? -1.485 65.982 9.869 1.00 69.12 501 MET A C 1
ATOM 3949 O O . MET A 1 501 ? -0.477 66.479 10.366 1.00 69.12 501 MET A O 1
ATOM 3953 N N . GLY A 1 502 ? -1.405 65.140 8.834 1.00 60.34 502 GLY A N 1
ATOM 3954 C CA . GLY A 1 502 ? -0.151 64.576 8.343 1.00 60.34 502 GLY A CA 1
ATOM 3955 C C . GLY A 1 502 ? 0.806 65.590 7.699 1.00 60.34 502 GLY A C 1
ATOM 3956 O O . GLY A 1 502 ? 0.444 66.344 6.794 1.00 60.34 502 GLY A O 1
ATOM 3957 N N . VAL A 1 503 ? 2.082 65.479 8.085 1.00 55.97 503 VAL A N 1
ATOM 3958 C CA . VAL A 1 503 ? 3.296 66.189 7.605 1.00 55.97 503 VAL A CA 1
ATOM 3959 C C . VAL A 1 503 ? 3.534 66.097 6.075 1.00 55.97 503 VAL A C 1
ATOM 3961 O O . VAL A 1 503 ? 4.484 66.654 5.531 1.00 55.97 503 VAL A O 1
ATOM 3964 N N . LEU A 1 504 ? 2.656 65.421 5.330 1.00 49.59 504 LEU A N 1
ATOM 3965 C CA . LEU A 1 504 ? 2.693 65.338 3.866 1.00 49.59 504 LEU A CA 1
ATOM 3966 C C . LEU A 1 504 ? 2.238 66.629 3.170 1.00 49.59 504 LEU A C 1
ATOM 3968 O O . LEU A 1 504 ? 2.600 66.855 2.023 1.00 49.59 504 LEU A O 1
ATOM 3972 N N . SER A 1 505 ? 1.474 67.490 3.846 1.00 48.75 505 SER A N 1
ATOM 3973 C CA . SER A 1 505 ? 1.046 68.787 3.293 1.00 48.75 505 SER A CA 1
ATOM 3974 C C . SER A 1 505 ? 2.153 69.856 3.305 1.00 48.75 505 SER A C 1
ATOM 3976 O O . SER A 1 505 ? 2.063 70.846 2.579 1.00 48.75 505 SER A O 1
ATOM 3978 N N . THR A 1 506 ? 3.209 69.655 4.101 1.00 48.53 506 THR A N 1
ATOM 3979 C CA . THR A 1 506 ? 4.322 70.602 4.286 1.00 48.53 506 THR A CA 1
ATOM 3980 C C . THR A 1 506 ? 5.516 70.373 3.354 1.00 48.53 506 THR A C 1
ATOM 3982 O O . THR A 1 506 ? 6.321 71.284 3.185 1.00 48.53 506 THR A O 1
ATOM 3985 N N . PHE A 1 507 ? 5.625 69.214 2.696 1.00 46.72 507 PHE A N 1
ATOM 3986 C CA . PHE A 1 507 ? 6.658 68.949 1.686 1.00 46.72 507 PHE A CA 1
ATOM 3987 C C . PHE A 1 507 ? 6.091 69.209 0.284 1.00 46.72 507 PHE A C 1
ATOM 3989 O O . PHE A 1 507 ? 5.589 68.307 -0.383 1.00 46.72 507 PHE A O 1
ATOM 3996 N N . LYS A 1 508 ? 6.119 70.480 -0.133 1.00 36.19 508 LYS A N 1
ATOM 3997 C CA . LYS A 1 508 ? 5.771 70.899 -1.498 1.00 36.19 508 LYS A CA 1
ATOM 3998 C C . LYS A 1 508 ? 6.750 70.335 -2.537 1.00 36.19 508 LYS A C 1
ATOM 4000 O O . LYS A 1 508 ? 7.922 70.121 -2.250 1.00 36.19 508 LYS A O 1
ATOM 4005 N N . GLU A 1 509 ? 6.199 70.155 -3.735 1.00 39.31 509 GLU A N 1
ATOM 4006 C CA . GLU A 1 509 ? 6.691 69.645 -5.028 1.00 39.31 509 GLU A CA 1
ATOM 4007 C C . GLU A 1 509 ? 8.025 70.199 -5.590 1.00 39.31 509 GLU A C 1
ATOM 4009 O O . GLU A 1 509 ? 8.179 70.306 -6.805 1.00 39.31 509 GLU A O 1
ATOM 4014 N N . ASP A 1 510 ? 9.031 70.516 -4.779 1.00 35.12 510 ASP A N 1
ATOM 4015 C CA . ASP A 1 510 ? 10.300 71.011 -5.320 1.00 35.12 510 ASP A CA 1
ATOM 4016 C C . ASP A 1 510 ? 11.267 69.860 -5.649 1.00 35.12 510 ASP A C 1
ATOM 4018 O O . ASP A 1 510 ? 12.076 69.426 -4.831 1.00 35.12 510 ASP A O 1
ATOM 4022 N N . GLY A 1 511 ? 11.204 69.404 -6.905 1.00 37.62 511 GLY A N 1
ATOM 4023 C CA . GLY A 1 511 ? 12.371 68.861 -7.609 1.00 37.62 511 GLY A CA 1
ATOM 4024 C C . GLY A 1 511 ? 12.461 67.341 -7.746 1.00 37.62 511 GLY A C 1
ATOM 4025 O O . GLY A 1 511 ? 13.420 66.732 -7.282 1.00 37.62 511 GLY A O 1
ATOM 4026 N N . PHE A 1 512 ? 11.523 66.732 -8.471 1.00 30.28 512 PHE A N 1
ATOM 4027 C CA . PHE A 1 512 ? 11.731 65.424 -9.112 1.00 30.28 512 PHE A CA 1
ATOM 4028 C C . PHE A 1 512 ? 11.450 65.499 -10.619 1.00 30.28 512 PHE A C 1
ATOM 4030 O O . PHE A 1 512 ? 10.824 64.622 -11.199 1.00 30.28 512 PHE A O 1
ATOM 4037 N N . ASP A 1 513 ? 11.948 66.557 -11.259 1.00 35.31 513 ASP A N 1
ATOM 4038 C CA . ASP A 1 513 ? 12.158 66.586 -12.703 1.00 35.31 513 ASP A CA 1
ATOM 4039 C C . ASP A 1 513 ? 13.654 66.762 -12.973 1.00 35.31 513 ASP A C 1
ATOM 4041 O O . ASP A 1 513 ? 14.298 67.643 -12.404 1.00 35.31 513 ASP A O 1
ATOM 4045 N N . SER A 1 514 ? 14.175 65.921 -13.870 1.00 31.17 514 SER A N 1
ATOM 4046 C CA . SER A 1 514 ? 15.562 65.799 -14.357 1.00 31.17 514 SER A CA 1
ATOM 4047 C C . SER A 1 514 ? 16.565 64.983 -13.516 1.00 31.17 514 SER A C 1
ATOM 4049 O O . SER A 1 514 ? 17.293 65.517 -12.685 1.00 31.17 514 SER A O 1
ATOM 4051 N N . ALA A 1 515 ? 16.660 63.680 -13.832 1.00 30.48 515 ALA A N 1
ATOM 4052 C CA . ALA A 1 515 ? 17.916 62.950 -14.100 1.00 30.48 515 ALA A CA 1
ATOM 4053 C C . ALA A 1 515 ? 17.649 61.519 -14.611 1.00 30.48 515 ALA A C 1
ATOM 4055 O O . ALA A 1 515 ? 17.097 60.686 -13.851 1.00 30.48 515 ALA A O 1
#

Nearest PDB structures (foldseek):
  4ude-assembly1_A  TM=6.336E-01  e=3.431E+00  Ginkgo biloba
  7b9s-assembly1_W  TM=1.440E-01  e=1.262E+00  Mycobacterium xenopi RIVM700367

Solvent-accessible surface area (backbone atoms only — not comparable to full-atom values): 31518 Å² total; per-residue (Å²): 129,84,78,52,70,71,58,44,51,53,49,34,71,71,54,32,37,60,60,40,52,48,33,36,57,77,36,65,46,52,70,72,55,51,42,59,42,37,76,76,40,27,46,48,74,52,53,42,64,77,38,93,49,69,67,47,44,54,47,50,34,34,73,77,66,70,41,43,59,85,78,38,72,67,37,30,50,54,51,48,22,48,47,47,21,43,52,52,46,39,54,52,52,52,52,52,53,48,52,52,52,50,26,61,75,70,71,42,80,60,83,65,56,69,48,60,54,51,53,28,49,52,53,40,28,74,77,76,43,88,71,50,55,73,52,31,58,16,69,65,45,52,17,54,54,51,49,26,58,72,73,63,54,60,76,62,74,56,65,27,50,59,37,25,55,64,50,77,87,54,73,46,77,42,77,42,75,42,99,85,76,46,78,44,75,46,68,48,77,60,66,43,70,64,62,88,49,76,64,52,41,51,51,50,49,50,25,49,44,48,46,52,44,23,47,32,65,69,44,70,85,46,66,48,46,53,90,57,53,68,66,42,53,49,54,45,49,49,49,50,59,27,63,81,49,65,49,36,92,56,100,65,77,72,52,70,68,55,53,53,52,35,52,54,49,44,43,40,52,17,33,49,38,35,63,72,67,76,37,29,51,46,54,20,47,52,52,51,76,68,40,62,66,62,44,40,68,56,43,49,50,56,50,52,54,64,66,69,55,74,85,69,83,82,72,83,76,82,72,88,69,83,91,79,91,79,93,81,82,95,80,89,80,92,82,90,85,81,89,82,90,84,88,83,89,86,83,84,88,87,81,82,89,80,84,71,75,101,58,90,77,79,64,49,42,96,88,73,45,48,54,30,63,49,45,80,76,71,66,56,92,84,77,82,88,46,46,81,66,57,75,63,72,70,72,68,70,88,67,88,90,48,75,71,57,67,60,66,80,60,82,64,79,82,63,64,50,75,53,97,94,43,76,43,73,69,66,37,102,81,81,48,65,54,95,82,51,45,63,81,87,56,68,67,76,80,52,52,73,69,57,46,49,52,52,49,54,52,48,51,56,52,48,52,58,47,55,74,75,31,98,53,60,68,61,53,51,50,37,46,77,70,60,76,50,90,62,79,93,66,55,70,68,59,54,51,52,53,58,71,71,40,77,71,79,74,65,68,92,82,75,92,76,89,136

Organism: NCBI:txid2562237

pLDDT: mean 71.95, std 22.41, range [23.7, 95.81]

Secondary structure (DSSP, 8-state):
-PPPHHHHHHHHHHHS-HHHHHHHHHTT--HHHHHHHHHH--SHHHHHTT-SSHHHHHHHHHHTS---TTS-HHHHHHHHHHHHHHHHHHHHHHHHHHHHHHHHHTTPPPPPPHHHHHHHHHHHHHHH-PPPTTTSBPHHHHHHHHHHHHHT------TTT--BTTS-----EEEEE-TTS-EEEEEPP---PPP-SHHHHHHHHHHHHHHHHHHHHH-TT-GGGTT--HHHHHHHHHHHHSTTTTT--SSSPPPHHHHHHHHHHHHHHHHHHHHTTSS-HHHHHHHHHH-HHHHIIIIIHHHHHHHHS---S-------------------------------------------SSS----B-TTSPBB-HHHHHH---S-SSSB---HHHHTT------HHHHHHT--SPPPEEEETTEEEE---TTSS--TTSS-GGGTTTT--HHHHHHHHHHHHHHHHHHHHH-S-HHHHHHHHHTT---S-SS-HHHHHHHHHT-GGGSS--------

Mean predicted aligned error: 20.3 Å

Sequence (515 aa):
MALDDARKREIIQRNVTSDLQYTWDDSEVSLDLQYRFAQHDKPLRVFIAIAENTADIRTALRTDFQVDPNAGADQRAETAKVASAWTAGKQLYEKETELHAESKVMGLPRNLQHSERLAMLKAVETSVGVLAEHDAPSSEYLAVKVEECENGEILASSLDEVTSKAHKNTSSLQTSLETAGHVRVVKNKTKGSRPSNTEEYRQSLKLEAFTWLCMASKFKSKHWLSDLKMEHFQKFIDYILGDRVNSIKVAIKPSWALVLQYEHRLRREAFKLVNMGESTLGEALIKVTKDPDLKEAYFMTPLALTASEPPTKFQKTSQKGNYDWSPRPKGKGKGKFQQNKGYGKGFKSSGPKGKHGDLNLVSQTPDGRDICFAFNSQGCNGKCGRVHATNDTVTGKQVGTDPEKIQRWHRGQKVSLEWAGKTRELVDGFGLCSPTLWEQTCRGAHLGAEARELCTTIFEMLSSFTEQKFEDPRREAIRLGLGHIAASPFTREELDALRAMGVLSTFKEDGFDSA

Radius of gyration: 36.87 Å; Cα contacts (8 Å, |Δi|>4): 449; chains: 1; bounding box: 95×100×77 Å

Foldseek 3Di:
DPPDLVRLVVLLVPQAFVLLVVLLVVLVADSVVSSQCSVPPRYLVSLLVCDDALVSLQVCCCPPVVQHCPPDPVSVSNSVSSSSSSVVSVVVVVVLVVVQVVCVVLVHQGQDDPRLLVQLLVQLCVVVNDADQLLAWDRRLLSVQVVCVVVLQDAQDQLQLGGGNPQPPQQDFDFDQDPVRDTDTDTDRRTHDHDPDLVSVVSSLSSVLSSLSSVCSVCVVLCLSPPRDPVLSVVLSCLLCDCLHQVPPDPDGDDPVLSSQLSSVLLRQLSVCVSVVNHRSSVSSVVSSPDVVSCVPRPVVVRVVVVPDDPPPDDPPPPPDDDDDDDDDDDDDDDDDDDDDDDDDDDDDDDDDDDDDDDDQDQAAPVRFGADVCCVPPNDPPPPRGDNDDSVVRVPDDDDDDPVVVVVVDDFDFDWDDDPNDIDTDAPPVRHRDPPGDDPVCVCVPPDPVRVVLVVVLVVLVVVLQVVQDVDNVVVVVCVVVVVDVDDSDDPVSVVVSVVVHPPVVDDDPDPPDD